Protein 8PXF (pdb70)

Sequence (428 aa):
MDKAELQKTLQANKIQGNIVSSSDLGSGLSMVIVEVNNQQAPFLATDDGKMIFQAEVLIAQDKSTESRVQEFYKNLYEKEKLRISAKLKEVFKAQKANVFTFKAKKPSNKTIYIVSDFNCPYCQREFANLDKRLESANVELLVVGFLGEDSILKAANALKNKSGNQAKDIAMLQKLYTPKSKGQSMDIKAAMALTQAVADTGVRSVPYIIEPHMDKAELQKTLQANKIQGNIVSSSDLGSGLSMVIVEVNNQQAPFLATDDGKMIFQAEVLIAQDKSTESRVQEFYKNLYEKEKLRISAKLKEVFKAQKANVFTFKAKKPSNKTIYIVSDFNCPYCQREFANLDKRLESANVELLVVGFLGEDSILKAANALKNKSGNQAKDIAMLQKLYTPKSKGQSMDIKAAMALTQAVADTGVRSVPYIIEPHHH

Secondary structure (DSSP, 8-state):
--HHHHHHHHHHTT---EEEEEEEEETTEEEEEEEETTEEEEEEEETTSSEEEEEEEEEESSHHHHHHHHHHHHHHHHHHHHHHHHHHHHHHHHTGGG-EEE--SS--S-EEEEEE-TT-HHHHHHHHTHHHHHHHSEEEEEE---SSHHHHHHHHHHHHH--S-HHHHHHHHHHHHSTT--PPP---HHHHHHHHHHHHTT--SSSEEE---/--HHHHHHHHHHS----EEEEEEEEETTEEEEEEEETTEEEEEEEETTSSEEEEEEEEEESSHHHHHHHHHHHHHHHHHHHHHHHHHHHHHHHHTGGG-EEE--SS--S-EEEEEE-TT-HHHHHHHHTHHHHHHHSEEEEEE---SSHHHHHHHHHHHHH--S-HHHHHHHHHHHTSTT--PPP---HHHHHHHHHHHTTT--SSSEEEPPP--

Nearest PDB structures (foldseek):
  8pxf-assembly1_A  TM=1.005E+00  e=2.063E-41  Helicobacter hepaticus ATCC 51449
  8pxd-assembly1_A  TM=1.001E+00  e=1.903E-22  Helicobacter hepaticus ATCC 51449
  3tdg-assembly1_A-2  TM=5.715E-01  e=1.247E-14  Helicobacter pylori
  6eez-assembly1_A  TM=6.945E-01  e=2.201E-04  Wolbachia endosymbiont of Drosophila melanogaster
  4ml1-assembly1_B  TM=5.440E-01  e=5.203E-05  Klebsiella pneumoniae

B-factor: mean 78.05, std 17.82, range [42.15, 153.42]

Radius of gyration: 29.84 Å; Cα contacts (8 Å, |Δi|>4): 751; chains: 2; bounding box: 61×73×68 Å

Structure (mmCIF, N/CA/C/O backbone):
data_8PXF
#
_entry.id   8PXF
#
_cell.length_a   87.260
_cell.length_b   87.260
_cell.length_c   130.520
_cell.angle_alpha   90.00
_cell.angle_beta   90.00
_cell.angle_gamma   90.00
#
_symmetry.space_group_name_H-M   'P 41 21 2'
#
loop_
_entity.id
_entity.type
_entity.pdbx_description
1 polymer 'Disulfide bond oxidoreductase/isomerase'
2 water water
#
loop_
_atom_site.group_PDB
_atom_site.id
_atom_site.type_symbol
_atom_site.label_atom_id
_atom_site.label_alt_id
_atom_site.label_comp_id
_atom_site.label_asym_id
_atom_site.label_entity_id
_atom_site.label_seq_id
_atom_site.pdbx_PDB_ins_code
_atom_site.Cartn_x
_atom_site.Cartn_y
_atom_site.Cartn_z
_atom_site.occupancy
_atom_site.B_iso_or_equiv
_atom_site.auth_seq_id
_atom_site.auth_comp_id
_atom_site.auth_asym_id
_atom_site.auth_atom_id
_atom_site.pdbx_PDB_model_num
ATOM 1 N N . MET A 1 1 ? 36.300 28.362 15.659 1.00 89.14 1 MET A N 1
ATOM 2 C CA . MET A 1 1 ? 35.555 28.209 14.388 1.00 83.57 1 MET A CA 1
ATOM 3 C C . MET A 1 1 ? 35.403 29.565 13.708 1.00 89.45 1 MET A C 1
ATOM 4 O O . MET A 1 1 ? 35.949 30.539 14.208 1.00 82.95 1 MET A O 1
ATOM 9 N N . ASP A 1 2 ? 34.615 29.604 12.641 1.00 87.19 2 ASP A N 1
ATOM 10 C CA . ASP A 1 2 ? 34.440 30.831 11.829 1.00 90.86 2 ASP A CA 1
ATOM 11 C C . ASP A 1 2 ? 33.354 31.717 12.440 1.00 86.96 2 ASP A C 1
ATOM 12 O O . ASP A 1 2 ? 32.233 31.684 11.942 1.00 88.58 2 ASP A O 1
ATOM 17 N N . LYS A 1 3 ? 33.713 32.537 13.423 1.00 80.21 3 LYS A N 1
ATOM 18 C CA . LYS A 1 3 ? 32.729 33.427 14.083 1.00 81.29 3 LYS A CA 1
ATOM 19 C C . LYS A 1 3 ? 32.131 34.407 13.073 1.00 81.17 3 LYS A C 1
ATOM 20 O O . LYS A 1 3 ? 31.018 34.870 13.293 1.00 77.33 3 LYS A O 1
ATOM 26 N N . ALA A 1 4 ? 32.869 34.752 12.027 1.00 84.85 4 ALA A N 1
ATOM 27 C CA . ALA A 1 4 ? 32.304 35.653 11.030 1.00 84.29 4 ALA A CA 1
ATOM 28 C C . ALA A 1 4 ? 31.122 35.009 10.326 1.00 84.20 4 ALA A C 1
ATOM 29 O O . ALA A 1 4 ? 30.095 35.664 10.108 1.00 87.55 4 ALA A O 1
ATOM 31 N N . GLU A 1 5 ? 31.246 33.724 10.020 1.00 83.77 5 GLU A N 1
ATOM 32 C CA . GLU A 1 5 ? 30.133 32.971 9.399 1.00 76.71 5 GLU A CA 1
ATOM 33 C C . GLU A 1 5 ? 28.971 32.887 10.385 1.00 70.67 5 GLU A C 1
ATOM 34 O O . GLU A 1 5 ? 27.854 33.088 9.970 1.00 71.58 5 GLU A O 1
ATOM 40 N N . LEU A 1 6 ? 29.258 32.681 11.658 1.00 63.07 6 LEU A N 1
ATOM 41 C CA . LEU A 1 6 ? 28.168 32.573 12.642 1.00 69.21 6 LEU A CA 1
ATOM 42 C C . LEU A 1 6 ? 27.367 33.865 12.645 1.00 77.70 6 LEU A C 1
ATOM 43 O O . LEU A 1 6 ? 26.162 33.785 12.600 1.00 70.70 6 LEU A O 1
ATOM 48 N N . GLN A 1 7 ? 28.027 35.011 12.653 1.00 71.94 7 GLN A N 1
ATOM 49 C CA . GLN A 1 7 ? 27.237 36.259 12.649 1.00 76.81 7 GLN A CA 1
ATOM 50 C C . GLN A 1 7 ? 26.479 36.307 11.335 1.00 78.83 7 GLN A C 1
ATOM 51 O O . GLN A 1 7 ? 25.298 36.562 11.371 1.00 73.36 7 GLN A O 1
ATOM 57 N N . LYS A 1 8 ? 27.141 35.988 10.233 1.00 78.30 8 LYS A N 1
ATOM 58 C CA . LYS A 1 8 ? 26.433 36.107 8.962 1.00 71.85 8 LYS A CA 1
ATOM 59 C C . LYS A 1 8 ? 25.271 35.122 8.893 1.00 81.30 8 LYS A C 1
ATOM 60 O O . LYS A 1 8 ? 24.270 35.370 8.211 1.00 81.07 8 LYS A O 1
ATOM 66 N N . THR A 1 9 ? 25.400 33.993 9.582 1.00 76.92 9 THR A N 1
ATOM 67 C CA . THR A 1 9 ? 24.310 33.037 9.676 1.00 79.00 9 THR A CA 1
ATOM 68 C C . THR A 1 9 ? 23.187 33.574 10.552 1.00 76.25 9 THR A C 1
ATOM 69 O O . THR A 1 9 ? 22.000 33.337 10.280 1.00 74.73 9 THR A O 1
ATOM 73 N N . LEU A 1 10 ? 23.539 34.314 11.596 1.00 71.10 10 LEU A N 1
ATOM 74 C CA . LEU A 1 10 ? 22.520 34.879 12.468 1.00 75.15 10 LEU A CA 1
ATOM 75 C C . LEU A 1 10 ? 21.683 35.916 11.729 1.00 79.74 10 LEU A C 1
ATOM 76 O O . LEU A 1 10 ? 20.464 35.982 11.910 1.00 75.53 10 LEU A O 1
ATOM 81 N N . GLN A 1 11 ? 22.314 36.687 10.848 1.00 78.66 11 GLN A N 1
ATOM 82 C CA . GLN A 1 11 ? 21.601 37.703 10.086 1.00 80.11 11 GLN A CA 1
ATOM 83 C C . GLN A 1 11 ? 20.581 37.070 9.154 1.00 82.85 11 GLN A C 1
ATOM 84 O O . GLN A 1 11 ? 19.409 37.465 9.131 1.00 83.86 11 GLN A O 1
ATOM 90 N N . ALA A 1 12 ? 21.033 36.014 8.493 1.00 80.70 12 ALA A N 1
ATOM 91 C CA . ALA A 1 12 ? 20.214 35.234 7.551 1.00 76.95 12 ALA A CA 1
ATOM 92 C C . ALA A 1 12 ? 18.903 34.830 8.219 1.00 75.99 12 ALA A C 1
ATOM 93 O O . ALA A 1 12 ? 17.875 34.945 7.576 1.00 73.75 12 ALA A O 1
ATOM 95 N N . ASN A 1 13 ? 18.936 34.404 9.473 1.00 74.82 13 ASN A N 1
ATOM 96 C CA . ASN A 1 13 ? 17.654 33.983 10.085 1.00 76.99 13 ASN A CA 1
ATOM 97 C C . ASN A 1 13 ? 17.124 35.068 11.003 1.00 82.94 13 ASN A C 1
ATOM 98 O O . ASN A 1 13 ? 16.394 34.725 11.932 1.00 78.08 13 ASN A O 1
ATOM 103 N N . LYS A 1 14 ? 17.573 36.296 10.787 1.00 83.07 14 LYS A N 1
ATOM 104 C CA . LYS A 1 14 ? 17.007 37.433 11.551 1.00 77.22 14 LYS A CA 1
ATOM 105 C C . LYS A 1 14 ? 17.123 37.220 13.060 1.00 77.14 14 LYS A C 1
ATOM 106 O O . LYS A 1 14 ? 16.157 37.510 13.759 1.00 76.50 14 LYS A O 1
ATOM 112 N N . ILE A 1 15 ? 18.254 36.709 13.533 1.00 77.16 15 ILE A N 1
ATOM 113 C CA . ILE A 1 15 ? 18.446 36.597 15.003 1.00 75.30 15 ILE A CA 1
ATOM 114 C C . ILE A 1 15 ? 19.339 37.770 15.380 1.00 79.04 15 ILE A C 1
ATOM 115 O O . ILE A 1 15 ? 20.431 37.854 14.837 1.00 77.18 15 ILE A O 1
ATOM 120 N N . GLN A 1 16 ? 18.879 38.626 16.286 1.00 84.20 16 GLN A N 1
ATOM 121 C CA . GLN A 1 16 ? 19.626 39.827 16.648 1.00 89.33 16 GLN A CA 1
ATOM 122 C C . GLN A 1 16 ? 20.390 39.543 17.971 1.00 82.61 16 GLN A C 1
ATOM 123 O O . GLN A 1 16 ? 20.082 40.086 19.020 1.00 84.52 16 GLN A O 1
ATOM 129 N N . GLY A 1 17 ? 21.406 38.706 17.830 1.00 82.91 17 GLY A N 1
ATOM 130 C CA . GLY A 1 17 ? 22.213 38.326 18.960 1.00 81.15 17 GLY A CA 1
ATOM 131 C C . GLY A 1 17 ? 23.743 38.646 18.762 1.00 75.28 17 GLY A C 1
ATOM 132 O O . GLY A 1 17 ? 24.161 38.977 17.671 1.00 69.15 17 GLY A O 1
ATOM 133 N N . ASN A 1 18 ? 24.409 38.541 19.871 1.00 78.14 18 ASN A N 1
ATOM 134 C CA . ASN A 1 18 ? 25.872 38.675 19.871 1.00 71.30 18 ASN A CA 1
ATOM 135 C C . ASN A 1 18 ? 26.499 37.318 20.188 1.00 69.11 18 ASN A C 1
ATOM 136 O O . ASN A 1 18 ? 26.006 36.602 21.076 1.00 62.64 18 ASN A O 1
ATOM 141 N N . ILE A 1 19 ? 27.517 36.979 19.442 1.00 65.53 19 ILE A N 1
ATOM 142 C CA . ILE A 1 19 ? 28.256 35.717 19.591 1.00 65.64 19 ILE A CA 1
ATOM 143 C C . ILE A 1 19 ? 29.231 35.897 20.746 1.00 67.52 19 ILE A C 1
ATOM 144 O O . ILE A 1 19 ? 30.276 36.532 20.605 1.00 65.67 19 ILE A O 1
ATOM 149 N N . VAL A 1 20 ? 28.892 35.324 21.894 1.00 70.44 20 VAL A N 1
ATOM 150 C CA . VAL A 1 20 ? 29.696 35.530 23.086 1.00 67.25 20 VAL A CA 1
ATOM 151 C C . VAL A 1 20 ? 30.978 34.721 23.013 1.00 70.03 20 VAL A C 1
ATOM 152 O O . VAL A 1 20 ? 32.082 35.251 23.178 1.00 74.60 20 VAL A O 1
ATOM 156 N N . SER A 1 21 ? 30.853 33.429 22.733 1.00 68.13 21 SER A N 1
ATOM 157 C CA . SER A 1 21 ? 31.964 32.509 22.898 1.00 69.23 21 SER A CA 1
ATOM 158 C C . SER A 1 21 ? 31.743 31.303 21.998 1.00 73.16 21 SER A C 1
ATOM 159 O O . SER A 1 21 ? 30.635 31.058 21.514 1.00 65.07 21 SER A O 1
ATOM 162 N N . SER A 1 22 ? 32.815 30.543 21.804 1.00 72.22 22 SER A N 1
ATOM 163 C CA . SER A 1 22 ? 32.794 29.340 20.983 1.00 74.96 22 SER A CA 1
ATOM 164 C C . SER A 1 22 ? 33.882 28.419 21.507 1.00 74.50 22 SER A C 1
ATOM 165 O O . SER A 1 22 ? 35.026 28.853 21.650 1.00 71.25 22 SER A O 1
ATOM 168 N N . SER A 1 23 ? 33.531 27.179 21.829 1.00 65.84 23 SER A N 1
ATOM 169 C CA . SER A 1 23 ? 34.522 26.201 22.266 1.00 73.58 23 SER A CA 1
ATOM 170 C C . SER A 1 23 ? 34.331 24.898 21.501 1.00 73.33 23 SER A C 1
ATOM 171 O O . SER A 1 23 ? 33.217 24.367 21.442 1.00 72.85 23 SER A O 1
ATOM 174 N N . ASP A 1 24 ? 35.417 24.376 20.934 1.00 71.26 24 ASP A N 1
ATOM 175 C CA . ASP A 1 24 ? 35.326 23.178 20.107 1.00 77.96 24 ASP A CA 1
ATOM 176 C C . ASP A 1 24 ? 34.875 21.979 20.928 1.00 78.28 24 ASP A C 1
ATOM 177 O O . ASP A 1 24 ? 35.307 21.778 22.066 1.00 78.53 24 ASP A O 1
ATOM 182 N N . LEU A 1 25 ? 33.974 21.196 20.346 1.00 76.12 25 LEU A N 1
ATOM 183 C CA . LEU A 1 25 ? 33.458 19.992 20.976 1.00 75.42 25 LEU A CA 1
ATOM 184 C C . LEU A 1 25 ? 34.055 18.728 20.387 1.00 75.89 25 LEU A C 1
ATOM 185 O O . LEU A 1 25 ? 34.189 17.735 21.097 1.00 78.42 25 LEU A O 1
ATOM 190 N N . GLY A 1 26 ? 34.482 18.783 19.126 1.00 74.05 26 GLY A N 1
ATOM 191 C CA . GLY A 1 26 ? 34.936 17.636 18.375 1.00 69.05 26 GLY A CA 1
ATOM 192 C C . GLY A 1 26 ? 34.058 17.375 17.173 1.00 69.25 26 GLY A C 1
ATOM 193 O O . GLY A 1 26 ? 32.960 17.931 17.073 1.00 63.92 26 GLY A O 1
ATOM 194 N N . SER A 1 27 ? 34.565 16.568 16.230 1.00 65.00 27 SER A N 1
ATOM 195 C CA . SER A 1 27 ? 33.793 16.108 15.069 1.00 64.51 27 SER A CA 1
ATOM 196 C C . SER A 1 27 ? 33.192 17.274 14.277 1.00 66.65 27 SER A C 1
ATOM 197 O O . SER A 1 27 ? 32.109 17.162 13.696 1.00 65.87 27 SER A O 1
ATOM 200 N N . GLY A 1 28 ? 33.891 18.405 14.282 1.00 63.10 28 GLY A N 1
ATOM 201 C CA . GLY A 1 28 ? 33.526 19.588 13.538 1.00 63.29 28 GLY A CA 1
ATOM 202 C C . GLY A 1 28 ? 32.456 20.451 14.167 1.00 71.32 28 GLY A C 1
ATOM 203 O O . GLY A 1 28 ? 31.973 21.377 13.505 1.00 71.66 28 GLY A O 1
ATOM 204 N N . LEU A 1 29 ? 32.121 20.173 15.431 1.00 71.00 29 LEU A N 1
ATOM 205 C CA . LEU A 1 29 ? 31.069 20.931 16.162 1.00 65.78 29 LEU A CA 1
ATOM 206 C C . LEU A 1 29 ? 31.689 21.665 17.354 1.00 70.30 29 LEU A C 1
ATOM 207 O O . LEU A 1 29 ? 32.702 21.180 17.887 1.00 73.00 29 LEU A O 1
ATOM 212 N N . SER A 1 30 ? 31.128 22.823 17.709 1.00 68.88 30 SER A N 1
ATOM 213 C CA . SER A 1 30 ? 31.630 23.617 18.860 1.00 72.46 30 SER A CA 1
ATOM 214 C C . SER A 1 30 ? 30.452 24.085 19.720 1.00 73.76 30 SER A C 1
ATOM 215 O O . SER A 1 30 ? 29.330 24.160 19.191 1.00 64.61 30 SER A O 1
ATOM 218 N N . MET A 1 31 ? 30.702 24.331 21.008 1.00 75.42 31 MET A N 1
ATOM 219 C CA . MET A 1 31 ? 29.655 24.857 21.922 1.00 76.90 31 MET A CA 1
ATOM 220 C C . MET A 1 31 ? 29.654 26.380 21.759 1.00 75.45 31 MET A C 1
ATOM 221 O O . MET A 1 31 ? 30.739 26.979 21.850 1.00 72.33 31 MET A O 1
ATOM 226 N N . VAL A 1 32 ? 28.481 26.979 21.542 1.00 69.57 32 VAL A N 1
ATOM 227 C CA . VAL A 1 32 ? 28.407 28.404 21.262 1.00 67.74 32 VAL A CA 1
ATOM 228 C C . VAL A 1 32 ? 27.433 29.052 22.235 1.00 67.65 32 VAL A C 1
ATOM 229 O O . VAL A 1 32 ? 26.360 28.506 22.507 1.00 65.38 32 VAL A O 1
ATOM 233 N N . ILE A 1 33 ? 27.754 30.274 22.650 1.00 64.99 33 ILE A N 1
ATOM 234 C CA . ILE A 1 33 ? 26.837 31.062 23.512 1.00 62.09 33 ILE A CA 1
ATOM 235 C C . ILE A 1 33 ? 26.373 32.250 22.685 1.00 61.14 33 ILE A C 1
ATOM 236 O O . ILE A 1 33 ? 27.218 32.910 22.117 1.00 66.16 33 ILE A O 1
ATOM 241 N N . VAL A 1 34 ? 25.068 32.479 22.621 1.00 66.66 34 VAL A N 1
ATOM 242 C CA . VAL A 1 34 ? 24.497 33.616 21.849 1.00 64.73 34 VAL A CA 1
ATOM 243 C C . VAL A 1 34 ? 23.764 34.506 22.844 1.00 63.08 34 VAL A C 1
ATOM 244 O O . VAL A 1 34 ? 22.958 33.962 23.576 1.00 67.06 34 VAL A O 1
ATOM 248 N N . GLU A 1 35 ? 24.029 35.812 22.849 1.00 74.63 35 GLU A N 1
ATOM 249 C CA . GLU A 1 35 ? 23.344 36.707 23.817 1.00 69.37 35 GLU A CA 1
ATOM 250 C C . GLU A 1 35 ? 22.355 37.609 23.077 1.00 73.29 35 GLU A C 1
ATOM 251 O O . GLU A 1 35 ? 22.778 38.248 22.134 1.00 78.39 35 GLU A O 1
ATOM 257 N N . VAL A 1 36 ? 21.067 37.559 23.435 1.00 76.14 36 VAL A N 1
ATOM 258 C CA . VAL A 1 36 ? 20.125 38.567 22.945 1.00 69.37 36 VAL A CA 1
ATOM 259 C C . VAL A 1 36 ? 19.667 39.378 24.147 1.00 68.92 36 VAL A C 1
ATOM 260 O O . VAL A 1 36 ? 19.120 38.817 25.104 1.00 64.72 36 VAL A O 1
ATOM 264 N N . ASN A 1 37 ? 19.933 40.684 24.129 1.00 73.01 37 ASN A N 1
ATOM 265 C CA . ASN A 1 37 ? 19.537 41.568 25.231 1.00 74.09 37 ASN A CA 1
ATOM 266 C C . ASN A 1 37 ? 20.079 41.055 26.571 1.00 79.67 37 ASN A C 1
ATOM 267 O O . ASN A 1 37 ? 19.360 40.997 27.578 1.00 78.23 37 ASN A O 1
ATOM 272 N N . ASN A 1 38 ? 21.352 40.659 26.578 1.00 70.71 38 ASN A N 1
ATOM 273 C CA . ASN A 1 38 ? 22.088 40.237 27.766 1.00 73.14 38 ASN A CA 1
ATOM 274 C C . ASN A 1 38 ? 21.648 38.856 28.282 1.00 72.07 38 ASN A C 1
ATOM 275 O O . ASN A 1 38 ? 22.123 38.430 29.348 1.00 66.00 38 ASN A O 1
ATOM 280 N N . GLN A 1 39 ? 20.708 38.179 27.616 1.00 63.55 39 GLN A N 1
ATOM 281 C CA . GLN A 1 39 ? 20.347 36.807 27.959 1.00 64.21 39 GLN A CA 1
ATOM 282 C C . GLN A 1 39 ? 21.168 35.860 27.099 1.00 71.23 39 GLN A C 1
ATOM 283 O O . GLN A 1 39 ? 21.106 35.935 25.867 1.00 66.21 39 GLN A O 1
ATOM 289 N N . GLN A 1 40 ? 21.894 34.946 27.735 1.00 70.77 40 GLN A N 1
ATOM 290 C CA . GLN A 1 40 ? 22.766 34.012 27.038 1.00 65.42 40 GLN A CA 1
ATOM 291 C C . GLN A 1 40 ? 22.129 32.632 26.968 1.00 65.82 40 GLN A C 1
ATOM 292 O O . GLN A 1 40 ? 21.553 32.166 27.951 1.00 73.06 40 GLN A O 1
ATOM 298 N N . ALA A 1 41 ? 22.237 31.974 25.815 1.00 63.11 41 ALA A N 1
ATOM 299 C CA . ALA A 1 41 ? 21.685 30.636 25.649 1.00 61.28 41 ALA A CA 1
ATOM 300 C C . ALA A 1 41 ? 22.704 29.695 25.012 1.00 63.72 41 ALA A C 1
ATOM 301 O O . ALA A 1 41 ? 23.516 30.127 24.198 1.00 63.82 41 ALA A O 1
ATOM 303 N N . PRO A 1 42 ? 22.650 28.404 25.345 1.00 65.86 42 PRO A N 1
ATOM 304 C CA . PRO A 1 42 ? 23.621 27.455 24.786 1.00 60.83 42 PRO A CA 1
ATOM 305 C C . PRO A 1 42 ? 23.122 26.773 23.519 1.00 69.57 42 PRO A C 1
ATOM 306 O O . PRO A 1 42 ? 21.982 26.297 23.434 1.00 71.16 42 PRO A O 1
ATOM 310 N N . PHE A 1 43 ? 24.025 26.688 22.537 1.00 66.10 43 PHE A N 1
ATOM 311 C CA . PHE A 1 43 ? 23.735 26.144 21.218 1.00 64.03 43 PHE A CA 1
ATOM 312 C C . PHE A 1 43 ? 24.902 25.294 20.758 1.00 72.98 43 PHE A C 1
ATOM 313 O O . PHE A 1 43 ? 26.001 25.349 21.319 1.00 69.30 43 PHE A O 1
ATOM 321 N N . LEU A 1 44 ? 24.657 24.525 19.702 1.00 69.28 44 LEU A N 1
ATOM 322 C CA . LEU A 1 44 ? 25.697 23.771 19.014 1.00 63.99 44 LEU A CA 1
ATOM 323 C C . LEU A 1 44 ? 25.846 24.330 17.602 1.00 61.99 44 LEU A C 1
ATOM 324 O O . LEU A 1 44 ? 24.874 24.796 17.002 1.00 64.04 44 LEU A O 1
ATOM 329 N N . ALA A 1 45 ? 27.063 24.289 17.063 1.00 61.64 45 ALA A N 1
ATOM 330 C CA . ALA A 1 45 ? 27.279 24.870 15.745 1.00 62.87 45 ALA A CA 1
ATOM 331 C C . ALA A 1 45 ? 28.389 24.134 15.015 1.00 61.97 45 ALA A C 1
ATOM 332 O O . ALA A 1 45 ? 29.330 23.621 15.631 1.00 61.00 45 ALA A O 1
ATOM 334 N N . THR A 1 46 ? 28.292 24.140 13.690 1.00 58.62 46 THR A N 1
ATOM 335 C CA . THR A 1 46 ? 29.349 23.608 12.842 1.00 61.83 46 THR A CA 1
ATOM 336 C C . THR A 1 46 ? 30.508 24.598 12.786 1.00 70.62 46 THR A C 1
ATOM 337 O O . THR A 1 46 ? 30.306 25.813 12.864 1.00 72.76 46 THR A O 1
ATOM 341 N N . ASP A 1 47 ? 31.735 24.069 12.649 1.00 66.62 47 ASP A N 1
ATOM 342 C CA . ASP A 1 47 ? 32.911 24.931 12.688 1.00 77.57 47 ASP A CA 1
ATOM 343 C C . ASP A 1 47 ? 32.927 25.966 11.568 1.00 76.59 47 ASP A C 1
ATOM 344 O O . ASP A 1 47 ? 33.544 27.022 11.721 1.00 79.58 47 ASP A O 1
ATOM 349 N N . ASP A 1 48 ? 32.310 25.673 10.426 1.00 71.20 48 ASP A N 1
ATOM 350 C CA . ASP A 1 48 ? 32.234 26.688 9.382 1.00 73.15 48 ASP A CA 1
ATOM 351 C C . ASP A 1 48 ? 31.226 27.792 9.705 1.00 73.76 48 ASP A C 1
ATOM 352 O O . ASP A 1 48 ? 31.125 28.747 8.932 1.00 71.80 48 ASP A O 1
ATOM 357 N N . GLY A 1 49 ? 30.487 27.677 10.814 1.00 70.92 49 GLY A N 1
ATOM 358 C CA . GLY A 1 49 ? 29.522 28.667 11.241 1.00 74.92 49 GLY A CA 1
ATOM 359 C C . GLY A 1 49 ? 28.228 28.704 10.457 1.00 73.71 49 GLY A C 1
ATOM 360 O O . GLY A 1 49 ? 27.378 29.564 10.734 1.00 72.42 49 GLY A O 1
ATOM 361 N N . LYS A 1 50 ? 28.035 27.792 9.508 1.00 70.06 50 LYS A N 1
ATOM 362 C CA . LYS A 1 50 ? 26.889 27.836 8.608 1.00 69.33 50 LYS A CA 1
ATOM 363 C C . LYS A 1 50 ? 25.635 27.169 9.170 1.00 72.68 50 LYS A C 1
ATOM 364 O O . LYS A 1 50 ? 24.567 27.285 8.554 1.00 78.32 50 LYS A O 1
ATOM 370 N N . MET A 1 51 ? 25.724 26.480 10.308 1.00 64.33 51 MET A N 1
ATOM 371 C CA . MET A 1 51 ? 24.580 25.805 10.901 1.00 66.10 51 MET A CA 1
ATOM 372 C C . MET A 1 51 ? 24.653 25.871 12.420 1.00 61.29 51 MET A C 1
ATOM 373 O O . MET A 1 51 ? 25.697 25.614 13.019 1.00 63.29 51 MET A O 1
ATOM 378 N N . ILE A 1 52 ? 23.533 26.167 13.052 1.00 65.97 52 ILE A N 1
ATOM 379 C CA . ILE A 1 52 ? 23.489 26.245 14.506 1.00 68.24 52 ILE A CA 1
ATOM 380 C C . ILE A 1 52 ? 22.190 25.602 14.972 1.00 67.20 52 ILE A C 1
ATOM 381 O O . ILE A 1 52 ? 21.167 25.688 14.289 1.00 71.32 52 ILE A O 1
ATOM 386 N N . PHE A 1 53 ? 22.233 24.916 16.106 1.00 62.33 53 PHE A N 1
ATOM 387 C CA . PHE A 1 53 ? 21.070 24.139 16.497 1.00 64.53 53 PHE A CA 1
ATOM 388 C C . PHE A 1 53 ? 21.119 23.841 17.985 1.00 67.04 53 PHE A C 1
ATOM 389 O O . PHE A 1 53 ? 22.160 23.960 18.636 1.00 67.21 53 PHE A O 1
ATOM 397 N N . GLN A 1 54 ? 19.993 23.346 18.469 1.00 70.13 54 GLN A N 1
ATOM 398 C CA . GLN A 1 54 ? 19.860 22.874 19.859 1.00 66.92 54 GLN A CA 1
ATOM 399 C C . GLN A 1 54 ? 19.430 21.413 19.782 1.00 76.94 54 GLN A C 1
ATOM 400 O O . GLN A 1 54 ? 18.483 21.126 19.067 1.00 80.54 54 GLN A O 1
ATOM 406 N N . ALA A 1 55 ? 20.126 20.534 20.491 1.00 78.64 55 ALA A N 1
ATOM 407 C CA . ALA A 1 55 ? 19.859 19.099 20.433 1.00 83.17 55 ALA A CA 1
ATOM 408 C C . ALA A 1 55 ? 19.223 18.647 21.743 1.00 88.67 55 ALA A C 1
ATOM 409 O O . ALA A 1 55 ? 19.856 18.694 22.804 1.00 84.90 55 ALA A O 1
ATOM 411 N N . GLU A 1 56 ? 17.990 18.161 21.667 1.00 107.61 56 GLU A N 1
ATOM 412 C CA . GLU A 1 56 ? 17.391 17.607 22.900 1.00 117.22 56 GLU A CA 1
ATOM 413 C C . GLU A 1 56 ? 17.982 16.214 23.067 1.00 114.41 56 GLU A C 1
ATOM 414 O O . GLU A 1 56 ? 18.443 15.905 24.158 1.00 125.81 56 GLU A O 1
ATOM 420 N N . VAL A 1 57 ? 17.986 15.420 21.994 1.00 95.57 57 VAL A N 1
ATOM 421 C CA . VAL A 1 57 ? 18.551 14.041 22.071 1.00 97.51 57 VAL A CA 1
ATOM 422 C C . VAL A 1 57 ? 19.964 14.069 21.481 1.00 90.53 57 VAL A C 1
ATOM 423 O O . VAL A 1 57 ? 20.098 14.359 20.278 1.00 81.02 57 VAL A O 1
ATOM 427 N N . LEU A 1 58 ? 20.982 13.816 22.3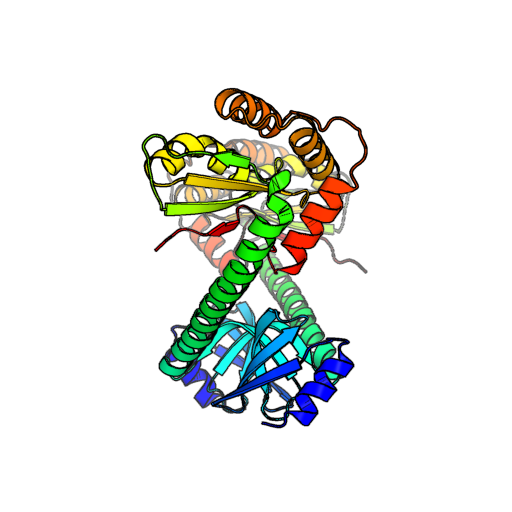09 1.00 89.06 58 LEU A N 1
ATOM 428 C CA . LEU A 1 58 ? 22.387 13.798 21.819 1.00 87.49 58 LEU A CA 1
ATOM 429 C C . LEU A 1 58 ? 23.053 12.471 22.196 1.00 88.27 58 LEU A C 1
ATOM 430 O O . LEU A 1 58 ? 23.051 12.130 23.392 1.00 100.03 58 LEU A O 1
ATOM 435 N N . ILE A 1 59 ? 23.624 11.773 21.211 1.00 90.05 59 ILE A N 1
ATOM 436 C CA . ILE A 1 59 ? 24.337 10.485 21.460 1.00 87.76 59 ILE A CA 1
ATOM 437 C C . ILE A 1 59 ? 25.768 10.638 20.933 1.00 88.01 59 ILE A C 1
ATOM 438 O O . ILE A 1 59 ? 25.919 10.994 19.751 1.00 90.22 59 ILE A O 1
ATOM 443 N N . ALA A 1 60 ? 26.770 10.361 21.771 1.00 83.47 60 ALA A N 1
ATOM 444 C CA . ALA A 1 60 ? 28.186 10.524 21.364 1.00 80.76 60 ALA A CA 1
ATOM 445 C C . ALA A 1 60 ? 28.974 9.231 21.594 1.00 89.53 60 ALA A C 1
ATOM 446 O O . ALA A 1 60 ? 28.851 8.646 22.685 1.00 82.17 60 ALA A O 1
ATOM 448 N N . GLN A 1 61 ? 29.778 8.831 20.604 1.00 80.59 61 GLN A N 1
ATOM 449 C CA . GLN A 1 61 ? 30.607 7.633 20.712 1.00 82.22 61 GLN A CA 1
ATOM 450 C C . GLN A 1 61 ? 31.368 7.614 22.028 1.00 84.66 61 GLN A C 1
ATOM 451 O O . GLN A 1 61 ? 31.331 6.630 22.771 1.00 85.31 61 GLN A O 1
ATOM 457 N N . ASP A 1 62 ? 32.038 8.718 22.340 1.00 102.83 62 ASP A N 1
ATOM 458 C CA . ASP A 1 62 ? 32.738 8.902 23.603 1.00 99.70 62 ASP A CA 1
ATOM 459 C C . ASP A 1 62 ? 31.770 9.586 24.561 1.00 100.95 62 ASP A C 1
ATOM 460 O O . ASP A 1 62 ? 31.369 10.733 24.330 1.00 92.84 62 ASP A O 1
ATOM 465 N N . LYS A 1 63 ? 31.401 8.885 25.639 1.00 103.25 63 LYS A N 1
ATOM 466 C CA . LYS A 1 63 ? 30.365 9.400 26.530 1.00 95.24 63 LYS A CA 1
ATOM 467 C C . LYS A 1 63 ? 30.824 10.653 27.262 1.00 93.03 63 LYS A C 1
ATOM 468 O O . LYS A 1 63 ? 29.992 11.498 27.608 1.00 98.79 63 LYS A O 1
ATOM 474 N N . SER A 1 64 ? 32.131 10.794 27.502 1.00 86.43 64 SER A N 1
ATOM 475 C CA . SER A 1 64 ? 32.644 11.996 28.149 1.00 88.30 64 SER A CA 1
ATOM 476 C C . SER A 1 64 ? 32.198 13.244 27.396 1.00 91.37 64 SER A C 1
ATOM 477 O O . SER A 1 64 ? 31.805 14.246 28.008 1.00 92.29 64 SER A O 1
ATOM 480 N N . THR A 1 65 ? 32.216 13.164 26.063 1.00 91.14 65 THR A N 1
ATOM 481 C CA . THR A 1 65 ? 31.806 14.315 25.217 1.00 85.67 65 THR A CA 1
ATOM 482 C C . THR A 1 65 ? 30.341 14.650 25.511 1.00 88.02 65 THR A C 1
ATOM 483 O O . THR A 1 65 ? 30.029 15.844 25.656 1.00 86.69 65 THR A O 1
ATOM 487 N N . GLU A 1 66 ? 29.495 13.625 25.639 1.00 89.19 66 GLU A N 1
ATOM 488 C CA . GLU A 1 66 ? 28.054 13.836 25.932 1.00 90.04 66 GLU A CA 1
ATOM 489 C C . GLU A 1 66 ? 27.920 14.520 27.295 1.00 90.80 66 GLU A C 1
ATOM 490 O O . GLU A 1 66 ? 27.133 15.476 27.402 1.00 89.72 66 GLU A O 1
ATOM 496 N N . SER A 1 67 ? 28.697 14.066 28.281 1.00 91.62 67 SER A N 1
ATOM 497 C CA . SER A 1 67 ? 28.656 14.660 29.642 1.00 89.31 67 SER A CA 1
ATOM 498 C C . SER A 1 67 ? 29.110 16.118 29.561 1.00 85.20 67 SER A C 1
ATOM 499 O O . SER A 1 67 ? 28.485 16.973 30.213 1.00 86.32 67 SER A O 1
ATOM 502 N N . ARG A 1 68 ? 30.140 16.381 28.753 1.00 85.72 68 ARG A N 1
ATOM 503 C CA . ARG A 1 68 ? 30.685 17.751 28.605 1.00 89.26 68 ARG A CA 1
ATOM 504 C C . ARG A 1 68 ? 29.583 18.696 28.110 1.00 83.33 68 ARG A C 1
ATOM 505 O O . ARG A 1 68 ? 29.532 19.827 28.586 1.00 72.61 68 ARG A O 1
ATOM 513 N N . VAL A 1 69 ? 28.741 18.248 27.181 1.00 76.66 69 VAL A N 1
ATOM 514 C CA . VAL A 1 69 ? 27.633 19.116 26.694 1.00 78.63 69 VAL A CA 1
ATOM 515 C C . VAL A 1 69 ? 26.687 19.406 27.860 1.00 77.33 69 VAL A C 1
ATOM 516 O O . VAL A 1 69 ? 26.318 20.558 28.028 1.00 79.11 69 VAL A O 1
ATOM 520 N N . GLN A 1 70 ? 26.347 18.395 28.656 1.00 81.18 70 GLN A N 1
ATOM 521 C CA . GLN A 1 70 ? 25.492 18.610 29.820 1.00 80.18 70 GLN A CA 1
ATOM 522 C C . GLN A 1 70 ? 26.131 19.585 30.805 1.00 79.25 70 GLN A C 1
ATOM 523 O O . GLN A 1 70 ? 25.441 20.427 31.391 1.00 76.05 70 GLN A O 1
ATOM 529 N N . GLU A 1 71 ? 27.447 19.462 31.019 1.00 85.20 71 GLU A N 1
ATOM 530 C CA . GLU A 1 71 ? 28.177 20.425 31.840 1.00 83.70 71 GLU A CA 1
ATOM 531 C C . GLU A 1 71 ? 28.039 21.832 31.275 1.00 76.74 71 GLU A C 1
ATOM 532 O O . GLU A 1 71 ? 27.865 22.803 32.022 1.00 77.48 71 GLU A O 1
ATOM 538 N N . PHE A 1 72 ? 28.161 21.963 29.956 1.00 71.75 72 PHE A N 1
ATOM 539 C CA . PHE A 1 72 ? 28.025 23.260 29.304 1.00 74.69 72 PHE A CA 1
ATOM 540 C C . PHE A 1 72 ? 26.633 23.855 29.540 1.00 71.89 72 PHE A C 1
ATOM 541 O O . PHE A 1 72 ? 26.504 25.029 29.903 1.00 67.20 72 PHE A O 1
ATOM 549 N N . TYR A 1 73 ? 25.579 23.047 29.357 1.00 74.09 73 TYR A N 1
ATOM 550 C CA . TYR A 1 73 ? 24.215 23.525 29.578 1.00 68.24 73 TYR A CA 1
ATOM 551 C C . TYR A 1 73 ? 24.002 23.921 31.033 1.00 70.59 73 TYR A C 1
ATOM 552 O O . TYR A 1 73 ? 23.396 24.959 31.329 1.00 65.51 73 TYR A O 1
ATOM 561 N N . LYS A 1 74 ? 24.458 23.080 31.961 1.00 70.41 74 LYS A N 1
ATOM 562 C CA . LYS A 1 74 ? 24.177 23.335 33.368 1.00 73.98 74 LYS A CA 1
ATOM 563 C C . LYS A 1 74 ? 24.890 24.588 33.854 1.00 72.87 74 LYS A C 1
ATOM 564 O O . LYS A 1 74 ? 24.294 25.418 34.550 1.00 69.84 74 LYS A O 1
ATOM 570 N N . ASN A 1 75 ? 26.153 24.765 33.457 1.00 73.85 75 ASN A N 1
ATOM 571 C CA . ASN A 1 75 ? 26.920 25.910 33.933 1.00 70.27 75 ASN A CA 1
ATOM 572 C C . ASN A 1 75 ? 26.362 27.218 33.385 1.00 70.60 75 ASN A C 1
ATOM 573 O O . ASN A 1 75 ? 26.302 28.222 34.100 1.00 74.64 75 ASN A O 1
ATOM 578 N N . LEU A 1 76 ? 25.929 27.229 32.129 1.00 67.76 76 LEU A N 1
ATOM 579 C CA . LEU A 1 76 ? 25.311 28.439 31.598 1.00 68.19 76 LEU A CA 1
ATOM 580 C C . LEU A 1 76 ? 23.983 28.728 32.292 1.00 66.93 76 LEU A C 1
ATOM 581 O O . LEU A 1 76 ? 23.684 29.881 32.615 1.00 68.76 76 LEU A O 1
ATOM 586 N N . TYR A 1 77 ? 23.172 27.699 32.542 1.00 66.80 77 TYR A N 1
ATOM 587 C CA . TYR A 1 77 ? 21.907 27.918 33.235 1.00 66.02 77 TYR A CA 1
ATOM 588 C C . TYR A 1 77 ? 22.132 28.521 34.627 1.00 69.39 77 TYR A C 1
ATOM 589 O O . TYR A 1 77 ? 21.390 29.410 35.054 1.00 66.02 77 TYR A O 1
ATOM 598 N N . GLU A 1 78 ? 23.169 28.078 35.337 1.00 72.47 78 GLU A N 1
ATOM 599 C CA . GLU A 1 78 ? 23.441 28.633 36.661 1.00 70.57 78 GLU A CA 1
ATOM 600 C C . GLU A 1 78 ? 23.917 30.084 36.569 1.00 73.19 78 GLU A C 1
ATOM 601 O O . GLU A 1 78 ? 23.493 30.937 37.361 1.00 71.32 78 GLU A O 1
ATOM 607 N N . LYS A 1 79 ? 24.812 30.383 35.622 1.00 73.50 79 LYS A N 1
ATOM 608 C CA . LYS A 1 79 ? 25.273 31.765 35.471 1.00 73.77 79 LYS A CA 1
ATOM 609 C C . LYS A 1 79 ? 24.125 32.687 35.088 1.00 70.54 79 LYS A C 1
ATOM 610 O O . LYS A 1 79 ? 24.048 33.816 35.583 1.00 71.97 79 LYS A O 1
ATOM 616 N N . GLU A 1 80 ? 23.219 32.239 34.215 1.00 70.54 80 GLU A N 1
ATOM 617 C CA . GLU A 1 80 ? 22.063 33.064 33.884 1.00 69.44 80 GLU A CA 1
ATOM 618 C C . GLU A 1 80 ? 21.161 33.284 35.101 1.00 69.77 80 GLU A C 1
ATOM 619 O O . GLU A 1 80 ? 20.745 34.413 35.375 1.00 67.18 80 GLU A O 1
ATOM 625 N N . LYS A 1 81 ? 20.874 32.219 35.863 1.00 70.77 81 LYS A N 1
ATOM 626 C CA . LYS A 1 81 ? 20.043 32.388 37.057 1.00 72.84 81 LYS A CA 1
ATOM 627 C C . LYS A 1 81 ? 20.640 33.418 38.000 1.00 66.92 81 LYS A C 1
ATOM 628 O O . LYS A 1 81 ? 19.931 34.310 38.475 1.00 61.66 81 LYS A O 1
ATOM 634 N N . LEU A 1 82 ? 21.944 33.334 38.201 1.00 63.27 82 LEU A N 1
ATOM 635 C CA . LEU A 1 82 ? 22.620 34.319 39.067 1.00 70.09 82 LEU A CA 1
ATOM 636 C C . LEU A 1 82 ? 22.478 35.703 38.448 1.00 67.49 82 LEU A C 1
ATOM 637 O O . LEU A 1 82 ? 22.190 36.620 39.176 1.00 69.62 82 LEU A O 1
ATOM 642 N N . ARG A 1 83 ? 22.674 35.819 37.141 1.00 66.48 83 ARG A N 1
ATOM 643 C CA . ARG A 1 83 ? 22.567 37.142 36.501 1.00 60.21 83 ARG A CA 1
ATOM 644 C C . ARG A 1 83 ? 21.129 37.641 36.637 1.00 62.43 83 ARG A C 1
ATOM 645 O O . ARG A 1 83 ? 20.940 38.716 37.145 1.00 63.23 83 ARG A O 1
ATOM 653 N N . ILE A 1 84 ? 20.155 36.800 36.360 1.00 59.39 84 ILE A N 1
ATOM 654 C CA . ILE A 1 84 ? 18.739 37.243 36.413 1.00 60.25 84 ILE A CA 1
ATOM 655 C C . ILE A 1 84 ? 18.361 37.660 37.827 1.00 59.50 84 ILE A C 1
ATOM 656 O O . ILE A 1 84 ? 17.726 38.668 37.980 1.00 59.41 84 ILE A O 1
ATOM 661 N N . SER A 1 85 ? 18.788 36.904 38.816 1.00 59.27 85 SER A N 1
ATOM 662 C CA . SER A 1 85 ? 18.477 37.193 40.211 1.00 65.74 85 SER A CA 1
ATOM 663 C C . SER A 1 85 ? 19.063 38.531 40.644 1.00 62.02 85 SER A C 1
ATOM 664 O O . SER A 1 85 ? 18.406 39.297 41.354 1.00 60.37 85 SER A O 1
ATOM 667 N N . ALA A 1 86 ? 20.291 38.852 40.210 1.00 66.06 86 ALA A N 1
ATOM 668 C CA . ALA A 1 86 ? 20.878 40.148 40.568 1.00 63.52 86 ALA A CA 1
ATOM 669 C C . ALA A 1 86 ? 20.114 41.321 39.937 1.00 64.06 86 ALA A C 1
ATOM 670 O O . ALA A 1 86 ? 19.907 42.361 40.583 1.00 65.46 86 ALA A O 1
ATOM 672 N N . LYS A 1 87 ? 19.713 41.193 38.670 1.00 62.25 87 LYS A N 1
ATOM 673 C CA . LYS A 1 87 ? 18.894 42.248 38.063 1.00 62.54 87 LYS A CA 1
ATOM 674 C C . LYS A 1 87 ? 17.536 42.332 38.757 1.00 57.54 87 LYS A C 1
ATOM 675 O O . LYS A 1 87 ? 17.037 43.423 39.050 1.00 62.49 87 LYS A O 1
ATOM 681 N N . LEU A 1 88 ? 16.924 41.181 39.029 1.00 59.13 88 LEU A N 1
ATOM 682 C CA . LEU A 1 88 ? 15.614 41.158 39.678 1.00 58.45 88 LEU A CA 1
ATOM 683 C C . LEU A 1 88 ? 15.673 41.811 41.051 1.00 56.59 88 LEU A C 1
ATOM 684 O O . LEU A 1 88 ? 14.774 42.579 41.426 1.00 53.83 88 LEU A O 1
ATOM 689 N N . LYS A 1 89 ? 16.748 41.563 41.807 1.00 57.76 89 LYS A N 1
ATOM 690 C CA . LYS A 1 89 ? 16.847 42.218 43.121 1.00 65.48 89 LYS A CA 1
ATOM 691 C C . LYS A 1 89 ? 16.937 43.723 42.974 1.00 63.79 89 LYS A C 1
ATOM 692 O O . LYS A 1 89 ? 16.468 44.462 43.843 1.00 65.74 89 LYS A O 1
ATOM 698 N N . GLU A 1 90 ? 17.542 44.207 41.886 1.00 62.86 90 GLU A N 1
ATOM 699 C CA . GLU A 1 90 ? 17.536 45.653 41.642 1.00 72.24 90 GLU A CA 1
ATOM 700 C C . GLU A 1 90 ? 16.137 46.149 41.304 1.00 63.56 90 GLU A C 1
ATOM 701 O O . GLU A 1 90 ? 15.762 47.245 41.693 1.00 59.24 90 GLU A O 1
ATOM 707 N N . VAL A 1 91 ? 15.359 45.364 40.554 1.00 62.01 91 VAL A N 1
ATOM 708 C CA . VAL A 1 91 ? 13.984 45.756 40.253 1.00 55.76 91 VAL A CA 1
ATOM 709 C C . VAL A 1 91 ? 13.168 45.831 41.525 1.00 61.46 91 VAL A C 1
ATOM 710 O O . VAL A 1 91 ? 12.367 46.748 41.718 1.00 63.56 91 VAL A O 1
ATOM 714 N N . PHE A 1 92 ? 13.321 44.837 42.386 1.00 62.84 92 PHE A N 1
ATOM 715 C CA . PHE A 1 92 ? 12.578 44.866 43.627 1.00 60.82 92 PHE A CA 1
ATOM 716 C C . PHE A 1 92 ? 12.908 46.131 44.374 1.00 66.15 92 PHE A C 1
ATOM 717 O O . PHE A 1 92 ? 12.014 46.738 44.991 1.00 64.98 92 PHE A O 1
ATOM 725 N N . LYS A 1 93 ? 14.179 46.576 44.328 1.00 70.22 93 LYS A N 1
ATOM 726 C CA . LYS A 1 93 ? 14.359 47.684 45.240 1.00 78.38 93 LYS A CA 1
ATOM 727 C C . LYS A 1 93 ? 13.816 48.971 44.601 1.00 70.50 93 LYS A C 1
ATOM 728 O O . LYS A 1 93 ? 13.276 49.843 45.286 1.00 71.87 93 LYS A O 1
ATOM 734 N N . ALA A 1 94 ? 13.924 49.070 43.278 1.00 60.80 94 ALA A N 1
ATOM 735 C CA . ALA A 1 94 ? 13.387 50.229 42.587 1.00 65.10 94 ALA A CA 1
ATOM 736 C C . ALA A 1 94 ? 11.877 50.266 42.662 1.00 73.21 94 ALA A C 1
ATOM 737 O O . ALA A 1 94 ? 11.294 51.349 42.723 1.00 70.82 94 ALA A O 1
ATOM 739 N N . GLN A 1 95 ? 11.231 49.108 42.668 1.00 69.90 95 GLN A N 1
ATOM 740 C CA . GLN A 1 95 ? 9.752 49.071 42.616 1.00 65.73 95 GLN A CA 1
ATOM 741 C C . GLN A 1 95 ? 9.198 48.821 44.008 1.00 75.36 95 GLN A C 1
ATOM 742 O O . GLN A 1 95 ? 8.082 48.333 44.092 1.00 77.01 95 GLN A O 1
ATOM 748 N N . LYS A 1 96 ? 9.865 49.326 45.038 1.00 68.47 96 LYS A N 1
ATOM 749 C CA . LYS A 1 96 ? 9.486 49.019 46.442 1.00 79.51 96 LYS A CA 1
ATOM 750 C C . LYS A 1 96 ? 8.022 49.346 46.743 1.00 74.72 96 LYS A C 1
ATOM 751 O O . LYS A 1 96 ? 7.398 48.543 47.414 1.00 72.77 96 LYS A O 1
ATOM 757 N N . ALA A 1 97 ? 7.479 50.436 46.218 1.00 70.44 97 ALA A N 1
ATOM 758 C CA . ALA A 1 97 ? 6.069 50.777 46.491 1.00 70.37 97 ALA A CA 1
ATOM 759 C C . ALA A 1 97 ? 5.136 49.669 45.991 1.00 71.79 97 ALA A C 1
ATOM 760 O O . ALA A 1 97 ? 4.038 49.558 46.516 1.00 73.87 97 ALA A O 1
ATOM 762 N N . ASN A 1 98 ? 5.540 48.947 44.950 1.00 65.44 98 ASN A N 1
ATOM 763 C CA . ASN A 1 98 ? 4.731 47.913 44.350 1.00 67.25 98 ASN A CA 1
ATOM 764 C C . ASN A 1 98 ? 5.018 46.543 44.936 1.00 61.19 98 ASN A C 1
ATOM 765 O O . ASN A 1 98 ? 4.333 45.592 44.572 1.00 60.66 98 ASN A O 1
ATOM 770 N N . VAL A 1 99 ? 5.959 46.447 45.870 1.00 56.48 99 VAL A N 1
ATOM 771 C CA . VAL A 1 99 ? 6.374 45.181 46.463 1.00 63.65 99 VAL A CA 1
ATOM 772 C C . VAL A 1 99 ? 5.549 44.927 47.719 1.00 62.13 99 VAL A C 1
ATOM 773 O O . VAL A 1 99 ? 5.470 45.790 48.603 1.00 59.16 99 VAL A O 1
ATOM 777 N N . PHE A 1 100 ? 4.992 43.728 47.843 1.00 54.31 100 PHE A N 1
ATOM 778 C CA . PHE A 1 100 ? 4.462 43.309 49.141 1.00 54.64 100 PHE A CA 1
ATOM 779 C C . PHE A 1 100 ? 5.644 42.807 49.956 1.00 57.24 100 PHE A C 1
ATOM 780 O O . PHE A 1 100 ? 6.253 41.803 49.602 1.00 54.68 100 PHE A O 1
ATOM 788 N N . THR A 1 101 ? 6.000 43.501 51.027 1.00 57.57 101 THR A N 1
ATOM 789 C CA . THR A 1 101 ? 7.049 43.019 51.912 1.00 60.80 101 THR A CA 1
ATOM 790 C C . THR A 1 101 ? 6.379 42.384 53.121 1.00 60.87 101 THR A C 1
ATOM 791 O O . THR A 1 101 ? 5.651 43.056 53.859 1.00 57.90 101 THR A O 1
ATOM 795 N N . PHE A 1 102 ? 6.636 41.097 53.323 1.00 52.48 102 PHE A N 1
ATOM 796 C CA . PHE A 1 102 ? 6.027 40.327 54.387 1.00 48.98 102 PHE A CA 1
ATOM 797 C C . PHE A 1 102 ? 7.112 39.981 55.392 1.00 56.29 102 PHE A C 1
ATOM 798 O O . PHE A 1 102 ? 8.165 39.445 55.015 1.00 54.56 102 PHE A O 1
ATOM 806 N N . LYS A 1 103 ? 6.892 40.353 56.647 1.00 53.32 103 LYS A N 1
ATOM 807 C CA . LYS A 1 103 ? 7.871 40.042 57.679 1.00 60.18 103 LYS A CA 1
ATOM 808 C C . LYS A 1 103 ? 7.809 38.572 58.073 1.00 53.22 103 LYS A C 1
ATOM 809 O O . LYS A 1 103 ? 6.736 37.976 58.160 1.00 58.41 103 LYS A O 1
ATOM 815 N N . ALA A 1 104 ? 8.966 37.985 58.341 1.00 57.13 104 ALA A N 1
ATOM 816 C CA . ALA A 1 104 ? 8.950 36.620 58.809 1.00 61.97 104 ALA A CA 1
ATOM 817 C C . ALA A 1 104 ? 8.213 36.542 60.161 1.00 63.35 104 ALA A C 1
ATOM 818 O O . ALA A 1 104 ? 8.091 37.529 60.901 1.00 68.81 104 ALA A O 1
ATOM 820 N N . LYS A 1 105 ? 7.731 35.340 60.479 1.00 59.54 105 LYS A N 1
ATOM 821 C CA . LYS A 1 105 ? 6.939 35.126 61.686 1.00 64.03 105 LYS A CA 1
ATOM 822 C C . LYS A 1 105 ? 7.677 35.618 62.932 1.00 64.98 105 LYS A C 1
ATOM 823 O O . LYS A 1 105 ? 7.087 36.253 63.815 1.00 63.39 105 LYS A O 1
ATOM 829 N N . LYS A 1 106 ? 8.965 35.326 63.013 1.00 60.65 106 LYS A N 1
ATOM 830 C CA . LYS A 1 106 ? 9.929 35.826 63.961 1.00 62.90 106 LYS A CA 1
ATOM 831 C C . LYS A 1 106 ? 11.057 36.541 63.235 1.00 60.90 106 LYS A C 1
ATOM 832 O O . LYS A 1 106 ? 11.316 36.266 62.059 1.00 67.76 106 LYS A O 1
ATOM 838 N N . PRO A 1 107 ? 11.726 37.481 63.889 1.00 62.73 107 PRO A N 1
ATOM 839 C CA . PRO A 1 107 ? 12.694 38.339 63.194 1.00 62.33 107 PRO A CA 1
ATOM 840 C C . PRO A 1 107 ? 13.779 37.555 62.460 1.00 67.81 107 PRO A C 1
ATOM 841 O O . PRO A 1 107 ? 14.373 36.610 62.992 1.00 69.05 107 PRO A O 1
ATOM 845 N N . SER A 1 108 ? 14.046 37.980 61.233 1.00 65.38 108 SER A N 1
ATOM 846 C CA . SER A 1 108 ? 15.002 37.299 60.376 1.00 68.81 108 SER A CA 1
ATOM 847 C C . SER A 1 108 ? 15.674 38.356 59.521 1.00 63.40 108 SER A C 1
ATOM 848 O O . SER A 1 108 ? 15.052 39.357 59.159 1.00 61.62 108 SER A O 1
ATOM 851 N N . ASN A 1 109 ? 16.939 38.142 59.185 1.00 67.63 109 ASN A N 1
ATOM 852 C CA . ASN A 1 109 ? 17.556 39.030 58.212 1.00 73.65 109 ASN A CA 1
ATOM 853 C C . ASN A 1 109 ? 17.735 38.375 56.850 1.00 66.99 109 ASN A C 1
ATOM 854 O O . ASN A 1 109 ? 18.370 38.972 55.980 1.00 71.61 109 ASN A O 1
ATOM 859 N N . LYS A 1 110 ? 17.149 37.190 56.635 1.00 68.95 110 LYS A N 1
ATOM 860 C CA . LYS A 1 110 ? 17.090 36.527 55.331 1.00 65.88 110 LYS A CA 1
ATOM 861 C C . LYS A 1 110 ? 15.840 36.965 54.565 1.00 64.18 110 LYS A C 1
ATOM 862 O O . LYS A 1 110 ? 14.782 37.203 55.159 1.00 59.46 110 LYS A O 1
ATOM 868 N N . THR A 1 111 ? 15.960 37.048 53.230 1.00 59.07 111 THR A N 1
ATOM 869 C CA . THR A 1 111 ? 14.831 37.402 52.380 1.00 56.27 111 THR A CA 1
ATOM 870 C C . THR A 1 111 ? 14.701 36.449 51.191 1.00 58.33 111 THR A C 1
ATOM 871 O O . THR A 1 111 ? 15.702 36.011 50.610 1.00 55.61 111 THR A O 1
ATOM 875 N N . ILE A 1 112 ? 13.452 36.085 50.899 1.00 51.32 112 ILE A N 1
ATOM 876 C CA . ILE A 1 112 ? 13.043 35.302 49.729 1.00 51.27 112 ILE A CA 1
ATOM 877 C C . ILE A 1 112 ? 12.259 36.239 48.819 1.00 52.93 112 ILE A C 1
ATOM 878 O O . ILE A 1 112 ? 11.385 36.981 49.295 1.00 54.64 112 ILE A O 1
ATOM 883 N N . TYR A 1 113 ? 12.634 36.290 47.542 1.00 51.69 113 TYR A N 1
ATOM 884 C CA . TYR A 1 113 ? 11.969 37.140 46.549 1.00 46.43 113 TYR A CA 1
ATOM 885 C C . TYR A 1 113 ? 11.087 36.282 45.658 1.00 47.95 113 TYR A C 1
ATOM 886 O O . TYR A 1 113 ? 11.521 35.224 45.193 1.00 50.55 113 TYR A O 1
ATOM 895 N N . ILE A 1 114 ? 9.845 36.710 45.436 1.00 48.14 114 ILE A N 1
ATOM 896 C CA . ILE A 1 114 ? 8.904 35.899 44.662 1.00 48.01 114 ILE A CA 1
ATOM 897 C C . ILE A 1 114 ? 8.244 36.763 43.603 1.00 48.16 114 ILE A C 1
ATOM 898 O O . ILE A 1 114 ? 7.692 37.830 43.911 1.00 50.01 114 ILE A O 1
ATOM 903 N N . VAL A 1 115 ? 8.300 36.310 42.358 1.00 45.20 115 VAL A N 1
ATOM 904 C CA . VAL A 1 115 ? 7.543 36.910 41.268 1.00 47.85 115 VAL A CA 1
ATOM 905 C C . VAL A 1 115 ? 6.410 35.952 40.953 1.00 49.12 115 VAL A C 1
ATOM 906 O O . VAL A 1 115 ? 6.649 34.755 40.781 1.00 48.63 115 VAL A O 1
ATOM 910 N N . SER A 1 116 ? 5.181 36.473 40.876 1.00 47.01 116 SER A N 1
ATOM 911 C CA . SER A 1 116 ? 4.008 35.621 40.829 1.00 48.19 116 SER A CA 1
ATOM 912 C C . SER A 1 116 ? 2.991 36.186 39.855 1.00 52.72 116 SER A C 1
ATOM 913 O O . SER A 1 116 ? 2.953 37.387 39.585 1.00 54.44 116 SER A O 1
ATOM 916 N N . ASP A 1 117 ? 2.116 35.308 39.377 1.00 47.59 117 ASP A N 1
ATOM 917 C CA . ASP A 1 117 ? 0.977 35.716 38.569 1.00 60.00 117 ASP A CA 1
ATOM 918 C C . ASP A 1 117 ? -0.259 35.070 39.173 1.00 55.37 117 ASP A C 1
ATOM 919 O O . ASP A 1 117 ? -0.252 33.871 39.452 1.00 55.05 117 ASP A O 1
ATOM 924 N N . PHE A 1 118 ? -1.323 35.853 39.360 1.00 52.57 118 PHE A N 1
ATOM 925 C CA . PHE A 1 118 ? -2.497 35.340 40.080 1.00 58.83 118 PHE A CA 1
ATOM 926 C C . PHE A 1 118 ? -3.166 34.152 39.388 1.00 55.32 118 PHE A C 1
ATOM 927 O O . PHE A 1 118 ? -3.851 33.374 40.049 1.00 57.72 118 PHE A O 1
ATOM 935 N N . ASN A 1 119 ? -3.030 34.070 38.061 1.00 63.17 119 ASN A N 1
ATOM 936 C CA . ASN A 1 119 ? -3.714 33.013 37.266 1.00 63.75 119 ASN A CA 1
ATOM 937 C C . ASN A 1 119 ? -2.829 31.782 37.031 1.00 65.32 119 ASN A C 1
ATOM 938 O O . ASN A 1 119 ? -3.319 30.834 36.398 1.00 64.21 119 ASN A O 1
ATOM 943 N N . CYS A 1 120 ? -1.582 31.796 37.501 1.00 62.58 120 CYS A N 1
ATOM 944 C CA . CYS A 1 120 ? -0.700 30.611 37.336 1.00 61.96 120 CYS A CA 1
ATOM 945 C C . CYS A 1 120 ? -1.134 29.547 38.351 1.00 68.90 120 CYS A C 1
ATOM 946 O O . CYS A 1 120 ? -1.273 29.897 39.533 1.00 73.96 120 CYS A O 1
ATOM 949 N N . PRO A 1 121 ? -1.335 28.268 37.960 1.00 77.03 121 PRO A N 1
ATOM 950 C CA . PRO A 1 121 ? -1.779 27.231 38.900 1.00 80.23 121 PRO A CA 1
ATOM 951 C C . PRO A 1 121 ? -0.758 26.977 40.018 1.00 75.08 121 PRO A C 1
ATOM 952 O O . PRO A 1 121 ? -1.156 26.868 41.158 1.00 75.34 121 PRO A O 1
ATOM 956 N N . TYR A 1 122 ? 0.525 26.899 39.658 1.00 71.76 122 TYR A N 1
ATOM 957 C CA . TYR A 1 122 ? 1.593 26.711 40.638 1.00 72.89 122 TYR A CA 1
ATOM 958 C C . TYR A 1 122 ? 1.790 27.938 41.529 1.00 63.73 122 TYR A C 1
ATOM 959 O O . TYR A 1 122 ? 2.331 27.812 42.635 1.00 67.35 122 TYR A O 1
ATOM 968 N N . CYS A 1 123 ? 1.432 29.131 41.054 1.00 62.69 123 CYS A N 1
ATOM 969 C CA . CYS A 1 123 ? 1.550 30.322 41.906 1.00 61.78 123 CYS A CA 1
ATOM 970 C C . CYS A 1 123 ? 0.540 30.314 43.049 1.00 60.41 123 CYS A C 1
ATOM 971 O O . CYS A 1 123 ? 0.852 30.745 44.163 1.00 56.92 123 CYS A O 1
ATOM 974 N N . GLN A 1 124 ? -0.696 29.888 42.785 1.00 60.86 124 GLN A N 1
ATOM 975 C CA . GLN A 1 124 ? -1.667 29.776 43.868 1.00 63.29 124 GLN A CA 1
ATOM 976 C C . GLN A 1 124 ? -1.175 28.798 44.928 1.00 63.32 124 GLN A C 1
ATOM 977 O O . GLN A 1 124 ? -1.253 29.076 46.131 1.00 60.93 124 GLN A O 1
ATOM 983 N N . ARG A 1 125 ? -0.571 27.689 44.505 1.00 64.18 125 ARG A N 1
ATOM 984 C CA . ARG A 1 125 ? -0.069 26.752 45.491 1.00 60.81 125 ARG A CA 1
ATOM 985 C C . ARG A 1 125 ? 1.132 27.338 46.211 1.00 60.10 125 ARG A C 1
ATOM 986 O O . ARG A 1 125 ? 1.302 27.113 47.409 1.00 61.02 125 ARG A O 1
ATOM 994 N N . GLU A 1 126 ? 1.989 28.081 45.504 1.00 56.69 126 GLU A N 1
ATOM 995 C CA . GLU A 1 126 ? 3.107 28.719 46.195 1.00 62.14 126 GLU A CA 1
ATOM 996 C C . GLU A 1 126 ? 2.602 29.709 47.253 1.00 59.47 126 GLU A C 1
ATOM 997 O O . GLU A 1 126 ? 3.104 29.729 48.388 1.00 55.02 126 GLU A O 1
ATOM 1003 N N . PHE A 1 127 ? 1.587 30.515 46.916 1.00 54.97 127 PHE A N 1
ATOM 1004 C CA . PHE A 1 127 ? 1.056 31.481 47.885 1.00 54.39 127 PHE A CA 1
ATOM 1005 C C . PHE A 1 127 ? 0.455 30.782 49.112 1.00 56.27 127 PHE A C 1
ATOM 1006 O O . PHE A 1 127 ? 0.570 31.282 50.235 1.00 56.37 127 PHE A O 1
ATOM 1014 N N . ALA A 1 128 ? -0.187 29.627 48.919 1.00 58.04 128 ALA A N 1
ATOM 1015 C CA . ALA A 1 128 ? -0.713 28.867 50.049 1.00 63.19 128 ALA A CA 1
ATOM 1016 C C . ALA A 1 128 ? 0.391 28.364 50.993 1.00 66.19 128 ALA A C 1
ATOM 1017 O O . ALA A 1 128 ? 0.091 27.928 52.113 1.00 62.07 128 ALA A O 1
ATOM 1019 N N . ASN A 1 129 ? 1.645 28.348 50.551 1.00 56.96 129 ASN A N 1
ATOM 1020 C CA . ASN A 1 129 ? 2.750 27.976 51.425 1.00 64.47 129 ASN A CA 1
ATOM 1021 C C . ASN A 1 129 ? 3.474 29.178 51.995 1.00 61.20 129 ASN A C 1
ATOM 1022 O O . ASN A 1 129 ? 4.554 29.020 52.574 1.00 57.66 129 ASN A O 1
ATOM 1027 N N . LEU A 1 130 ? 2.894 30.364 51.858 1.00 55.22 130 LEU A N 1
ATOM 1028 C CA . LEU A 1 130 ? 3.557 31.570 52.331 1.00 53.85 130 LEU A C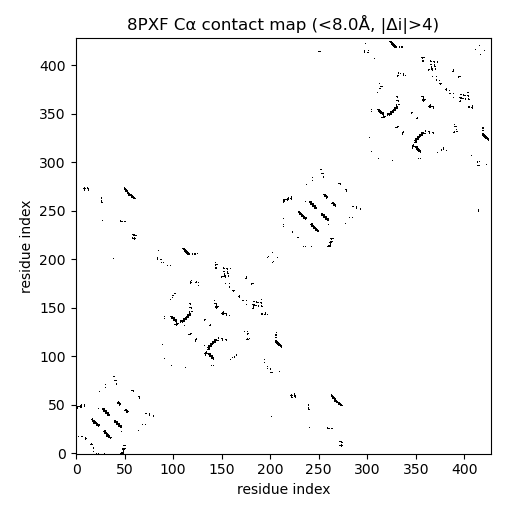A 1
ATOM 1029 C C . LEU A 1 130 ? 3.828 31.482 53.832 1.00 55.89 130 LEU A C 1
ATOM 1030 O O . LEU A 1 130 ? 4.906 31.885 54.295 1.00 56.14 130 LEU A O 1
ATOM 1035 N N . ASP A 1 131 ? 2.854 30.977 54.613 1.00 55.87 131 ASP A N 1
ATOM 1036 C CA . ASP A 1 131 ? 3.078 30.860 56.058 1.00 62.41 131 ASP A CA 1
ATOM 1037 C C . ASP A 1 131 ? 4.322 30.043 56.348 1.00 63.51 131 ASP A C 1
ATOM 1038 O O . ASP A 1 131 ? 5.089 30.379 57.252 1.00 61.15 131 ASP A O 1
ATOM 1043 N N . LYS A 1 132 ? 4.593 29.035 55.527 1.00 66.50 132 LYS A N 1
ATOM 1044 C CA . LYS A 1 132 ? 5.786 28.247 55.744 1.00 62.92 132 LYS A CA 1
ATOM 1045 C C . LYS A 1 132 ? 7.029 28.934 55.192 1.00 61.68 132 LYS A C 1
ATOM 1046 O O . LYS A 1 132 ? 8.090 28.846 55.824 1.00 56.59 132 LYS A O 1
ATOM 1052 N N . ARG A 1 133 ? 6.908 29.725 54.104 1.00 55.78 133 ARG A N 1
ATOM 1053 C CA . ARG A 1 133 ? 8.044 30.561 53.710 1.00 58.38 133 ARG A CA 1
ATOM 1054 C C . ARG A 1 133 ? 8.410 31.507 54.846 1.00 57.04 133 ARG A C 1
ATOM 1055 O O . ARG A 1 133 ? 9.587 31.661 55.182 1.00 59.58 133 ARG A O 1
ATOM 1063 N N . LEU A 1 134 ? 7.405 32.120 55.474 1.00 60.34 134 LEU A N 1
ATOM 1064 C CA . LEU A 1 134 ? 7.637 33.150 56.479 1.00 60.15 134 LEU A CA 1
ATOM 1065 C C . LEU A 1 134 ? 8.240 32.569 57.749 1.00 67.05 134 LEU A C 1
ATOM 1066 O O . LEU A 1 134 ? 8.756 33.313 58.587 1.00 67.90 134 LEU A O 1
ATOM 1071 N N . GLU A 1 135 ? 8.170 31.258 57.932 1.00 66.94 135 GLU A N 1
ATOM 1072 C CA . GLU A 1 135 ? 8.918 30.668 59.030 1.00 75.23 135 GLU A CA 1
ATOM 1073 C C . GLU A 1 135 ? 10.420 30.670 58.783 1.00 71.90 135 GLU A C 1
ATOM 1074 O O . GLU A 1 135 ? 11.187 30.678 59.746 1.00 71.12 135 GLU A O 1
ATOM 1080 N N . SER A 1 136 ? 10.868 30.760 57.531 1.00 66.38 136 SER A N 1
ATOM 1081 C CA . SER A 1 136 ? 12.313 30.691 57.297 1.00 73.29 136 SER A CA 1
ATOM 1082 C C . SER A 1 136 ? 12.942 32.048 57.016 1.00 66.79 136 SER A C 1
ATOM 1083 O O . SER A 1 136 ? 14.156 32.214 57.231 1.00 65.35 136 SER A O 1
ATOM 1086 N N . ALA A 1 137 ? 12.173 32.988 56.461 1.00 63.09 137 ALA A N 1
ATOM 1087 C CA . ALA A 1 137 ? 12.739 34.251 56.023 1.00 54.58 137 ALA A CA 1
ATOM 1088 C C . ALA A 1 137 ? 11.622 35.265 55.856 1.00 52.26 137 ALA A C 1
ATOM 1089 O O . ALA A 1 137 ? 10.446 34.915 55.824 1.00 51.72 137 ALA A O 1
ATOM 1091 N N . ASN A 1 138 ? 12.015 36.524 55.702 1.00 52.88 138 ASN A N 1
ATOM 1092 C CA . ASN A 1 138 ? 11.118 37.539 55.157 1.00 57.58 138 ASN A CA 1
ATOM 1093 C C . ASN A 1 138 ? 10.828 37.191 53.690 1.00 53.30 138 ASN A C 1
ATOM 1094 O O . ASN A 1 138 ? 11.581 36.445 53.062 1.00 52.39 138 ASN A O 1
ATOM 1099 N N . VAL A 1 139 ? 9.704 37.689 53.166 1.00 43.79 139 VAL A N 1
ATOM 1100 C CA . VAL A 1 139 ? 9.299 37.458 51.777 1.00 45.66 139 VAL A CA 1
ATOM 1101 C C . VAL A 1 139 ? 8.981 38.789 51.112 1.00 51.88 139 VAL A C 1
ATOM 1102 O O . VAL A 1 139 ? 8.266 39.616 51.685 1.00 52.26 139 VAL A O 1
ATOM 1106 N N . GLU A 1 140 ? 9.531 39.004 49.921 1.00 51.20 140 GLU A N 1
ATOM 1107 C CA . GLU A 1 140 ? 9.159 40.124 49.061 1.00 52.14 140 GLU A CA 1
ATOM 1108 C C . GLU A 1 140 ? 8.488 39.551 47.822 1.00 52.59 140 GLU A C 1
ATOM 1109 O O . GLU A 1 140 ? 9.025 38.639 47.183 1.00 45.75 140 GLU A O 1
ATOM 1115 N N . LEU A 1 141 ? 7.285 40.036 47.539 1.00 45.99 141 LEU A N 1
ATOM 1116 C CA . LEU A 1 141 ? 6.418 39.472 46.525 1.00 44.47 141 LEU A CA 1
ATOM 1117 C C . LEU A 1 141 ? 6.033 40.567 45.532 1.00 56.87 141 LEU A C 1
ATOM 1118 O O . LEU A 1 141 ? 5.493 41.605 45.924 1.00 54.12 141 LEU A O 1
ATOM 1123 N N . LEU A 1 142 ? 6.300 40.319 44.257 1.00 51.44 142 LEU A N 1
ATOM 1124 C CA . LEU A 1 142 ? 5.840 41.149 43.151 1.00 58.35 142 LEU A CA 1
ATOM 1125 C C . LEU A 1 142 ? 4.862 40.311 42.346 1.00 56.60 142 LEU A C 1
ATOM 1126 O O . LEU A 1 142 ? 5.175 39.169 41.976 1.00 55.11 142 LEU A O 1
ATOM 1131 N N . VAL A 1 143 ? 3.670 40.829 42.110 1.00 54.74 143 VAL A N 1
ATOM 1132 C CA . VAL A 1 143 ? 2.698 40.069 41.340 1.00 54.48 143 VAL A CA 1
ATOM 1133 C C . VAL A 1 143 ? 2.544 40.752 39.997 1.00 57.28 143 VAL A C 1
ATOM 1134 O O . VAL A 1 143 ? 2.090 41.894 39.934 1.00 56.96 143 VAL A O 1
ATOM 1138 N N . VAL A 1 144 ? 2.883 40.050 38.927 1.00 51.95 144 VAL A N 1
ATOM 1139 C CA . VAL A 1 144 ? 2.874 40.632 37.556 1.00 52.31 144 VAL A CA 1
ATOM 1140 C C . VAL A 1 144 ? 1.792 39.993 36.699 1.00 53.66 144 VAL A C 1
ATOM 1141 O O . VAL A 1 144 ? 1.271 38.976 37.083 1.00 56.28 144 VAL A O 1
ATOM 1145 N N . GLY A 1 145 ? 1.399 40.692 35.646 1.00 54.77 145 GLY A N 1
ATOM 1146 C CA . GLY A 1 145 ? 0.411 40.205 34.676 1.00 48.16 145 GLY A CA 1
ATOM 1147 C C . GLY A 1 145 ? 1.075 39.534 33.490 1.00 65.60 145 GLY A C 1
ATOM 1148 O O . GLY A 1 145 ? 1.156 40.141 32.449 1.00 52.36 145 GLY A O 1
ATOM 1149 N N . PHE A 1 146 ? 1.514 38.300 33.646 1.00 58.47 146 PHE A N 1
ATOM 1150 C CA . PHE A 1 146 ? 2.169 37.587 32.533 1.00 62.10 146 PHE A CA 1
ATOM 1151 C C . PHE A 1 146 ? 1.189 36.699 31.776 1.00 65.49 146 PHE A C 1
ATOM 1152 O O . PHE A 1 146 ? 1.523 36.282 30.702 1.00 65.88 146 PHE A O 1
ATOM 1160 N N . LEU A 1 147 ? 0.005 36.457 32.305 1.00 61.15 147 LEU A N 1
ATOM 1161 C CA . LEU A 1 147 ? -0.839 35.469 31.651 1.00 67.68 147 LEU A CA 1
ATOM 1162 C C . LEU A 1 147 ? -2.182 36.024 31.175 1.00 72.51 147 LEU A C 1
ATOM 1163 O O . LEU A 1 147 ? -3.210 35.345 31.291 1.00 73.66 147 LEU A O 1
ATOM 1168 N N . GLY A 1 148 ? -2.180 37.187 30.523 1.00 64.44 148 GLY A N 1
ATOM 1169 C CA . GLY A 1 148 ? -3.378 37.692 29.864 1.00 62.91 148 GLY A CA 1
ATOM 1170 C C . GLY A 1 148 ? -4.061 38.789 30.655 1.00 64.90 148 GLY A C 1
ATOM 1171 O O . GLY A 1 148 ? -3.641 39.170 31.752 1.00 59.57 148 GLY A O 1
ATOM 1172 N N . GLU A 1 149 ? -5.173 39.285 30.096 1.00 61.18 149 GLU A N 1
ATOM 1173 C CA . GLU A 1 149 ? -5.797 40.479 30.671 1.00 61.37 149 GLU A CA 1
ATOM 1174 C C . GLU A 1 149 ? -6.250 40.294 32.127 1.00 63.58 149 GLU A C 1
ATOM 1175 O O . GLU A 1 149 ? -6.108 41.213 32.944 1.00 61.26 149 GLU A O 1
ATOM 1181 N N . ASP A 1 150 ? -6.846 39.148 32.471 1.00 64.02 150 ASP A N 1
ATOM 1182 C CA . ASP A 1 150 ? -7.325 38.998 33.849 1.00 64.31 150 ASP A CA 1
ATOM 1183 C C . ASP A 1 150 ? -6.163 39.038 34.839 1.00 62.97 150 ASP A C 1
ATOM 1184 O O . ASP A 1 150 ? -6.310 39.528 35.967 1.00 67.33 150 ASP A O 1
ATOM 1189 N N . SER A 1 151 ? -5.010 38.499 34.437 1.00 66.19 151 SER A N 1
ATOM 1190 C CA . SER A 1 151 ? -3.811 38.560 35.263 1.00 56.22 151 SER A CA 1
ATOM 1191 C C . SER A 1 151 ? -3.359 39.995 35.464 1.00 59.52 151 SER A C 1
ATOM 1192 O O . SER A 1 151 ? -2.975 40.387 36.572 1.00 54.99 151 SER A O 1
ATOM 1195 N N . ILE A 1 152 ? -3.365 40.789 34.394 1.00 52.77 152 ILE A N 1
ATOM 1196 C CA . ILE A 1 152 ? -2.942 42.173 34.524 1.00 61.86 152 ILE A CA 1
ATOM 1197 C C . ILE A 1 152 ? -3.922 42.950 35.394 1.00 57.04 152 ILE A C 1
ATOM 1198 O O . ILE A 1 152 ? -3.509 43.752 36.239 1.00 56.85 152 ILE A O 1
ATOM 1203 N N . LEU A 1 153 ? -5.228 42.711 35.212 1.00 55.19 153 LEU A N 1
ATOM 1204 C CA . LEU A 1 153 ? -6.243 43.353 36.049 1.00 59.78 153 LEU A CA 1
ATOM 1205 C C . LEU A 1 153 ? -6.061 42.990 37.518 1.00 63.94 153 LEU A C 1
ATOM 1206 O O . LEU A 1 153 ? -6.176 43.853 38.395 1.00 59.79 153 LEU A O 1
ATOM 1211 N N . LYS A 1 154 ? -5.852 41.702 37.815 1.00 52.62 154 LYS A N 1
ATOM 1212 C CA . LYS A 1 154 ? -5.653 41.328 39.209 1.00 60.00 154 LYS A CA 1
ATOM 1213 C C . LYS A 1 154 ? -4.398 41.996 39.758 1.00 63.00 154 LYS A C 1
ATOM 1214 O O . LYS A 1 154 ? -4.420 42.546 40.865 1.00 56.49 154 LYS A O 1
ATOM 1220 N N . ALA A 1 155 ? -3.329 42.059 38.949 1.00 61.64 155 ALA A N 1
ATOM 1221 C CA . ALA A 1 155 ? -2.120 42.765 39.381 1.00 60.05 155 ALA A CA 1
ATOM 1222 C C . ALA A 1 155 ? -2.415 44.222 39.684 1.00 61.98 155 ALA A C 1
ATOM 1223 O O . ALA A 1 155 ? -1.907 44.774 40.669 1.00 66.46 155 ALA A O 1
ATOM 1225 N N . ALA A 1 156 ? -3.236 44.866 38.854 1.00 62.96 156 ALA A N 1
ATOM 1226 C CA . ALA A 1 156 ? -3.593 46.257 39.109 1.00 62.40 156 ALA A CA 1
ATOM 1227 C C . ALA A 1 156 ? -4.422 46.391 40.374 1.00 62.37 156 ALA A C 1
ATOM 1228 O O . ALA A 1 156 ? -4.190 47.300 41.180 1.00 63.50 156 ALA A O 1
ATOM 1230 N N . ASN A 1 157 ? -5.397 45.498 40.564 1.00 64.17 157 ASN A N 1
ATOM 1231 C CA . ASN A 1 157 ? -6.201 45.538 41.779 1.00 66.41 157 ASN A CA 1
ATOM 1232 C C . ASN A 1 157 ? -5.301 45.418 43.006 1.00 64.53 157 ASN A C 1
ATOM 1233 O O . ASN A 1 157 ? -5.450 46.161 43.974 1.00 69.20 157 ASN A O 1
ATOM 1238 N N . ALA A 1 158 ? -4.375 44.459 42.985 1.00 62.58 158 ALA A N 1
ATOM 1239 C CA . ALA A 1 158 ? -3.526 44.232 44.151 1.00 66.39 158 ALA A CA 1
ATOM 1240 C C . ALA A 1 158 ? -2.718 45.474 44.515 1.00 65.24 158 ALA A C 1
ATOM 1241 O O . ALA A 1 158 ? -2.659 45.852 45.690 1.00 62.67 158 ALA A O 1
ATOM 1243 N N . LEU A 1 159 ? -2.139 46.151 43.516 1.00 60.66 159 LEU A N 1
ATOM 1244 C CA . LEU A 1 159 ? -1.319 47.344 43.754 1.00 64.71 159 LEU A CA 1
ATOM 1245 C C . LEU A 1 159 ? -2.159 48.480 44.318 1.00 77.76 159 LEU A C 1
ATOM 1246 O O . LEU A 1 159 ? -1.715 49.225 45.204 1.00 78.11 159 LEU A O 1
ATOM 1251 N N . LYS A 1 160 ? -3.371 48.643 43.790 1.00 71.97 160 LYS A N 1
ATOM 1252 C CA . LYS A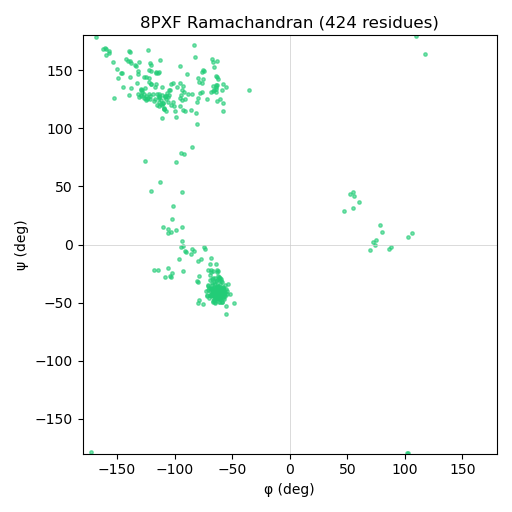 1 160 ? -4.260 49.671 44.294 1.00 71.79 160 LYS A CA 1
ATOM 1253 C C . LYS A 1 160 ? -4.733 49.368 45.710 1.00 74.93 160 LYS A C 1
ATOM 1254 O O . LYS A 1 160 ? -4.882 50.286 46.527 1.00 74.67 160 LYS A O 1
ATOM 1260 N N . ASN A 1 161 ? -5.010 48.101 46.014 1.00 70.15 161 ASN A N 1
ATOM 1261 C CA . ASN A 1 161 ? -5.572 47.770 47.317 1.00 69.46 161 ASN A CA 1
ATOM 1262 C C . ASN A 1 161 ? -4.528 47.455 48.385 1.00 72.17 161 ASN A C 1
ATOM 1263 O O . ASN A 1 161 ? -4.896 47.315 49.558 1.00 64.51 161 ASN A O 1
ATOM 1268 N N . LYS A 1 162 ? -3.246 47.391 48.013 1.00 67.54 162 LYS A N 1
ATOM 1269 C CA . LYS A 1 162 ? -2.174 47.158 48.968 1.00 66.81 162 LYS A CA 1
ATOM 1270 C C . LYS A 1 162 ? -2.173 48.231 50.052 1.00 68.93 162 LYS A C 1
ATOM 1271 O O . LYS A 1 162 ? -2.056 49.428 49.765 1.00 73.05 162 LYS A O 1
ATOM 1277 N N . SER A 1 163 ? -2.295 47.788 51.305 1.00 68.98 163 SER A N 1
ATOM 1278 C CA . SER A 1 163 ? -2.341 48.675 52.460 1.00 75.23 163 SER A CA 1
ATOM 1279 C C . SER A 1 163 ? -1.030 48.732 53.227 1.00 72.49 163 SER A C 1
ATOM 1280 O O . SER A 1 163 ? -0.779 49.711 53.932 1.00 76.88 163 SER A O 1
ATOM 1283 N N . GLY A 1 164 ? -0.203 47.697 53.130 1.00 72.15 164 GLY A N 1
ATOM 1284 C CA . 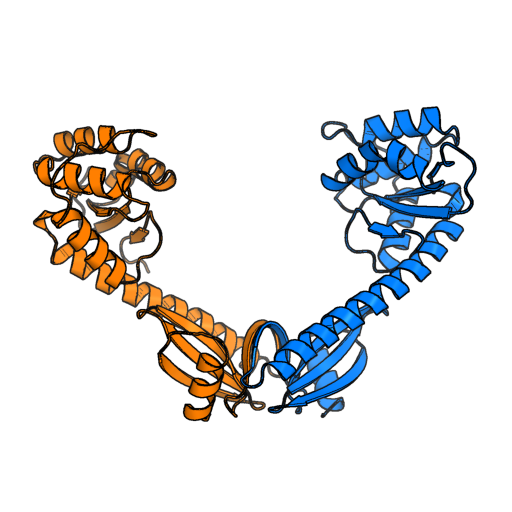GLY A 1 164 ? 0.962 47.586 53.964 1.00 73.11 164 GLY A CA 1
ATOM 1285 C C . GLY A 1 164 ? 0.682 46.906 55.278 1.00 81.49 164 GLY A C 1
ATOM 1286 O O . GLY A 1 164 ? 1.619 46.691 56.060 1.00 88.86 164 GLY A O 1
ATOM 1287 N N . ASN A 1 165 ? -0.574 46.536 55.530 1.00 79.29 165 ASN A N 1
ATOM 1288 C CA . ASN A 1 165 ? -0.948 45.775 56.712 1.00 67.86 165 ASN A CA 1
ATOM 1289 C C . ASN A 1 165 ? -0.857 44.315 56.281 1.00 75.19 165 ASN A C 1
ATOM 1290 O O . ASN A 1 165 ? -1.565 43.890 55.363 1.00 76.51 165 ASN A O 1
ATOM 1295 N N . GLN A 1 166 ? 0.080 43.580 56.892 1.00 71.45 166 GLN A N 1
ATOM 1296 C CA . GLN A 1 166 ? 0.407 42.219 56.466 1.00 63.40 166 GLN A CA 1
ATOM 1297 C C . GLN A 1 166 ? -0.830 41.331 56.442 1.00 66.55 166 GLN A C 1
ATOM 1298 O O . GLN A 1 166 ? -1.115 40.647 55.445 1.00 63.07 166 GLN A O 1
ATOM 1304 N N . ALA A 1 167 ? -1.551 41.293 57.555 1.00 57.68 167 ALA A N 1
ATOM 1305 C CA . ALA A 1 167 ? -2.685 40.385 57.670 1.00 70.22 167 ALA A CA 1
ATOM 1306 C C . ALA A 1 167 ? -3.765 40.691 56.630 1.00 70.08 167 ALA A C 1
ATOM 1307 O O . ALA A 1 167 ? -4.295 39.776 55.980 1.00 66.50 167 ALA A O 1
ATOM 1309 N N . LYS A 1 168 ? -4.119 41.970 56.461 1.00 71.41 168 LYS A N 1
ATOM 1310 C CA . LYS A 1 168 ? -5.157 42.277 55.478 1.00 70.27 168 LYS A CA 1
ATOM 1311 C C . LYS A 1 168 ? -4.648 42.086 54.049 1.00 67.70 168 LYS A C 1
ATOM 1312 O O . LYS A 1 168 ? -5.381 41.581 53.192 1.00 67.61 168 LYS A O 1
ATOM 1318 N N . ASP A 1 169 ? -3.393 42.459 53.766 1.00 66.45 169 ASP A N 1
ATOM 1319 C CA . ASP A 1 169 ? -2.877 42.252 52.412 1.00 72.06 169 ASP A CA 1
ATOM 1320 C C . ASP A 1 169 ? -2.862 40.767 52.051 1.00 64.08 169 ASP A C 1
ATOM 1321 O O . ASP A 1 169 ? -3.170 40.395 50.916 1.00 63.85 169 ASP A O 1
ATOM 1326 N N . ILE A 1 170 ? -2.536 39.900 53.005 1.00 65.07 170 ILE A N 1
ATOM 1327 C CA . ILE A 1 170 ? -2.571 38.479 52.703 1.00 64.74 170 ILE A CA 1
ATOM 1328 C C . ILE A 1 170 ? -4.007 38.020 52.436 1.00 65.16 170 ILE A C 1
ATOM 1329 O O . ILE A 1 170 ? -4.260 37.299 51.462 1.00 61.28 170 ILE A O 1
ATOM 1334 N N . ALA A 1 171 ? -4.976 38.468 53.253 1.00 60.70 171 ALA A N 1
ATOM 1335 C CA . ALA A 1 171 ? -6.379 38.144 52.984 1.00 63.40 171 ALA A CA 1
ATOM 1336 C C . ALA A 1 171 ? -6.816 38.666 51.614 1.00 65.72 171 ALA A C 1
ATOM 1337 O O . ALA A 1 171 ? -7.527 37.977 50.873 1.00 65.49 171 ALA A O 1
ATOM 1339 N N . MET A 1 172 ? -6.373 39.865 51.244 1.00 62.95 172 MET A N 1
ATOM 1340 C CA . MET A 1 172 ? -6.726 40.400 49.935 1.00 65.34 172 MET A CA 1
ATOM 1341 C C . MET A 1 172 ? -6.135 39.545 48.821 1.00 63.96 172 MET A C 1
ATOM 1342 O O . MET A 1 172 ? -6.829 39.203 47.862 1.00 62.62 172 MET A O 1
ATOM 1347 N N . LEU A 1 173 ? -4.839 39.210 48.920 1.00 63.25 173 LEU A N 1
ATOM 1348 C CA . LEU A 1 173 ? -4.200 38.407 47.881 1.00 58.74 173 LEU A CA 1
ATOM 1349 C C . LEU A 1 173 ? -4.838 37.031 47.776 1.00 62.19 173 LEU A C 1
ATOM 1350 O O . LEU A 1 173 ? -4.942 36.461 46.676 1.00 57.61 173 LEU A O 1
ATOM 1355 N N . GLN A 1 174 ? -5.239 36.465 48.917 1.00 59.94 174 GLN A N 1
ATOM 1356 C CA . GLN A 1 174 ? -5.872 35.154 48.899 1.00 68.20 174 GLN A CA 1
ATOM 1357 C C . GLN A 1 174 ? -7.097 35.171 48.014 1.00 67.56 174 GLN A C 1
ATOM 1358 O O . GLN A 1 174 ? -7.393 34.185 47.329 1.00 69.26 174 GLN A O 1
ATOM 1364 N N . LYS A 1 175 ? -7.849 36.270 48.047 1.00 68.29 175 LYS A N 1
ATOM 1365 C CA . LYS A 1 175 ? -9.013 36.369 47.176 1.00 70.91 175 LYS A CA 1
ATOM 1366 C C . LYS A 1 175 ? -8.583 36.353 45.712 1.00 71.24 175 LYS A C 1
ATOM 1367 O O . LYS A 1 175 ? -9.142 35.609 44.895 1.00 70.27 175 LYS A O 1
ATOM 1373 N N . LEU A 1 176 ? -7.561 37.143 45.371 1.00 65.49 176 LEU A N 1
ATOM 1374 C CA . LEU A 1 176 ? -7.129 37.229 43.977 1.00 59.13 176 LEU A CA 1
ATOM 1375 C C . LEU A 1 176 ? -6.512 35.927 43.468 1.00 62.85 176 LEU A C 1
ATOM 1376 O O . LEU A 1 176 ? -6.597 35.638 42.268 1.00 56.47 176 LEU A O 1
ATOM 1381 N N . TYR A 1 177 ? -5.883 35.128 44.337 1.00 64.82 177 TYR A N 1
ATOM 1382 C CA . TYR A 1 177 ? -5.332 33.857 43.859 1.00 65.40 177 TYR A CA 1
ATOM 1383 C C . TYR A 1 177 ? -6.381 32.772 43.649 1.00 71.03 177 TYR A C 1
ATOM 1384 O O . TYR A 1 177 ? -6.064 31.730 43.054 1.00 72.27 177 TYR A O 1
ATOM 1393 N N . THR A 1 178 ? -7.593 32.957 44.131 1.00 68.66 178 THR A N 1
ATOM 1394 C CA . THR A 1 178 ? -8.606 31.940 43.906 1.00 78.86 178 THR A CA 1
ATOM 1395 C C . THR A 1 178 ? -8.961 31.896 42.426 1.00 85.25 178 THR A C 1
ATOM 1396 O O . THR A 1 178 ? -9.297 32.937 41.845 1.00 81.13 178 THR A O 1
ATOM 1400 N N . PRO A 1 179 ? -8.977 30.699 41.813 1.00 89.41 179 PRO A N 1
ATOM 1401 C CA . PRO A 1 179 ? -9.122 30.548 40.368 1.00 89.36 179 PRO A CA 1
ATOM 1402 C C . PRO A 1 179 ? -10.378 31.127 39.708 1.00 91.86 179 PRO A C 1
ATOM 1403 O O . PRO A 1 179 ? -10.238 31.647 38.647 1.00 99.94 179 PRO A O 1
ATOM 1407 N N . LYS A 1 180 ? -11.546 31.060 40.338 1.00 90.77 180 LYS A N 1
ATOM 1408 C CA . LYS A 1 180 ? -12.753 31.618 39.671 1.00 91.25 180 LYS A CA 1
ATOM 1409 C C . LYS A 1 180 ? -12.893 33.125 39.912 1.00 87.98 180 LYS A C 1
ATOM 1410 O O . LYS A 1 180 ? -13.805 33.720 39.346 1.00 89.20 180 LYS A O 1
ATOM 1416 N N . SER A 1 181 ? -12.020 33.722 40.714 1.00 86.45 181 SER A N 1
ATOM 1417 C CA . SER A 1 181 ? -12.068 35.181 40.973 1.00 83.78 181 SER A CA 1
ATOM 1418 C C . SER A 1 181 ? -11.799 35.932 39.668 1.00 82.69 181 SER A C 1
ATOM 1419 O O . SER A 1 181 ? -10.954 35.477 38.903 1.00 80.35 181 SER A O 1
ATOM 1422 N N . LYS A 1 182 ? -12.450 37.077 39.465 1.00 81.06 182 LYS A N 1
ATOM 1423 C CA . LYS A 1 182 ? -12.284 37.830 38.199 1.00 79.01 182 LYS A CA 1
ATOM 1424 C C . LYS A 1 182 ? -11.643 39.188 38.445 1.00 75.98 182 LYS A C 1
ATOM 1425 O O . LYS A 1 182 ? -12.006 39.846 39.410 1.00 73.76 182 LYS A O 1
ATOM 1431 N N . GLY A 1 183 ? -10.708 39.593 37.585 1.00 70.57 183 GLY A N 1
ATOM 1432 C CA . GLY A 1 183 ? -10.031 40.891 37.767 1.00 68.36 183 GLY A CA 1
ATOM 1433 C C . GLY A 1 183 ? -11.000 42.055 37.654 1.00 78.52 183 GLY A C 1
ATOM 1434 O O . GLY A 1 183 ? -11.830 42.040 36.729 1.00 76.79 183 GLY A O 1
ATOM 1435 N N . GLN A 1 184 ? -10.868 43.045 38.544 1.00 84.62 184 GLN A N 1
ATOM 1436 C CA . GLN A 1 184 ? -11.740 44.251 38.525 1.00 81.15 184 GLN A CA 1
ATOM 1437 C C . GLN A 1 184 ? -11.097 45.293 37.605 1.00 83.59 184 GLN A C 1
ATOM 1438 O O . GLN A 1 184 ? -9.909 45.603 37.801 1.00 88.14 184 GLN A O 1
ATOM 1444 N N . SER A 1 185 ? -11.878 45.828 36.664 1.00 88.38 185 SER A N 1
ATOM 1445 C CA . SER A 1 185 ? -11.384 46.799 35.653 1.00 82.38 185 SER A CA 1
ATOM 1446 C C . SER A 1 185 ? -10.909 48.113 36.285 1.00 87.87 185 SER A C 1
ATOM 1447 O O . SER A 1 185 ? -11.623 48.659 37.143 1.00 86.10 185 SER A O 1
ATOM 1450 N N . MET A 1 186 ? -9.754 48.600 35.818 1.00 91.01 186 MET A N 1
ATOM 1451 C CA . MET A 1 186 ? -9.165 49.882 36.193 1.00 90.47 186 MET A CA 1
ATOM 1452 C C . MET A 1 186 ? -7.953 50.125 35.297 1.00 89.31 186 MET A C 1
ATOM 1453 O O . MET A 1 186 ? -7.634 49.320 34.416 1.00 84.87 186 MET A O 1
ATOM 1458 N N . ASP A 1 187 ? -7.281 51.251 35.525 1.00 95.81 187 ASP A N 1
ATOM 1459 C CA . ASP A 1 187 ? -6.073 51.569 34.781 1.00 86.73 187 ASP A CA 1
ATOM 1460 C C . ASP A 1 187 ? -4.994 50.539 35.087 1.00 84.02 187 ASP A C 1
ATOM 1461 O O . ASP A 1 187 ? -4.712 50.246 36.254 1.00 79.23 187 ASP A O 1
ATOM 1466 N N . ILE A 1 188 ? -4.380 50.013 34.030 1.00 78.88 188 ILE A N 1
ATOM 1467 C CA . ILE A 1 188 ? -3.333 48.962 34.147 1.00 76.76 188 ILE A CA 1
ATOM 1468 C C . ILE A 1 188 ? -1.950 49.549 33.871 1.00 75.74 188 ILE A C 1
ATOM 1469 O O . ILE A 1 188 ? -1.031 48.768 33.685 1.00 76.29 188 ILE A O 1
ATOM 1474 N N . LYS A 1 189 ? -1.801 50.868 33.851 1.00 81.48 189 LYS A N 1
ATOM 1475 C CA . LYS A 1 189 ? -0.468 51.430 33.522 1.00 82.70 189 LYS A CA 1
ATOM 1476 C C . LYS A 1 189 ? 0.587 51.009 34.548 1.00 78.34 189 LYS A C 1
ATOM 1477 O O . LYS A 1 189 ? 1.664 50.600 34.117 1.00 77.90 189 LYS A O 1
ATOM 1483 N N . ALA A 1 190 ? 0.285 51.100 35.845 1.00 85.41 190 ALA A N 1
ATOM 1484 C CA . ALA A 1 190 ? 1.276 50.736 36.886 1.00 74.57 190 ALA A CA 1
ATOM 1485 C C . ALA A 1 190 ? 1.591 49.240 36.835 1.00 68.88 190 ALA A C 1
ATOM 1486 O O . ALA A 1 190 ? 2.766 48.893 36.817 1.00 67.84 190 ALA A O 1
ATOM 1488 N N . ALA A 1 191 ? 0.565 48.400 36.746 1.00 68.12 191 ALA A N 1
ATOM 1489 C CA . ALA A 1 191 ? 0.820 46.970 36.636 1.00 67.91 191 ALA A CA 1
ATOM 1490 C C . ALA A 1 191 ? 1.621 46.654 35.383 1.00 65.60 191 ALA A C 1
ATOM 1491 O O . ALA A 1 191 ? 2.491 45.775 35.406 1.00 57.03 191 ALA A O 1
ATOM 1493 N N . MET A 1 192 ? 1.337 47.355 34.276 1.00 68.31 192 MET A N 1
ATOM 1494 C CA . MET A 1 192 ? 2.071 47.103 33.037 1.00 65.73 192 MET A CA 1
ATOM 1495 C C . MET A 1 192 ? 3.540 47.479 33.190 1.00 70.42 192 MET A C 1
ATOM 1496 O O . MET A 1 192 ? 4.433 46.655 32.934 1.00 67.88 192 MET A O 1
ATOM 1501 N N . ALA A 1 193 ? 3.812 48.690 33.690 1.00 61.97 193 ALA A N 1
ATOM 1502 C CA . ALA A 1 193 ? 5.199 49.051 33.974 1.00 68.58 193 ALA A CA 1
ATOM 1503 C C . ALA A 1 193 ? 5.851 48.051 34.936 1.00 64.74 193 ALA A C 1
ATOM 1504 O O . ALA A 1 193 ? 6.974 47.595 34.688 1.00 67.38 193 ALA A O 1
ATOM 1506 N N . LEU A 1 194 ? 5.144 47.624 35.987 1.00 63.61 194 LEU A N 1
ATOM 1507 C CA . LEU A 1 194 ? 5.751 46.641 36.895 1.00 61.53 194 LEU A CA 1
ATOM 1508 C C . LEU A 1 194 ? 6.129 45.379 36.133 1.00 59.04 194 LEU A C 1
ATOM 1509 O O . LEU A 1 194 ? 7.277 44.920 36.184 1.00 61.25 194 LEU A O 1
ATOM 1514 N N . THR A 1 195 ? 5.182 44.859 35.359 1.00 54.20 195 THR A N 1
ATOM 1515 C CA . THR A 1 195 ? 5.367 43.639 34.582 1.00 57.71 195 THR A CA 1
ATOM 1516 C C . THR A 1 195 ? 6.537 43.757 33.607 1.00 59.08 195 THR A C 1
ATOM 1517 O O . THR A 1 195 ? 7.355 42.832 33.481 1.00 58.83 195 THR A O 1
ATOM 1521 N N . GLN A 1 196 ? 6.655 44.899 32.930 1.00 63.76 196 GLN A N 1
ATOM 1522 C CA . GLN A 1 196 ? 7.710 45.038 31.932 1.00 65.30 196 GLN A CA 1
ATOM 1523 C C . GLN A 1 196 ? 9.079 45.139 32.595 1.00 65.97 196 GLN A C 1
ATOM 1524 O O . GLN A 1 196 ? 10.059 44.576 32.096 1.00 59.09 196 GLN A O 1
ATOM 1530 N N . ALA A 1 197 ? 9.142 45.786 33.766 1.00 57.83 197 ALA A N 1
ATOM 1531 C CA . ALA A 1 197 ? 10.399 45.863 34.493 1.00 60.19 197 ALA A CA 1
ATOM 1532 C C . ALA A 1 197 ? 10.914 44.482 34.888 1.00 61.68 197 ALA A C 1
ATOM 1533 O O . ALA A 1 197 ? 12.117 44.213 34.780 1.00 63.08 197 ALA A O 1
ATOM 1535 N N . VAL A 1 198 ? 10.019 43.587 35.322 1.00 60.08 198 VAL A N 1
ATOM 1536 C CA . VAL A 1 198 ? 10.421 42.228 35.676 1.00 58.90 198 VAL A CA 1
ATOM 1537 C C . VAL A 1 198 ? 10.848 41.454 34.439 1.00 61.74 198 VAL A C 1
ATOM 1538 O O . VAL A 1 198 ? 11.834 40.693 34.466 1.00 57.63 198 VAL A O 1
ATOM 1542 N N . ALA A 1 199 ? 10.081 41.594 33.356 1.00 57.26 199 ALA A N 1
ATOM 1543 C CA . ALA A 1 199 ? 10.398 40.912 32.109 1.00 64.37 199 ALA A CA 1
ATOM 1544 C C . ALA A 1 199 ? 11.766 41.331 31.585 1.00 69.39 199 ALA A C 1
ATOM 1545 O O . ALA A 1 199 ? 12.501 40.508 31.028 1.00 67.99 199 ALA A O 1
ATOM 1547 N N . ASP A 1 200 ? 12.115 42.614 31.738 1.00 65.41 200 ASP A N 1
ATOM 1548 C CA . ASP A 1 200 ? 13.394 43.116 31.237 1.00 71.19 200 ASP A CA 1
ATOM 1549 C C . ASP A 1 200 ? 14.576 42.437 31.922 1.00 66.28 200 ASP A C 1
ATOM 1550 O O . ASP A 1 200 ? 15.684 42.455 31.384 1.00 65.64 200 ASP A O 1
ATOM 1555 N N . THR A 1 201 ? 14.374 41.884 33.123 1.00 61.99 201 THR A N 1
ATOM 1556 C CA . THR A 1 201 ? 15.434 41.147 33.802 1.00 65.92 201 THR A CA 1
ATOM 1557 C C . THR A 1 201 ? 15.770 39.849 33.089 1.00 65.35 201 THR A C 1
ATOM 1558 O O . THR A 1 201 ? 16.848 39.293 33.317 1.00 68.41 201 THR A O 1
ATOM 1562 N N . GLY A 1 202 ? 14.843 39.328 32.287 1.00 62.04 202 GLY A N 1
ATOM 1563 C CA . GLY A 1 202 ? 14.941 37.994 31.742 1.00 68.45 202 GLY A CA 1
ATOM 1564 C C . GLY A 1 202 ? 14.055 36.969 32.430 1.00 72.11 202 GLY A C 1
ATOM 1565 O O . GLY A 1 202 ? 14.100 35.786 32.063 1.00 66.70 202 GLY A O 1
ATOM 1566 N N . VAL A 1 203 ? 13.196 37.396 33.349 1.00 66.37 203 VAL A N 1
ATOM 1567 C CA . VAL A 1 203 ? 12.295 36.391 33.975 1.00 66.28 203 VAL A CA 1
ATOM 1568 C C . VAL A 1 203 ? 11.270 35.992 32.917 1.00 69.15 203 VAL A C 1
ATOM 1569 O O . VAL A 1 203 ? 10.579 36.864 32.430 1.00 69.47 203 VAL A O 1
ATOM 1573 N N . ARG A 1 204 ? 11.150 34.703 32.631 1.00 78.86 204 ARG A N 1
ATOM 1574 C CA . ARG A 1 204 ? 10.214 34.269 31.568 1.00 85.92 204 ARG A CA 1
ATOM 1575 C C . ARG A 1 204 ? 9.073 33.439 32.154 1.00 94.02 204 ARG A C 1
ATOM 1576 O O . ARG A 1 204 ? 8.021 33.377 31.515 1.00 92.83 204 ARG A O 1
ATOM 1584 N N . SER A 1 205 ? 9.270 32.851 33.331 1.00 85.69 205 SER A N 1
ATOM 1585 C CA . SER A 1 205 ? 8.216 31.979 33.902 1.00 71.62 205 SER A CA 1
ATOM 1586 C C . SER A 1 205 ? 7.954 32.272 35.380 1.00 68.87 205 SER A C 1
ATOM 1587 O O . SER A 1 205 ? 8.837 32.771 36.055 1.00 72.11 205 SER A O 1
ATOM 1590 N N . VAL A 1 206 ? 6.744 31.975 35.833 1.00 59.57 206 VAL A N 1
ATOM 1591 C CA . VAL A 1 206 ? 6.362 32.158 37.236 1.00 57.18 206 VAL A CA 1
ATOM 1592 C C . VAL A 1 206 ? 5.941 30.805 37.799 1.00 59.42 206 VAL A C 1
ATOM 1593 O O . VAL A 1 206 ? 5.425 29.969 37.048 1.00 57.58 206 VAL A O 1
ATOM 1597 N N . PRO A 1 207 ? 6.139 30.534 39.089 1.00 55.29 207 PRO A N 1
ATOM 1598 C CA . PRO A 1 207 ? 6.689 31.421 40.121 1.00 54.20 207 PRO A CA 1
ATOM 1599 C C . PRO A 1 207 ? 8.198 31.505 39.938 1.00 57.08 207 PRO A C 1
ATOM 1600 O O . PRO A 1 207 ? 8.838 30.530 39.570 1.00 52.42 207 PRO A O 1
ATOM 1604 N N . TYR A 1 208 ? 8.793 32.676 40.084 1.00 53.35 208 TYR A N 1
ATOM 1605 C CA . TYR A 1 208 ? 10.245 32.818 40.044 1.00 49.98 208 TYR A CA 1
ATOM 1606 C C . TYR A 1 208 ? 10.701 33.247 41.429 1.00 53.72 208 TYR A C 1
ATOM 1607 O O . TYR A 1 208 ? 10.261 34.292 41.925 1.00 51.79 208 TYR A O 1
ATOM 1616 N N . ILE A 1 209 ? 11.596 32.467 42.033 1.00 51.11 209 ILE A N 1
ATOM 1617 C CA . ILE A 1 209 ? 11.933 32.597 43.441 1.00 52.93 209 ILE A CA 1
ATOM 1618 C C . ILE A 1 209 ? 13.437 32.691 43.643 1.00 57.35 209 ILE A C 1
ATOM 1619 O O . ILE A 1 209 ? 14.184 31.794 43.235 1.00 51.43 209 ILE A O 1
ATOM 1624 N N . ILE A 1 210 ? 13.870 33.714 44.362 1.00 50.97 210 ILE A N 1
ATOM 1625 C CA . ILE A 1 210 ? 15.261 33.848 44.764 1.00 57.59 210 ILE A CA 1
ATOM 1626 C C . ILE A 1 210 ? 15.287 33.549 46.242 1.00 56.26 210 ILE A C 1
ATOM 1627 O O . ILE A 1 210 ? 14.666 34.271 47.033 1.00 52.12 210 ILE A O 1
ATOM 1632 N N . GLU A 1 211 ? 15.927 32.495 46.588 1.00 58.74 211 GLU A N 1
ATOM 1633 C CA . GLU A 1 211 ? 16.159 32.112 47.961 1.00 68.83 211 GLU A CA 1
ATOM 1634 C C . GLU A 1 211 ? 17.517 32.597 48.439 1.00 75.87 211 GLU A C 1
ATOM 1635 O O . GLU A 1 211 ? 18.445 32.763 47.644 1.00 82.75 211 GLU A O 1
ATOM 1641 N N . PRO A 1 212 ? 17.675 32.810 49.733 1.00 78.51 212 PRO A N 1
ATOM 1642 C CA . PRO A 1 212 ? 19.012 33.056 50.274 1.00 82.82 212 PRO A CA 1
ATOM 1643 C C . PRO A 1 212 ? 19.733 31.730 50.436 1.00 98.29 212 PRO A C 1
ATOM 1644 O O . PRO A 1 212 ? 19.116 30.699 50.721 1.00 100.50 212 PRO A O 1
ATOM 1648 N N . HIS A 1 213 ? 21.030 31.727 50.182 1.00 113.47 213 HIS A N 1
ATOM 1649 C CA . HIS A 1 213 ? 21.756 30.474 50.344 1.00 116.10 213 HIS A CA 1
ATOM 1650 C C . HIS A 1 213 ? 23.111 30.767 50.953 1.00 110.04 213 HIS A C 1
ATOM 1651 O O . HIS A 1 213 ? 23.175 31.322 52.048 1.00 110.27 213 HIS A O 1
ATOM 1658 N N . MET B 1 1 ? 30.386 9.878 4.774 1.00 100.49 1 MET B N 1
ATOM 1659 C CA . MET B 1 1 ? 29.955 9.401 6.114 1.00 98.66 1 MET B CA 1
ATOM 1660 C C . MET B 1 1 ? 30.542 8.014 6.351 1.00 97.08 1 MET B C 1
ATOM 1661 O O . MET B 1 1 ? 30.482 7.202 5.436 1.00 90.30 1 MET B O 1
ATOM 1666 N N . ASP B 1 2 ? 31.077 7.771 7.543 1.00 94.74 2 ASP B N 1
ATOM 1667 C CA . ASP B 1 2 ? 31.650 6.450 7.876 1.00 92.55 2 ASP B CA 1
ATOM 1668 C C . ASP B 1 2 ? 30.606 5.660 8.664 1.00 92.56 2 ASP B C 1
ATOM 1669 O O . ASP B 1 2 ? 30.402 5.980 9.833 1.00 88.30 2 ASP B O 1
ATOM 1674 N N . LYS B 1 3 ? 30.030 4.621 8.052 1.00 96.19 3 LYS B N 1
ATOM 1675 C CA . LYS B 1 3 ? 28.978 3.799 8.703 1.00 89.78 3 LYS B CA 1
ATOM 1676 C C . LYS B 1 3 ? 29.595 3.033 9.863 1.00 86.01 3 LYS B C 1
ATOM 1677 O O . LYS B 1 3 ? 28.938 2.873 10.888 1.00 88.34 3 LYS B O 1
ATOM 1683 N N . ALA B 1 4 ? 30.841 2.612 9.704 1.00 87.55 4 ALA B N 1
ATOM 1684 C CA . ALA B 1 4 ? 31.478 1.844 10.771 1.00 87.07 4 ALA B CA 1
ATOM 1685 C C . ALA B 1 4 ? 31.542 2.651 12.068 1.00 87.26 4 ALA B C 1
ATOM 1686 O O . ALA B 1 4 ? 31.226 2.143 13.152 1.00 79.46 4 ALA B O 1
ATOM 1688 N N . GLU B 1 5 ? 31.904 3.928 11.972 1.00 85.28 5 GLU B N 1
ATOM 1689 C CA . GLU B 1 5 ? 31.876 4.778 13.155 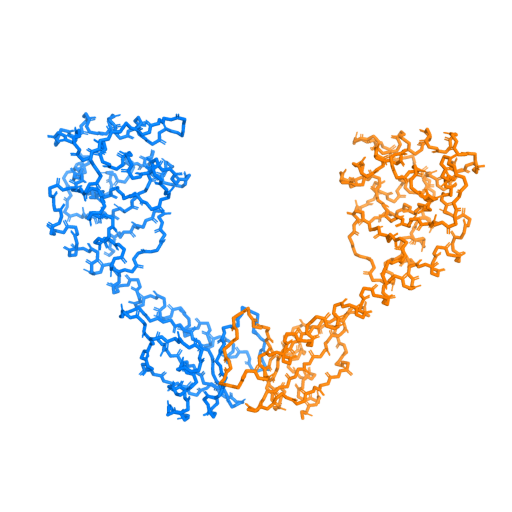1.00 78.70 5 GLU B CA 1
ATOM 1690 C C . GLU B 1 5 ? 30.447 4.945 13.658 1.00 81.49 5 GLU B C 1
ATOM 1691 O O . GLU B 1 5 ? 30.210 5.013 14.874 1.00 78.74 5 GLU B O 1
ATOM 1697 N N . LEU B 1 6 ? 29.469 4.972 12.758 1.00 71.11 6 LEU B N 1
ATOM 1698 C CA . LEU B 1 6 ? 28.075 5.114 13.244 1.00 81.50 6 LEU B CA 1
ATOM 1699 C C . LEU B 1 6 ? 27.724 3.914 14.104 1.00 79.78 6 LEU B C 1
ATOM 1700 O O . LEU B 1 6 ? 27.142 4.082 15.160 1.00 75.81 6 LEU B O 1
ATOM 1705 N N . GLN B 1 7 ? 28.145 2.741 13.678 1.00 82.62 7 GLN B N 1
ATOM 1706 C CA . GLN B 1 7 ? 27.797 1.541 14.461 1.00 81.97 7 GLN B CA 1
ATOM 1707 C C . GLN B 1 7 ? 28.433 1.648 15.839 1.00 81.17 7 GLN B C 1
ATOM 1708 O O . GLN B 1 7 ? 27.735 1.443 16.807 1.00 81.96 7 GLN B O 1
ATOM 1714 N N . LYS B 1 8 ? 29.683 2.083 15.919 1.00 80.56 8 LYS B N 1
ATOM 1715 C CA . LYS B 1 8 ? 30.344 2.180 17.241 1.00 81.06 8 LYS B CA 1
ATOM 1716 C C . LYS B 1 8 ? 29.580 3.172 18.117 1.00 83.85 8 LYS B C 1
ATOM 1717 O O . LYS B 1 8 ? 29.395 2.886 19.284 1.00 84.11 8 LYS B O 1
ATOM 1723 N N . THR B 1 9 ? 29.136 4.290 17.537 1.00 77.31 9 THR B N 1
ATOM 1724 C CA . THR B 1 9 ? 28.395 5.320 18.313 1.00 76.68 9 THR B CA 1
ATOM 1725 C C . THR B 1 9 ? 27.078 4.744 18.849 1.00 83.92 9 THR B C 1
ATOM 1726 O O . THR B 1 9 ? 26.789 4.964 20.038 1.00 81.42 9 THR B O 1
ATOM 1730 N N . LEU B 1 10 ? 26.336 4.003 18.020 1.00 84.50 10 LEU B N 1
ATOM 1731 C CA . LEU B 1 10 ? 25.037 3.428 18.462 1.00 88.37 10 LEU B CA 1
ATOM 1732 C C . LEU B 1 10 ? 25.269 2.429 19.599 1.00 92.85 10 LEU B C 1
ATOM 1733 O O . LEU B 1 10 ? 24.544 2.499 20.608 1.00 107.33 10 LEU B O 1
ATOM 1738 N N . GLN B 1 11 ? 26.269 1.562 19.443 1.00 93.49 11 GLN B N 1
ATOM 1739 C CA . GLN B 1 11 ? 26.594 0.529 20.461 1.00 86.23 11 GLN B CA 1
ATOM 1740 C C . GLN B 1 11 ? 27.078 1.182 21.759 1.00 97.25 11 GLN B C 1
ATOM 1741 O O . GLN B 1 11 ? 26.672 0.714 22.837 1.00 100.38 11 GLN B O 1
ATOM 1747 N N . ALA B 1 12 ? 27.896 2.237 21.657 1.00 102.83 12 ALA B N 1
ATOM 1748 C CA . ALA B 1 12 ? 28.472 2.870 22.868 1.00 110.57 12 ALA B CA 1
ATOM 1749 C C . ALA B 1 12 ? 27.288 3.275 23.740 1.00 107.14 12 ALA B C 1
ATOM 1750 O O . ALA B 1 12 ? 27.340 3.078 24.968 1.00 106.02 12 ALA B O 1
ATOM 1752 N N . ASN B 1 13 ? 26.253 3.791 23.085 1.00 105.96 13 ASN B N 1
ATOM 1753 C CA . ASN B 1 13 ? 24.958 4.092 23.737 1.00 115.97 13 ASN B CA 1
ATOM 1754 C C . ASN B 1 13 ? 24.064 2.959 23.233 1.00 117.87 13 ASN B C 1
ATOM 1755 O O . ASN B 1 13 ? 24.065 2.735 22.009 1.00 12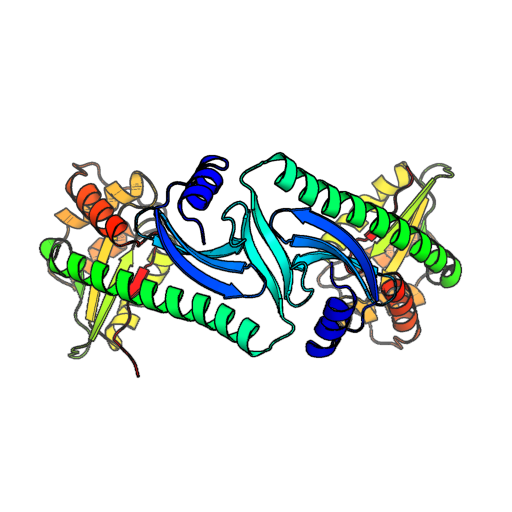8.29 13 ASN B O 1
ATOM 1760 N N . LYS B 1 14 ? 23.382 2.248 24.132 1.00 119.88 14 LYS B N 1
ATOM 1761 C CA . LYS B 1 14 ? 22.611 1.063 23.678 1.00 119.64 14 LYS B CA 1
ATOM 1762 C C . LYS B 1 14 ? 21.508 1.498 22.712 1.00 111.90 14 LYS B C 1
ATOM 1763 O O . LYS B 1 14 ? 20.662 2.320 23.102 1.00 127.12 14 LYS B O 1
ATOM 1769 N N . ILE B 1 15 ? 21.532 0.916 21.510 1.00 108.37 15 ILE B N 1
ATOM 1770 C CA . ILE B 1 15 ? 20.558 1.148 20.401 1.00 110.05 15 ILE B CA 1
ATOM 1771 C C . ILE B 1 15 ? 20.494 -0.177 19.632 1.00 112.67 15 ILE B C 1
ATOM 1772 O O . ILE B 1 15 ? 21.563 -0.788 19.459 1.00 129.65 15 ILE B O 1
ATOM 1777 N N . GLN B 1 16 ? 19.324 -0.576 19.126 1.00 109.40 16 GLN B N 1
ATOM 1778 C CA . GLN B 1 16 ? 19.239 -1.855 18.373 1.00 113.55 16 GLN B CA 1
ATOM 1779 C C . GLN B 1 16 ? 18.628 -1.551 17.005 1.00 112.92 16 GLN B C 1
ATOM 1780 O O . GLN B 1 16 ? 17.478 -1.961 16.755 1.00 119.89 16 GLN B O 1
ATOM 1786 N N . GLY B 1 17 ? 19.411 -0.894 16.146 1.00 105.15 17 GLY B N 1
ATOM 1787 C CA . GLY B 1 17 ? 18.945 -0.494 14.809 1.00 96.46 17 GLY B CA 1
ATOM 1788 C C . GLY B 1 17 ? 19.997 -0.703 13.738 1.00 97.19 17 GLY B C 1
ATOM 1789 O O . GLY B 1 17 ? 21.186 -0.806 14.082 1.00 94.23 17 GLY B O 1
ATOM 1790 N N . ASN B 1 18 ? 19.550 -0.818 12.487 1.00 98.83 18 ASN B N 1
ATOM 1791 C CA . ASN B 1 18 ? 20.458 -0.997 11.326 1.00 93.62 18 ASN B CA 1
ATOM 1792 C C . ASN B 1 18 ? 20.505 0.322 10.551 1.00 97.20 18 ASN B C 1
ATOM 1793 O O . ASN B 1 18 ? 19.434 0.805 10.144 1.00 92.09 18 ASN B O 1
ATOM 1798 N N . ILE B 1 19 ? 21.703 0.880 10.376 1.00 93.87 19 ILE B N 1
ATOM 1799 C CA . ILE B 1 19 ? 21.866 2.138 9.622 1.00 90.38 19 ILE B CA 1
ATOM 1800 C C . ILE B 1 19 ? 21.289 1.839 8.252 1.00 86.65 19 ILE B C 1
ATOM 1801 O O . ILE B 1 19 ? 21.798 0.962 7.598 1.00 87.88 19 ILE B O 1
ATOM 1806 N N . VAL B 1 20 ? 20.205 2.498 7.899 1.00 84.10 20 VAL B N 1
ATOM 1807 C CA . VAL B 1 20 ? 19.566 2.299 6.605 1.00 85.48 20 VAL B CA 1
ATOM 1808 C C . VAL B 1 20 ? 20.316 3.065 5.525 1.00 84.17 20 VAL B C 1
ATOM 1809 O O . VAL B 1 20 ? 20.638 2.514 4.466 1.00 86.31 20 VAL B O 1
ATOM 1813 N N . SER B 1 21 ? 20.572 4.356 5.758 1.00 80.93 21 SER B N 1
ATOM 1814 C CA . SER B 1 21 ? 21.157 5.250 4.762 1.00 79.70 21 SER B CA 1
ATOM 1815 C C . SER B 1 21 ? 21.765 6.461 5.459 1.00 76.60 21 SER B C 1
ATOM 1816 O O . SER B 1 21 ? 21.573 6.674 6.658 1.00 74.84 21 SER B O 1
ATOM 1819 N N . SER B 1 22 ? 22.619 7.159 4.705 1.00 84.61 22 SER B N 1
ATOM 1820 C CA . SER B 1 22 ? 23.283 8.414 5.137 1.00 87.33 22 SER B CA 1
ATOM 1821 C C . SER B 1 22 ? 23.303 9.377 3.947 1.00 89.22 22 SER B C 1
ATOM 1822 O O . SER B 1 22 ? 23.774 8.965 2.873 1.00 92.26 22 SER B O 1
ATOM 1825 N N . SER B 1 23 ? 22.843 10.614 4.137 1.00 80.92 23 SER B N 1
ATOM 1826 C CA . SER B 1 23 ? 22.846 11.609 3.034 1.00 78.46 23 SER B CA 1
ATOM 1827 C C . SER B 1 23 ? 23.673 12.825 3.460 1.00 86.99 23 SER B C 1
ATOM 1828 O O . SER B 1 23 ? 23.389 13.381 4.537 1.00 80.41 23 SER B O 1
ATOM 1831 N N . ASP B 1 24 ? 24.641 13.231 2.634 1.00 89.13 24 ASP B N 1
ATOM 1832 C CA . ASP B 1 24 ? 25.478 14.408 2.986 1.00 86.10 24 ASP B CA 1
ATOM 1833 C C . ASP B 1 24 ? 24.568 15.636 3.039 1.00 86.72 24 ASP B C 1
ATOM 1834 O O . ASP B 1 24 ? 23.784 15.831 2.093 1.00 95.08 24 ASP B O 1
ATOM 1839 N N . LEU B 1 25 ? 24.706 16.445 4.090 1.00 81.35 25 LEU B N 1
ATOM 1840 C CA . LEU B 1 25 ? 23.885 17.667 4.255 1.00 82.45 25 LEU B CA 1
ATOM 1841 C C . LEU B 1 25 ? 24.788 18.870 4.007 1.00 81.54 25 LEU B C 1
ATOM 1842 O O . LEU B 1 25 ? 24.315 19.860 3.487 1.00 89.45 25 LEU B O 1
ATOM 1847 N N . GLY B 1 26 ? 26.076 18.698 4.279 1.00 78.89 26 GLY B N 1
ATOM 1848 C CA . GLY B 1 26 ? 27.083 19.762 4.157 1.00 75.50 26 GLY B CA 1
ATOM 1849 C C . GLY B 1 26 ? 27.571 20.193 5.523 1.00 73.80 26 GLY B C 1
ATOM 1850 O O . GLY B 1 26 ? 27.121 19.637 6.512 1.00 70.12 26 GLY B O 1
ATOM 1851 N N . SER B 1 27 ? 28.493 21.144 5.555 1.00 73.92 27 SER B N 1
ATOM 1852 C CA . SER B 1 27 ? 29.040 21.659 6.809 1.00 69.96 27 SER B CA 1
ATOM 1853 C C . SER B 1 27 ? 29.432 20.530 7.757 1.00 69.10 27 SER B C 1
ATOM 1854 O O . SER B 1 27 ? 29.397 20.683 8.977 1.00 65.97 27 SER B O 1
ATOM 1857 N N . GLY B 1 28 ? 29.797 19.380 7.200 1.00 65.69 28 GLY B N 1
ATOM 1858 C CA . GLY B 1 28 ? 30.251 18.293 8.024 1.00 69.47 28 GLY B CA 1
ATOM 1859 C C . GLY B 1 28 ? 29.147 17.532 8.707 1.00 69.68 28 GLY B C 1
ATOM 1860 O O . GLY B 1 28 ? 29.427 16.767 9.634 1.00 71.35 28 GLY B O 1
ATOM 1861 N N . LEU B 1 29 ? 27.915 17.702 8.222 1.00 65.23 29 LEU B N 1
ATOM 1862 C CA . LEU B 1 29 ? 26.741 17.009 8.815 1.00 63.00 29 LEU B CA 1
ATOM 1863 C C . LEU B 1 29 ? 26.044 16.168 7.742 1.00 65.80 29 LEU B C 1
ATOM 1864 O O . LEU B 1 29 ? 26.150 16.516 6.554 1.00 66.56 29 LEU B O 1
ATOM 1869 N N . SER B 1 30 ? 25.417 15.066 8.159 1.00 63.87 30 SER B N 1
ATOM 1870 C CA . SER B 1 30 ? 24.676 14.170 7.234 1.00 73.51 30 SER B CA 1
ATOM 1871 C C . SER B 1 30 ? 23.356 13.744 7.881 1.00 71.70 30 SER B C 1
ATOM 1872 O O . SER B 1 30 ? 23.257 13.808 9.119 1.00 65.00 30 SER B O 1
ATOM 1875 N N . MET B 1 31 ? 22.374 13.363 7.061 1.00 74.25 31 MET B N 1
ATOM 1876 C CA . MET B 1 31 ? 21.063 12.890 7.575 1.00 65.94 31 MET B CA 1
ATOM 1877 C C . MET B 1 31 ? 21.137 11.362 7.635 1.00 66.65 31 MET B C 1
ATOM 1878 O O . MET B 1 31 ? 21.462 10.749 6.604 1.00 70.99 31 MET B O 1
ATOM 1883 N N . VAL B 1 32 ? 20.839 10.781 8.799 1.00 60.97 32 VAL B N 1
ATOM 1884 C CA . VAL B 1 32 ? 20.991 9.342 8.980 1.00 62.35 32 VAL B CA 1
ATOM 1885 C C . VAL B 1 32 ? 19.638 8.747 9.346 1.00 65.84 32 VAL B C 1
ATOM 1886 O O . VAL B 1 32 ? 18.893 9.310 10.151 1.00 66.07 32 VAL B O 1
ATOM 1890 N N . ILE B 1 33 ? 19.327 7.604 8.751 1.00 64.92 33 ILE B N 1
ATOM 1891 C CA . ILE B 1 33 ? 18.129 6.841 9.074 1.00 60.52 33 ILE B CA 1
ATOM 1892 C C . ILE B 1 33 ? 18.565 5.632 9.875 1.00 69.50 33 ILE B C 1
ATOM 1893 O O . ILE B 1 33 ? 19.452 4.879 9.445 1.00 68.13 33 ILE B O 1
ATOM 1898 N N . VAL B 1 34 ? 17.932 5.475 11.017 1.00 57.93 34 VAL B N 1
ATOM 1899 C CA . VAL B 1 34 ? 18.193 4.300 11.872 1.00 65.66 34 VAL B CA 1
ATOM 1900 C C . VAL B 1 34 ? 16.857 3.599 12.037 1.00 68.23 34 VAL B C 1
ATOM 1901 O O . VAL B 1 34 ? 15.882 4.258 12.279 1.00 73.15 34 VAL B O 1
ATOM 1905 N N . GLU B 1 35 ? 16.891 2.305 11.689 1.00 69.49 35 GLU B N 1
ATOM 1906 C CA . GLU B 1 35 ? 15.717 1.399 11.653 1.00 72.46 35 GLU B CA 1
ATOM 1907 C C . GLU B 1 35 ? 15.783 0.337 12.754 1.00 83.30 35 GLU B C 1
ATOM 1908 O O . GLU B 1 35 ? 16.591 -0.594 12.629 1.00 86.90 35 GLU B O 1
ATOM 1914 N N . VAL B 1 36 ? 14.923 0.472 13.768 1.00 78.79 36 VAL B N 1
ATOM 1915 C CA . VAL B 1 36 ? 14.844 -0.503 14.896 1.00 81.93 36 VAL B CA 1
ATOM 1916 C C . VAL B 1 36 ? 13.538 -1.286 14.739 1.00 86.65 36 VAL B C 1
ATOM 1917 O O . VAL B 1 36 ? 12.478 -0.644 14.632 1.00 82.58 36 VAL B O 1
ATOM 1921 N N . ASN B 1 37 ? 13.619 -2.619 14.743 1.00 78.29 37 ASN B N 1
ATOM 1922 C CA . ASN B 1 37 ? 12.411 -3.470 14.573 1.00 86.29 37 ASN B CA 1
ATOM 1923 C C . ASN B 1 37 ? 11.651 -3.022 13.321 1.00 83.73 37 ASN B C 1
ATOM 1924 O O . ASN B 1 37 ? 10.416 -2.885 13.407 1.00 80.93 37 ASN B O 1
ATOM 1929 N N . ASN B 1 38 ? 12.389 -2.763 12.234 1.00 71.84 38 ASN B N 1
ATOM 1930 C CA . ASN B 1 38 ? 11.827 -2.357 10.914 1.00 77.22 38 ASN B CA 1
ATOM 1931 C C . ASN B 1 38 ? 11.235 -0.941 10.945 1.00 76.29 38 ASN B C 1
ATOM 1932 O O . ASN B 1 38 ? 10.894 -0.458 9.881 1.00 75.22 38 ASN B O 1
ATOM 1937 N N . GLN B 1 39 ? 11.195 -0.275 12.098 1.00 79.55 39 GLN B N 1
ATOM 1938 C CA . GLN B 1 39 ? 10.641 1.100 12.181 1.00 75.44 39 GLN B CA 1
ATOM 1939 C C . GLN B 1 39 ? 11.800 2.068 11.953 1.00 68.89 39 GLN B C 1
ATOM 1940 O O . GLN B 1 39 ? 12.769 1.992 12.688 1.00 68.60 39 GLN B O 1
ATOM 1946 N N . GLN B 1 40 ? 11.647 2.964 10.985 1.00 71.15 40 GLN B N 1
ATOM 1947 C CA . GLN B 1 40 ? 12.695 3.870 10.540 1.00 71.67 40 GLN B CA 1
ATOM 1948 C C . GLN B 1 40 ? 12.525 5.232 11.203 1.00 75.83 40 GLN B C 1
ATOM 1949 O O . GLN B 1 40 ? 11.421 5.776 11.230 1.00 67.18 40 GLN B O 1
ATOM 1955 N N . ALA B 1 41 ? 13.629 5.806 11.682 1.00 66.40 41 ALA B N 1
ATOM 1956 C CA . ALA B 1 41 ? 13.614 7.131 12.296 1.00 74.79 41 ALA B CA 1
ATOM 1957 C C . ALA B 1 41 ? 14.721 8.017 11.733 1.00 64.75 41 ALA B C 1
ATOM 1958 O O . ALA B 1 41 ? 15.797 7.526 11.377 1.00 66.17 41 ALA B O 1
ATOM 1960 N N . PRO B 1 42 ? 14.480 9.329 11.638 1.00 70.25 42 PRO B N 1
ATOM 1961 C CA . PRO B 1 42 ? 15.481 10.246 11.073 1.00 68.93 42 PRO B CA 1
ATOM 1962 C C . PRO B 1 42 ? 16.359 10.932 12.115 1.00 70.01 42 PRO B C 1
ATOM 1963 O O . PRO B 1 42 ? 15.893 11.378 13.167 1.00 74.06 42 PRO B O 1
ATOM 1967 N N . PHE B 1 43 ? 17.652 11.032 11.807 1.00 66.63 43 PHE B N 1
ATOM 1968 C CA . PHE B 1 43 ? 18.615 11.642 12.713 1.00 57.87 43 PHE B CA 1
ATOM 1969 C C . PHE B 1 43 ? 19.569 12.514 11.926 1.00 68.22 43 PHE B C 1
ATOM 1970 O O . PHE B 1 43 ? 19.668 12.428 10.700 1.00 63.17 43 PHE B O 1
ATOM 1978 N N . LEU B 1 44 ? 20.287 13.347 12.664 1.00 60.80 44 LEU B N 1
ATOM 1979 C CA . LEU B 1 44 ? 21.398 14.110 12.142 1.00 58.26 44 LEU B CA 1
ATOM 1980 C C . LEU B 1 44 ? 22.650 13.578 12.823 1.00 60.13 44 LEU B C 1
ATOM 1981 O O . LEU B 1 44 ? 22.590 13.073 13.950 1.00 60.53 44 LEU B O 1
ATOM 1986 N N . ALA B 1 45 ? 23.770 13.623 12.110 1.00 57.82 45 ALA B N 1
ATOM 1987 C CA . ALA B 1 45 ? 25.014 13.107 12.658 1.00 59.58 45 ALA B CA 1
ATOM 1988 C C . ALA B 1 45 ? 26.187 13.830 12.014 1.00 61.49 45 ALA B C 1
ATOM 1989 O O . ALA B 1 45 ? 26.071 14.372 10.912 1.00 63.64 45 ALA B O 1
ATOM 1991 N N . THR B 1 46 ? 27.321 13.838 12.712 1.00 61.27 46 THR B N 1
ATOM 1992 C CA . THR B 1 46 ? 28.546 14.360 12.127 1.00 61.46 46 THR B CA 1
ATOM 1993 C C . THR B 1 46 ? 29.098 13.374 11.104 1.00 61.30 46 THR B C 1
ATOM 1994 O O . THR B 1 46 ? 28.909 12.157 11.223 1.00 57.36 46 THR B O 1
ATOM 1998 N N . ASP B 1 47 ? 29.766 13.919 10.078 1.00 57.16 47 ASP B N 1
ATOM 1999 C CA . ASP B 1 47 ? 30.237 13.091 8.967 1.00 57.62 47 ASP B CA 1
ATOM 2000 C C . ASP B 1 47 ? 31.206 12.006 9.428 1.00 67.69 47 ASP B C 1
ATOM 2001 O O . ASP B 1 47 ? 31.314 10.961 8.772 1.00 64.24 47 ASP B O 1
ATOM 2006 N N . ASP B 1 48 ? 31.959 12.253 10.511 1.00 57.56 48 ASP B N 1
ATOM 2007 C CA . ASP B 1 48 ? 32.856 11.223 11.038 1.00 62.97 48 ASP B CA 1
ATOM 2008 C C . ASP B 1 48 ? 32.124 10.107 11.785 1.00 61.43 48 ASP B C 1
ATOM 2009 O O . ASP B 1 48 ? 32.778 9.186 12.267 1.00 63.49 48 ASP B O 1
ATOM 2014 N N . GLY B 1 49 ? 30.804 10.183 11.922 1.00 55.97 49 GLY B N 1
ATOM 2015 C CA . GLY B 1 49 ? 30.011 9.174 12.592 1.00 64.18 49 GLY B CA 1
ATOM 2016 C C . GLY B 1 49 ? 30.107 9.148 14.103 1.00 69.02 49 GLY B C 1
ATOM 2017 O O . GLY B 1 49 ? 29.479 8.284 14.729 1.00 72.97 49 GLY B O 1
ATOM 2018 N N . LYS B 1 50 ? 30.897 10.038 14.672 1.00 56.84 50 LYS B N 1
ATOM 2019 C CA . LYS B 1 50 ? 31.132 10.025 16.129 1.00 62.36 50 LYS B CA 1
ATOM 2020 C C . LYS B 1 50 ? 29.999 10.659 16.937 1.00 69.37 50 LYS B C 1
ATOM 2021 O O . LYS B 1 50 ? 30.018 10.502 18.140 1.00 67.77 50 LYS B O 1
ATOM 2027 N N . MET B 1 51 ? 29.091 11.403 16.299 1.00 63.24 51 MET B N 1
ATOM 2028 C CA . MET B 1 51 ? 27.979 12.022 17.070 1.00 55.51 51 MET B CA 1
ATOM 2029 C C . MET B 1 51 ? 26.649 11.899 16.316 1.00 63.80 51 MET B C 1
ATOM 2030 O O . MET B 1 51 ? 26.623 12.196 15.109 1.00 63.85 51 MET B O 1
ATOM 2035 N N . ILE B 1 52 ? 25.589 11.502 17.028 1.00 68.08 52 ILE B N 1
ATOM 2036 C CA . ILE B 1 52 ? 24.215 11.380 16.454 1.00 66.35 52 ILE B CA 1
ATOM 2037 C C . ILE B 1 52 ? 23.249 12.157 17.356 1.00 66.65 52 ILE B C 1
ATOM 2038 O O . ILE B 1 52 ? 23.310 11.961 18.581 1.00 77.93 52 ILE B O 1
ATOM 2043 N N . PHE B 1 53 ? 22.382 12.985 16.767 1.00 60.31 53 PHE B N 1
ATOM 2044 C CA . PHE B 1 53 ? 21.434 13.810 17.561 1.00 61.10 53 PHE B CA 1
ATOM 2045 C C . PHE B 1 53 ? 20.232 14.204 16.699 1.00 66.48 53 PHE B C 1
ATOM 2046 O O . PHE B 1 53 ? 20.286 14.011 15.473 1.00 64.56 53 PHE B O 1
ATOM 2054 N N . GLN B 1 54 ? 19.164 14.699 17.333 1.00 64.06 54 GLN B N 1
ATOM 2055 C CA . GLN B 1 54 ? 17.987 15.169 16.575 1.00 65.25 54 GLN B CA 1
ATOM 2056 C C . GLN B 1 54 ? 17.808 16.617 16.976 1.00 73.71 54 GLN B C 1
ATOM 2057 O O . GLN B 1 54 ? 17.982 16.908 18.133 1.00 74.13 54 GLN B O 1
ATOM 2063 N N . ALA B 1 55 ? 17.473 17.517 16.073 1.00 73.59 55 ALA B N 1
ATOM 2064 C CA . ALA B 1 55 ? 17.438 18.901 16.571 1.00 78.20 55 ALA B CA 1
ATOM 2065 C C . ALA B 1 55 ? 16.025 19.457 16.619 1.00 83.26 55 ALA B C 1
ATOM 2066 O O . ALA B 1 55 ? 15.380 19.480 15.576 1.00 83.95 55 ALA B O 1
ATOM 2068 N N . GLU B 1 56 ? 15.571 19.870 17.802 1.00 89.68 56 GLU B N 1
ATOM 2069 C CA . GLU B 1 56 ? 14.244 20.528 17.840 1.00 100.74 56 GLU B CA 1
ATOM 2070 C C . GLU B 1 56 ? 14.367 21.854 17.090 1.00 104.27 56 GLU B C 1
ATOM 2071 O O . GLU B 1 56 ? 13.518 22.116 16.220 1.00 113.73 56 GLU B O 1
ATOM 2077 N N . VAL B 1 57 ? 15.390 22.644 17.429 1.00 96.19 57 VAL B N 1
ATOM 2078 C CA . VAL B 1 57 ? 15.614 23.967 16.776 1.00 94.51 57 VAL B CA 1
ATOM 2079 C C . VAL B 1 57 ? 16.878 23.888 15.917 1.00 94.38 57 VAL B C 1
ATOM 2080 O O . VAL B 1 57 ? 17.956 23.615 16.475 1.00 86.46 57 VAL B O 1
ATOM 2084 N N . LEU B 1 58 ? 16.740 24.124 14.610 1.00 86.47 58 LEU B N 1
ATOM 2085 C CA . LEU B 1 58 ? 17.909 24.124 13.694 1.00 79.00 58 LEU B CA 1
ATOM 2086 C C . LEU B 1 58 ? 17.920 25.437 12.908 1.00 84.11 58 LEU B C 1
ATOM 2087 O O . LEU B 1 58 ? 16.900 25.749 12.267 1.00 89.71 58 LEU B O 1
ATOM 2092 N N . ILE B 1 59 ? 19.044 26.156 12.944 1.00 86.45 59 ILE B N 1
ATOM 2093 C CA . ILE B 1 59 ? 19.184 27.441 12.198 1.00 84.11 59 ILE B CA 1
ATOM 2094 C C . ILE B 1 59 ? 20.302 27.242 11.173 1.00 85.25 59 ILE B C 1
ATOM 2095 O O . ILE B 1 59 ? 21.417 26.881 11.588 1.00 83.32 59 ILE B O 1
ATOM 2100 N N . ALA B 1 60 ? 20.019 27.491 9.893 1.00 82.70 60 ALA B N 1
ATOM 2101 C CA . ALA B 1 60 ? 21.025 27.273 8.871 1.00 80.75 60 ALA B CA 1
ATOM 2102 C C . ALA B 1 60 ? 21.267 28.569 8.128 1.00 83.54 60 ALA B C 1
ATOM 2103 O O . ALA B 1 60 ? 20.348 29.367 7.934 1.00 83.15 60 ALA B O 1
ATOM 2105 N N . GLN B 1 61 ? 22.525 28.809 7.752 1.00 86.19 61 GLN B N 1
ATOM 2106 C CA . GLN B 1 61 ? 22.867 30.037 6.989 1.00 88.83 61 GLN B CA 1
ATOM 2107 C C . GLN B 1 61 ? 22.158 29.982 5.633 1.00 99.51 61 GLN B C 1
ATOM 2108 O O . GLN B 1 61 ? 21.599 31.012 5.213 1.00 91.86 61 GLN B O 1
ATOM 2114 N N . ASP B 1 62 ? 22.145 28.800 5.012 1.00 102.81 62 ASP B N 1
ATOM 2115 C CA . ASP B 1 62 ? 21.507 28.611 3.683 1.00 96.91 62 ASP B CA 1
ATOM 2116 C C . ASP B 1 62 ? 20.070 28.123 3.889 1.00 103.35 62 ASP B C 1
ATOM 2117 O O . ASP B 1 62 ? 19.879 27.128 4.612 1.00 109.35 62 ASP B O 1
ATOM 2122 N N . LYS B 1 63 ? 19.109 28.797 3.255 1.00 92.51 63 LYS B N 1
ATOM 2123 C CA . LYS B 1 63 ? 17.673 28.431 3.371 1.00 94.62 63 LYS B CA 1
ATOM 2124 C C . LYS B 1 63 ? 17.472 27.021 2.807 1.00 91.75 63 LYS B C 1
ATOM 2125 O O . LYS B 1 63 ? 16.727 26.237 3.423 1.00 88.85 63 LYS B O 1
ATOM 2131 N N . SER B 1 64 ? 18.153 26.709 1.702 1.00 91.28 64 SER B N 1
ATOM 2132 C CA . SER B 1 64 ? 18.017 25.392 1.030 1.00 86.01 64 SER B CA 1
ATOM 2133 C C . SER B 1 64 ? 18.337 24.270 2.020 1.00 85.87 64 SER B C 1
ATOM 2134 O O . SER B 1 64 ? 17.599 23.272 2.029 1.00 87.72 64 SER B O 1
ATOM 2137 N N . THR B 1 65 ? 19.366 24.447 2.848 1.00 83.29 65 THR B N 1
ATOM 2138 C CA . THR B 1 65 ? 19.733 23.400 3.837 1.00 82.82 65 THR B CA 1
ATOM 2139 C C . THR B 1 65 ? 18.590 23.192 4.839 1.00 84.11 65 THR B C 1
ATOM 2140 O O . THR B 1 65 ? 18.275 22.028 5.127 1.00 79.73 65 THR B O 1
ATOM 2144 N N . GLU B 1 66 ? 17.966 24.274 5.310 1.00 79.86 66 GLU B N 1
ATOM 2145 C CA . GLU B 1 66 ? 16.865 24.146 6.303 1.00 76.59 66 GLU B CA 1
ATOM 2146 C C . GLU B 1 66 ? 15.693 23.377 5.687 1.00 80.37 66 GLU B C 1
ATOM 2147 O O . GLU B 1 66 ? 15.148 22.493 6.368 1.00 72.23 66 GLU B O 1
ATOM 2153 N N . SER B 1 67 ? 15.358 23.681 4.432 1.00 74.44 67 SER B N 1
ATOM 2154 C CA . SER B 1 67 ? 14.230 23.023 3.728 1.00 80.12 67 SER B CA 1
ATOM 2155 C C . SER B 1 67 ? 14.575 21.560 3.481 1.00 76.87 67 SER B C 1
ATOM 2156 O O . SER B 1 67 ? 13.703 20.716 3.622 1.00 81.62 67 SER B O 1
ATOM 2159 N N . ARG B 1 68 ? 15.825 21.279 3.145 1.00 77.71 68 ARG B N 1
ATOM 2160 C CA . ARG B 1 68 ? 16.175 19.870 2.884 1.00 75.70 68 ARG B CA 1
ATOM 2161 C C . ARG B 1 68 ? 15.951 19.048 4.148 1.00 77.67 68 ARG B C 1
ATOM 2162 O O . ARG B 1 68 ? 15.416 17.959 4.036 1.00 78.33 68 ARG B O 1
ATOM 2170 N N . VAL B 1 69 ? 16.349 19.556 5.306 1.00 69.91 69 VAL B N 1
ATOM 2171 C CA . VAL B 1 69 ? 16.129 18.751 6.533 1.00 69.03 69 VAL B CA 1
ATOM 2172 C C . VAL B 1 69 ? 14.626 18.583 6.720 1.00 76.86 69 VAL B C 1
ATOM 2173 O O . VAL B 1 69 ? 14.185 17.478 6.992 1.00 73.63 69 VAL B O 1
ATOM 2177 N N . GLN B 1 70 ? 13.866 19.645 6.519 1.00 69.90 70 GLN B N 1
ATOM 2178 C CA . GLN B 1 70 ? 12.423 19.523 6.694 1.00 73.58 70 GLN B CA 1
ATOM 2179 C C . GLN B 1 70 ? 11.854 18.486 5.746 1.00 80.85 70 GLN B C 1
ATOM 2180 O O . GLN B 1 70 ? 10.995 17.682 6.129 1.00 76.84 70 GLN B O 1
ATOM 2186 N N . GLU B 1 71 ? 12.331 18.499 4.502 1.00 79.71 71 GLU B N 1
ATOM 2187 C CA . GLU B 1 71 ? 11.919 17.524 3.505 1.00 81.35 71 GLU B CA 1
ATOM 2188 C C . GLU B 1 71 ? 12.236 16.105 3.954 1.00 78.89 71 GLU B C 1
ATOM 2189 O O . GLU B 1 71 ? 11.384 15.211 3.870 1.00 79.68 71 GLU B O 1
ATOM 2195 N N . PHE B 1 72 ? 13.444 15.910 4.484 1.00 70.26 72 PHE B N 1
ATOM 2196 C CA . PHE B 1 72 ? 13.886 14.553 4.894 1.00 70.20 72 PHE B CA 1
ATOM 2197 C C . PHE B 1 72 ? 12.948 13.996 5.970 1.00 78.32 72 PHE B C 1
ATOM 2198 O O . PHE B 1 72 ? 12.518 12.838 5.833 1.00 75.61 72 PHE B O 1
ATOM 2206 N N . TYR B 1 73 ? 12.604 14.802 6.978 1.00 73.76 73 TYR B N 1
ATOM 2207 C CA . TYR B 1 73 ? 11.690 14.331 8.051 1.00 66.54 73 TYR B CA 1
ATOM 2208 C C . TYR B 1 73 ? 10.297 14.057 7.476 1.00 71.96 73 TYR B C 1
ATOM 2209 O O . TYR B 1 73 ? 9.703 13.014 7.797 1.00 69.57 73 TYR B O 1
ATOM 2218 N N . LYS B 1 74 ? 9.815 14.971 6.630 1.00 70.52 74 LYS B N 1
ATOM 2219 C CA . LYS B 1 74 ? 8.458 14.892 6.027 1.00 68.46 74 LYS B CA 1
ATOM 2220 C C . LYS B 1 74 ? 8.319 13.671 5.114 1.00 80.68 74 LYS B C 1
ATOM 2221 O O . LYS B 1 74 ? 7.299 12.967 5.227 1.00 75.17 74 LYS B O 1
ATOM 2227 N N . ASN B 1 75 ? 9.329 13.406 4.284 1.00 71.77 75 ASN B N 1
ATOM 2228 C CA . ASN B 1 75 ? 9.258 12.291 3.313 1.00 75.41 75 ASN B CA 1
ATOM 2229 C C . ASN B 1 75 ? 9.370 10.949 4.030 1.00 76.11 75 ASN B C 1
ATOM 2230 O O . ASN B 1 75 ? 8.559 10.085 3.759 1.00 74.21 75 ASN B O 1
ATOM 2235 N N . LEU B 1 76 ? 10.288 10.828 4.974 1.00 66.70 76 LEU B N 1
ATOM 2236 C CA . LEU B 1 76 ? 10.441 9.569 5.680 1.00 68.41 76 LEU B CA 1
ATOM 2237 C C . LEU B 1 76 ? 9.159 9.207 6.411 1.00 74.90 76 LEU B C 1
ATOM 2238 O O . LEU B 1 76 ? 8.702 8.060 6.345 1.00 61.74 76 LEU B O 1
ATOM 2243 N N . TYR B 1 77 ? 8.560 10.178 7.102 1.00 67.87 77 TYR B N 1
ATOM 2244 C CA . TYR B 1 77 ? 7.326 9.899 7.821 1.00 72.36 77 TYR B CA 1
ATOM 2245 C C . TYR B 1 77 ? 6.238 9.446 6.858 1.00 74.66 77 TYR B C 1
ATOM 2246 O O . TYR B 1 77 ? 5.505 8.494 7.145 1.00 72.87 77 TYR B O 1
ATOM 2255 N N . GLU B 1 78 ? 6.180 10.053 5.672 1.00 73.77 78 GLU B N 1
ATOM 2256 C CA . GLU B 1 78 ? 5.176 9.647 4.697 1.00 77.20 78 GLU B CA 1
ATOM 2257 C C . GLU B 1 78 ? 5.449 8.248 4.160 1.00 73.59 78 GLU B C 1
ATOM 2258 O O . GLU B 1 78 ? 4.528 7.427 4.058 1.00 68.08 78 GLU B O 1
ATOM 2264 N N . LYS B 1 79 ? 6.705 7.948 3.818 1.00 72.54 79 LYS B N 1
ATOM 2265 C CA . LYS B 1 79 ? 7.033 6.612 3.319 1.00 68.87 79 LYS B CA 1
ATOM 2266 C C . LYS B 1 79 ? 6.757 5.551 4.375 1.00 68.68 79 LYS B C 1
ATOM 2267 O O . LYS B 1 79 ? 6.257 4.463 4.063 1.00 65.56 79 LYS B O 1
ATOM 2273 N N . GLU B 1 80 ? 7.084 5.841 5.629 1.00 66.36 80 GLU B N 1
ATOM 2274 C CA . GLU B 1 80 ? 6.816 4.872 6.687 1.00 68.45 80 GLU B CA 1
ATOM 2275 C C . GLU B 1 80 ? 5.313 4.643 6.841 1.00 66.21 80 GLU B C 1
ATOM 2276 O O . GLU B 1 80 ? 4.855 3.498 6.945 1.00 59.94 80 GLU B O 1
ATOM 2282 N N . LYS B 1 81 ? 4.530 5.723 6.840 1.00 64.99 81 LYS B N 1
ATOM 2283 C CA . LYS B 1 81 ? 3.084 5.571 6.907 1.00 66.27 81 LYS B CA 1
ATOM 2284 C C . LYS B 1 81 ? 2.588 4.710 5.753 1.00 59.94 81 LYS B C 1
ATOM 2285 O O . LYS B 1 81 ? 1.799 3.796 5.956 1.00 60.17 81 LYS B O 1
ATOM 2291 N N . LEU B 1 82 ? 3.094 4.958 4.556 1.00 61.91 82 LEU B N 1
ATOM 2292 C CA . LEU B 1 82 ? 2.672 4.118 3.414 1.00 60.59 82 LEU B CA 1
ATOM 2293 C C . LEU B 1 82 ? 3.142 2.680 3.618 1.00 63.68 82 LEU B C 1
ATOM 2294 O O . LEU B 1 82 ? 2.369 1.779 3.347 1.00 59.53 82 LEU B O 1
ATOM 2299 N N . ARG B 1 83 ? 4.389 2.485 4.051 1.00 59.90 83 ARG B N 1
ATOM 2300 C CA . ARG B 1 83 ? 4.920 1.107 4.235 1.00 62.36 83 ARG B CA 1
ATOM 2301 C C . ARG B 1 83 ? 4.126 0.367 5.317 1.00 53.82 83 ARG B C 1
ATOM 2302 O O . ARG B 1 83 ? 3.772 -0.799 5.081 1.00 52.44 83 ARG B O 1
ATOM 2310 N N . ILE B 1 84 ? 3.819 1.033 6.432 1.00 51.78 84 ILE B N 1
ATOM 2311 C CA . ILE B 1 84 ? 3.044 0.377 7.528 1.00 56.97 84 ILE B CA 1
ATOM 2312 C C . ILE B 1 84 ? 1.653 0.010 6.999 1.00 58.03 84 ILE B C 1
ATOM 2313 O O . ILE B 1 84 ? 1.193 -1.110 7.272 1.00 58.59 84 ILE B O 1
ATOM 2318 N N . SER B 1 85 ? 1.040 0.916 6.235 1.00 57.32 85 SER B N 1
ATOM 2319 C CA . SER B 1 85 ? -0.322 0.695 5.684 1.00 61.62 85 SER B CA 1
ATOM 2320 C C . SER B 1 85 ? -0.334 -0.508 4.735 1.00 58.49 85 SER B C 1
ATOM 2321 O O . SER B 1 85 ? -1.260 -1.328 4.847 1.00 58.30 85 SER B O 1
ATOM 2324 N N . ALA B 1 86 ? 0.678 -0.633 3.873 1.00 57.91 86 ALA B N 1
ATOM 2325 C CA . ALA B 1 86 ? 0.712 -1.750 2.925 1.00 57.26 86 ALA B CA 1
ATOM 2326 C C . ALA B 1 86 ? 0.917 -3.074 3.638 1.00 59.54 86 ALA B C 1
ATOM 2327 O O . ALA B 1 86 ? 0.278 -4.072 3.295 1.00 58.37 86 ALA B O 1
ATOM 2329 N N . LYS B 1 87 ? 1.793 -3.099 4.642 1.00 55.27 87 LYS B N 1
ATOM 2330 C CA . LYS B 1 87 ? 1.987 -4.329 5.408 1.00 59.90 87 LYS B CA 1
ATOM 2331 C C . LYS B 1 87 ? 0.735 -4.703 6.187 1.00 60.04 87 LYS B C 1
ATOM 2332 O O . LYS B 1 87 ? 0.361 -5.877 6.227 1.00 63.03 87 LYS B O 1
ATOM 2338 N N . LEU B 1 88 ? 0.088 -3.728 6.835 1.00 54.60 88 LEU B N 1
ATOM 2339 C CA . LEU B 1 88 ? -1.111 -4.048 7.604 1.00 57.65 88 LEU B CA 1
ATOM 2340 C C . LEU B 1 88 ? -2.194 -4.631 6.705 1.00 54.65 88 LEU B C 1
ATOM 2341 O O . LEU B 1 88 ? -2.878 -5.591 7.076 1.00 56.30 88 LEU B O 1
ATOM 2346 N N . LYS B 1 89 ? -2.368 -4.066 5.517 1.00 55.00 89 LYS B N 1
ATOM 2347 C CA . LYS B 1 89 ? -3.431 -4.548 4.643 1.00 56.47 89 LYS B CA 1
ATOM 2348 C C . LYS B 1 89 ? -3.178 -5.978 4.179 1.00 58.38 89 LYS B C 1
ATOM 2349 O O . LYS B 1 89 ? -4.140 -6.733 3.993 1.00 49.85 89 LYS B O 1
ATOM 2355 N N . GLU B 1 90 ? -1.901 -6.370 4.003 1.00 55.51 90 GLU B N 1
ATOM 2356 C CA . GLU B 1 90 ? -1.595 -7.766 3.687 1.00 62.33 90 GLU B CA 1
ATOM 2357 C C . GLU B 1 90 ? -1.906 -8.688 4.855 1.00 57.95 90 GLU B C 1
ATOM 2358 O O . GLU B 1 90 ? -2.337 -9.817 4.643 1.00 56.70 90 GLU B O 1
ATOM 2364 N N . VAL B 1 91 ? -1.643 -8.250 6.090 1.00 55.52 91 VAL B N 1
ATOM 2365 C CA . VAL B 1 91 ? -2.066 -9.046 7.236 1.00 54.57 91 VAL B CA 1
ATOM 2366 C C . VAL B 1 91 ? -3.581 -9.190 7.247 1.00 56.98 91 VAL B C 1
ATOM 2367 O O . VAL B 1 91 ? -4.102 -10.277 7.511 1.00 58.84 91 VAL B O 1
ATOM 2371 N N . PHE B 1 92 ? -4.326 -8.101 6.980 1.00 58.98 92 PHE B N 1
ATOM 2372 C CA . PHE B 1 92 ? -5.784 -8.226 6.923 1.00 51.70 92 PHE B CA 1
ATOM 2373 C C . PHE B 1 92 ? -6.190 -9.254 5.875 1.00 62.27 92 PHE B C 1
ATOM 2374 O O . PHE B 1 92 ? -7.119 -10.049 6.096 1.00 60.27 92 PHE B O 1
ATOM 2382 N N . LYS B 1 93 ? -5.492 -9.269 4.735 1.00 56.43 93 LYS B N 1
ATOM 2383 C CA . LYS B 1 93 ? -5.834 -10.230 3.691 1.00 59.14 93 LYS B CA 1
ATOM 2384 C C . LYS B 1 93 ? -5.469 -11.648 4.123 1.00 61.79 93 LYS B C 1
ATOM 2385 O O . LYS B 1 93 ? -6.302 -12.553 4.040 1.00 59.41 93 LYS B O 1
ATOM 2391 N N . ALA B 1 94 ? -4.260 -11.840 4.681 1.00 57.15 94 ALA B N 1
ATOM 2392 C CA . ALA B 1 94 ? -3.826 -13.179 5.089 1.00 63.64 94 ALA B CA 1
ATOM 2393 C C . ALA B 1 94 ? -4.661 -13.718 6.247 1.00 68.73 94 ALA B C 1
ATOM 2394 O O . ALA B 1 94 ? -4.946 -14.918 6.316 1.00 64.60 94 ALA B O 1
ATOM 2396 N N . GLN B 1 95 ? -4.945 -12.870 7.230 1.00 66.89 95 GLN B N 1
ATOM 2397 C CA . GLN B 1 95 ? -5.720 -13.286 8.428 1.00 58.01 95 GLN B CA 1
ATOM 2398 C C . GLN B 1 95 ? -7.206 -12.999 8.220 1.00 67.20 95 GLN B C 1
ATOM 2399 O O . GLN B 1 95 ? -7.841 -12.549 9.161 1.00 66.58 95 GLN B O 1
ATOM 2405 N N . LYS B 1 96 ? -7.732 -13.346 7.053 1.00 65.21 96 LYS B N 1
ATOM 2406 C CA . LYS B 1 96 ? -9.131 -13.068 6.655 1.00 65.28 96 LYS B CA 1
ATOM 2407 C C . LYS B 1 96 ? -10.105 -13.727 7.634 1.00 64.37 96 LYS B C 1
ATOM 2408 O O . LYS B 1 96 ? -11.093 -13.105 8.006 1.00 59.99 96 LYS B O 1
ATOM 2414 N N . ALA B 1 97 ? -9.803 -14.943 8.057 1.00 59.96 97 ALA B N 1
ATOM 2415 C CA . ALA B 1 97 ? -10.702 -15.685 8.961 1.00 73.97 97 ALA B CA 1
ATOM 2416 C C . ALA B 1 97 ? -10.850 -14.972 10.306 1.00 71.44 97 ALA B C 1
ATOM 2417 O O . ALA B 1 97 ? -11.873 -15.162 10.940 1.00 69.42 97 ALA B O 1
ATOM 2419 N N . ASN B 1 98 ? -9.828 -14.251 10.751 1.00 61.17 98 ASN B N 1
ATOM 2420 C CA . ASN B 1 98 ? -9.901 -13.598 12.058 1.00 64.34 98 ASN B CA 1
ATOM 2421 C C . ASN B 1 98 ? -10.388 -12.152 11.990 1.00 63.91 98 ASN B C 1
ATOM 2422 O O . ASN B 1 98 ? -10.386 -11.462 13.013 1.00 62.16 98 ASN B O 1
ATOM 2427 N N . VAL B 1 99 ? -10.742 -11.672 10.812 1.00 56.39 99 VAL B N 1
ATOM 2428 C CA . VAL B 1 99 ? -11.134 -10.289 10.601 1.00 57.51 99 VAL B CA 1
ATOM 2429 C C . VAL B 1 99 ? -12.643 -10.215 10.712 1.00 56.86 99 VAL B C 1
ATOM 2430 O O . VAL B 1 99 ? -13.345 -11.050 10.130 1.00 58.23 99 VAL B O 1
ATOM 2434 N N . PHE B 1 100 ? -13.146 -9.236 11.461 1.00 56.90 100 PHE B N 1
ATOM 2435 C CA . PHE B 1 100 ? -14.578 -8.914 11.435 1.00 57.33 100 PHE B CA 1
ATOM 2436 C C . PHE B 1 100 ? -14.847 -7.954 10.292 1.00 60.96 100 PHE B C 1
ATOM 2437 O O . PHE B 1 100 ? -14.362 -6.821 10.315 1.00 56.96 100 PHE B O 1
ATOM 2445 N N . THR B 1 101 ? -15.620 -8.387 9.301 1.00 54.18 101 THR B N 1
ATOM 2446 C CA . THR B 1 101 ? -15.992 -7.507 8.204 1.00 62.17 101 THR B CA 1
ATOM 2447 C C . THR B 1 101 ? -17.420 -7.019 8.362 1.00 61.93 101 THR B C 1
ATOM 2448 O O . THR B 1 101 ? -18.353 -7.821 8.398 1.00 64.21 101 THR B O 1
ATOM 2452 N N . PHE B 1 102 ? -17.578 -5.707 8.453 1.00 62.08 102 PHE B N 1
ATOM 2453 C CA . PHE B 1 102 ? -18.866 -5.054 8.635 1.00 60.70 102 PHE B CA 1
ATOM 2454 C C . PHE B 1 102 ? -19.163 -4.212 7.401 1.00 65.87 102 PHE B C 1
ATOM 2455 O O . PHE B 1 102 ? -18.417 -3.284 7.096 1.00 63.86 102 PHE B O 1
ATOM 2463 N N . LYS B 1 103 ? -20.263 -4.505 6.717 1.00 64.62 103 LYS B N 1
ATOM 2464 C CA . LYS B 1 103 ? -20.586 -3.789 5.492 1.00 65.03 103 LYS B CA 1
ATOM 2465 C C . LYS B 1 103 ? -21.118 -2.394 5.785 1.00 70.90 103 LYS B C 1
ATOM 2466 O O . LYS B 1 103 ? -21.822 -2.159 6.772 1.00 63.81 103 LYS B O 1
ATOM 2472 N N . ALA B 1 104 ? -20.858 -1.482 4.858 1.00 66.41 104 ALA B N 1
ATOM 2473 C CA . ALA B 1 104 ? -21.366 -0.107 5.016 1.00 69.33 104 ALA B CA 1
ATOM 2474 C C . ALA B 1 104 ? -22.890 -0.149 4.909 1.00 78.41 104 ALA B C 1
ATOM 2475 O O . ALA B 1 104 ? -23.421 -1.134 4.381 1.00 73.01 104 ALA B O 1
ATOM 2477 N N . LYS B 1 105 ? -23.571 0.875 5.420 1.00 79.35 105 LYS B N 1
ATOM 2478 C CA . LYS B 1 105 ? -25.055 0.902 5.370 1.00 79.41 105 LYS B CA 1
ATOM 2479 C C . LYS B 1 105 ? -25.498 0.874 3.905 1.00 88.83 105 LYS B C 1
ATOM 2480 O O . LYS B 1 105 ? -26.402 0.104 3.592 1.00 94.12 105 LYS B O 1
ATOM 2486 N N . LYS B 1 106 ? -24.829 1.637 3.044 1.00 85.80 106 LYS B N 1
ATOM 2487 C CA . LYS B 1 106 ? -25.105 1.617 1.589 1.00 81.70 106 LYS B CA 1
ATOM 2488 C C . LYS B 1 106 ? -23.848 1.113 0.873 1.00 89.63 106 LYS B C 1
ATOM 2489 O O . LYS B 1 106 ? -22.763 1.593 1.181 1.00 94.37 106 LYS B O 1
ATOM 2495 N N . PRO B 1 107 ? -23.981 0.207 -0.110 1.00 86.76 107 PRO B N 1
ATOM 2496 C CA . PRO B 1 107 ? -22.874 -0.371 -0.860 1.00 77.45 107 PRO B CA 1
ATOM 2497 C C . PRO B 1 107 ? -21.751 0.626 -1.098 1.00 74.37 107 PRO B C 1
ATOM 2498 O O . PRO B 1 107 ? -21.985 1.777 -1.480 1.00 71.78 107 PRO B O 1
ATOM 2502 N N . SER B 1 108 ? -20.549 0.151 -0.836 1.00 75.40 108 SER B N 1
ATOM 2503 C CA . SER B 1 108 ? -19.339 0.942 -0.888 1.00 74.79 108 SER B CA 1
ATOM 2504 C C . SER B 1 108 ? -18.223 0.040 -1.369 1.00 70.19 108 SER B C 1
ATOM 2505 O O . SER B 1 108 ? -18.211 -1.154 -1.070 1.00 66.69 108 SER B O 1
ATOM 2508 N N . ASN B 1 109 ? -17.284 0.633 -2.096 1.00 66.88 109 ASN B N 1
ATOM 2509 C CA . ASN B 1 109 ? -16.048 -0.026 -2.448 1.00 67.05 109 ASN B CA 1
ATOM 2510 C C . ASN B 1 109 ? -14.902 0.489 -1.584 1.00 68.48 109 ASN B C 1
ATOM 2511 O O . ASN B 1 109 ? -13.757 0.126 -1.837 1.00 66.03 109 ASN B O 1
ATOM 2516 N N . LYS B 1 110 ? -15.216 1.250 -0.534 1.00 67.58 110 LYS B N 1
ATOM 2517 C CA . LYS B 1 110 ? -14.163 1.780 0.372 1.00 66.23 110 LYS B CA 1
ATOM 2518 C C . LYS B 1 110 ? -14.100 0.930 1.646 1.00 69.04 110 LYS B C 1
ATOM 2519 O O . LYS B 1 110 ? -15.168 0.576 2.168 1.00 66.61 110 LYS B O 1
ATOM 2525 N N . THR B 1 111 ? -12.889 0.637 2.128 1.00 61.27 111 THR B N 1
ATOM 2526 C CA . THR B 1 111 ? -12.710 -0.109 3.358 1.00 58.22 111 THR B CA 1
ATOM 2527 C C . THR B 1 111 ? -11.934 0.760 4.327 1.00 58.09 111 THR B C 1
ATOM 2528 O O . THR B 1 111 ? -11.031 1.478 3.915 1.00 65.22 111 THR B O 1
ATOM 2532 N N . ILE B 1 112 ? -12.345 0.756 5.588 1.00 57.46 112 ILE B N 1
ATOM 2533 C CA . ILE B 1 112 ? -11.602 1.352 6.690 1.00 58.87 112 ILE B CA 1
ATOM 2534 C C . ILE B 1 112 ? -11.070 0.179 7.484 1.00 61.91 112 ILE B C 1
ATOM 2535 O O . ILE B 1 112 ? -11.832 -0.743 7.788 1.00 57.54 112 ILE B O 1
ATOM 2540 N N . TYR B 1 113 ? -9.765 0.165 7.753 1.00 55.33 113 TYR B N 1
ATOM 2541 C CA . TYR B 1 113 ? -9.147 -0.897 8.538 1.00 54.51 113 TYR B CA 1
ATOM 2542 C C . TYR B 1 113 ? -8.843 -0.365 9.929 1.00 57.82 113 TYR B C 1
ATOM 2543 O O . TYR B 1 113 ? -8.245 0.707 10.075 1.00 58.81 113 TYR B O 1
ATOM 2552 N N . ILE B 1 114 ? -9.201 -1.134 10.940 1.00 50.23 114 ILE B N 1
ATOM 2553 C CA . ILE B 1 114 ? -9.043 -0.722 12.326 1.00 61.48 114 ILE B CA 1
ATOM 2554 C C . ILE B 1 114 ? -8.319 -1.829 13.074 1.00 61.18 114 ILE B C 1
ATOM 2555 O O . ILE B 1 114 ? -8.706 -3.002 12.985 1.00 55.97 114 ILE B O 1
ATOM 2560 N N . VAL B 1 115 ? -7.251 -1.471 13.778 1.00 61.75 115 VAL B N 1
ATOM 2561 C CA . VAL B 1 115 ? -6.608 -2.366 14.730 1.00 61.02 115 VAL B CA 1
ATOM 2562 C C . VAL B 1 115 ? -6.941 -1.868 16.127 1.00 68.13 115 VAL B C 1
ATOM 2563 O O . VAL B 1 115 ? -6.715 -0.693 16.442 1.00 68.49 115 VAL B O 1
ATOM 2567 N N . SER B 1 116 ? -7.458 -2.757 16.972 1.00 62.84 116 SER B N 1
ATOM 2568 C CA . SER B 1 116 ? -8.028 -2.327 18.240 1.00 73.86 116 SER B CA 1
ATOM 2569 C C . SER B 1 116 ? -7.688 -3.337 19.332 1.00 80.14 116 SER B C 1
ATOM 2570 O O . SER B 1 116 ? -7.342 -4.487 19.050 1.00 74.03 116 SER B O 1
ATOM 2573 N N . ASP B 1 117 ? -7.779 -2.880 20.589 1.00 83.02 117 ASP B N 1
ATOM 2574 C CA . ASP B 1 117 ? -7.637 -3.724 21.773 1.00 80.31 117 ASP B CA 1
ATOM 2575 C C . ASP B 1 117 ? -8.831 -3.453 22.685 1.00 91.78 117 ASP B C 1
ATOM 2576 O O . ASP B 1 117 ? -9.186 -2.294 22.926 1.00 90.86 117 ASP B O 1
ATOM 2581 N N . PHE B 1 118 ? -9.454 -4.525 23.187 1.00 85.32 118 PHE B N 1
ATOM 2582 C CA . PHE B 1 118 ? -10.713 -4.370 23.913 1.00 93.42 118 PHE B CA 1
ATOM 2583 C C . PHE B 1 118 ? -10.544 -3.514 25.161 1.00 100.36 118 PHE B C 1
ATOM 2584 O O . PHE B 1 118 ? -11.473 -2.800 25.557 1.00 99.19 118 PHE B O 1
ATOM 2592 N N . ASN B 1 119 ? -9.362 -3.543 25.770 1.00 99.00 119 ASN B N 1
ATOM 2593 C CA . ASN B 1 119 ? -9.132 -2.825 27.011 1.00 100.46 119 ASN B CA 1
ATOM 2594 C C . ASN B 1 119 ? -8.626 -1.407 26.795 1.00 100.24 119 ASN B C 1
ATOM 2595 O O . ASN B 1 119 ? -8.520 -0.655 27.770 1.00 101.38 119 ASN B O 1
ATOM 2600 N N . CYS B 1 120 ? -8.325 -1.010 25.561 1.00 97.82 120 CYS B N 1
ATOM 2601 C CA . CYS B 1 120 ? -7.865 0.360 25.350 1.00 102.37 120 CYS B CA 1
ATOM 2602 C C . CYS B 1 120 ? -9.055 1.309 25.345 1.00 103.44 120 CYS B C 1
ATOM 2603 O O . CYS B 1 120 ? -10.053 1.039 24.665 1.00 103.13 120 CYS B O 1
ATOM 2606 N N . PRO B 1 121 ? -9.073 2.364 26.167 1.00 104.70 121 PRO B N 1
ATOM 2607 C CA . PRO B 1 121 ? -10.259 3.199 26.274 1.00 102.66 121 PRO B CA 1
ATOM 2608 C C . PRO B 1 121 ? -10.642 3.865 24.957 1.00 99.68 121 PRO B C 1
ATOM 2609 O O . PRO B 1 121 ? -11.774 3.833 24.600 1.00 97.35 121 PRO B O 1
ATOM 2613 N N . TYR B 1 122 ? -9.660 4.374 24.234 1.00 104.21 122 TYR B N 1
ATOM 2614 C CA . TYR B 1 122 ? -9.940 5.043 22.942 1.00 104.34 122 TYR B CA 1
ATOM 2615 C C . TYR B 1 122 ? -10.538 4.061 21.937 1.00 100.11 122 TYR B C 1
ATOM 2616 O O . TYR B 1 122 ? -11.287 4.506 21.076 1.00 98.09 122 TYR B O 1
ATOM 2625 N N . CYS B 1 123 ? -10.082 2.813 21.953 1.00 102.34 123 CYS B N 1
ATOM 2626 C CA . CYS B 1 123 ? -10.666 1.799 21.051 1.00 94.12 123 CYS B CA 1
ATOM 2627 C C . CYS B 1 123 ? -12.119 1.651 21.463 1.00 95.60 123 CYS B C 1
ATOM 2628 O O . CYS B 1 123 ? -12.968 1.681 20.591 1.00 94.89 123 CYS B O 1
ATOM 2631 N N . GLN B 1 124 ? -12.381 1.568 22.762 1.00 98.26 124 GLN B N 1
ATOM 2632 C CA . GLN B 1 124 ? -13.777 1.542 23.172 1.00 94.65 124 GLN B CA 1
ATOM 2633 C C . GLN B 1 124 ? -14.523 2.729 22.595 1.00 96.41 124 GLN B C 1
ATOM 2634 O O . GLN B 1 124 ? -15.723 2.634 22.302 1.00 96.12 124 GLN B O 1
ATOM 2640 N N . ARG B 1 125 ? -13.835 3.865 22.469 1.00 100.64 125 ARG B N 1
ATOM 2641 C CA . ARG B 1 125 ? -14.473 5.061 21.935 1.00 97.00 125 ARG B CA 1
ATOM 2642 C C . ARG B 1 125 ? -14.707 4.885 20.439 1.00 92.48 125 ARG B C 1
ATOM 2643 O O . ARG B 1 125 ? -15.800 5.159 19.926 1.00 91.71 125 ARG B O 1
ATOM 2651 N N . GLU B 1 126 ? -13.699 4.352 19.745 1.00 95.44 126 GLU B N 1
ATOM 2652 C CA . GLU B 1 126 ? -13.799 4.110 18.314 1.00 90.87 126 GLU B CA 1
ATOM 2653 C C . GLU B 1 126 ? -14.906 3.110 18.008 1.00 86.39 126 GLU B C 1
ATOM 2654 O O . GLU B 1 126 ? -15.679 3.297 17.060 1.00 80.06 126 GLU B O 1
ATOM 2660 N N . PHE B 1 127 ? -15.008 2.053 18.813 1.00 82.33 127 PHE B N 1
ATOM 2661 C CA . PHE B 1 127 ? -16.049 1.068 18.584 1.00 83.09 127 PHE B CA 1
ATOM 2662 C C . PHE B 1 127 ? -17.442 1.680 18.708 1.00 85.23 127 PHE B C 1
ATOM 2663 O O . PHE B 1 127 ? -18.361 1.276 17.991 1.00 81.20 127 PHE B O 1
ATOM 2671 N N . ALA B 1 128 ? -17.629 2.632 19.631 1.00 87.33 128 ALA B N 1
ATOM 2672 C CA . ALA B 1 128 ? -18.937 3.279 19.760 1.00 88.92 128 ALA B CA 1
ATOM 2673 C C . ALA B 1 128 ? -19.294 4.114 18.542 1.00 87.11 128 ALA B C 1
ATOM 2674 O O . ALA B 1 128 ? -20.479 4.311 18.262 1.00 91.20 128 ALA B O 1
ATOM 2676 N N . ASN B 1 129 ? -18.303 4.545 17.776 1.00 83.99 129 ASN B N 1
ATOM 2677 C CA . ASN B 1 129 ? -18.544 5.288 16.555 1.00 86.42 129 ASN B CA 1
ATOM 2678 C C . ASN B 1 129 ? -18.593 4.382 15.334 1.00 86.09 129 ASN B C 1
ATOM 2679 O O . ASN B 1 129 ? -18.523 4.877 14.204 1.00 87.46 129 ASN B O 1
ATOM 2684 N N . LEU B 1 130 ? -18.728 3.067 15.539 1.00 83.76 130 LEU B N 1
ATOM 2685 C CA . LEU B 1 130 ? -18.685 2.131 14.423 1.00 78.88 130 LEU B CA 1
ATOM 2686 C C . LEU B 1 130 ? -19.802 2.405 13.429 1.00 78.70 130 LEU B C 1
ATOM 2687 O O . LEU B 1 130 ? -19.552 2.505 12.224 1.00 75.91 130 LEU B O 1
ATOM 2692 N N . ASP B 1 131 ? -21.047 2.542 13.913 1.00 82.09 131 ASP B N 1
ATOM 2693 C CA . ASP B 1 131 ? -22.152 2.803 12.994 1.00 82.36 131 ASP B CA 1
ATOM 2694 C C . ASP B 1 131 ? -21.908 4.079 12.209 1.00 82.10 131 ASP B C 1
ATOM 2695 O O . ASP B 1 131 ? -22.291 4.192 11.044 1.00 82.61 131 ASP B O 1
ATOM 2700 N N . LYS B 1 132 ? -21.237 5.034 12.819 1.00 82.99 132 LYS B N 1
ATOM 2701 C CA . LYS B 1 132 ? -20.953 6.291 12.147 1.00 87.97 132 LYS B CA 1
ATOM 2702 C C . LYS B 1 132 ? -19.779 6.149 11.170 1.00 90.40 132 LYS B C 1
ATOM 2703 O O . LYS B 1 132 ? -19.721 6.877 10.170 1.00 91.29 132 LYS B O 1
ATOM 2709 N N . ARG B 1 133 ? -18.859 5.203 11.416 1.00 79.40 133 ARG B N 1
ATOM 2710 C CA . ARG B 1 133 ? -17.928 4.792 10.366 1.00 83.58 133 ARG B CA 1
ATOM 2711 C C . ARG B 1 133 ? -18.673 4.174 9.190 1.00 77.75 133 ARG B C 1
ATOM 2712 O O . ARG B 1 133 ? -18.314 4.400 8.030 1.00 77.37 133 ARG B O 1
ATOM 2720 N N . LEU B 1 134 ? -19.645 3.328 9.502 1.00 82.07 134 LEU B N 1
ATOM 2721 C CA . LEU B 1 134 ? -20.357 2.509 8.493 1.00 74.45 134 LEU B CA 1
ATOM 2722 C C . LEU B 1 134 ? -21.123 3.348 7.477 1.00 80.39 134 LEU B C 1
ATOM 2723 O O . LEU B 1 134 ? -21.457 2.808 6.429 1.00 82.99 134 LEU B O 1
ATOM 2728 N N . GLU B 1 135 ? -21.488 4.579 7.802 1.00 77.47 135 GLU B N 1
ATOM 2729 C CA . GLU B 1 135 ? -22.197 5.353 6.756 1.00 89.33 135 GLU B CA 1
ATOM 2730 C C . GLU B 1 135 ? -21.256 5.544 5.563 1.00 92.22 135 GLU B C 1
ATOM 2731 O O . GLU B 1 135 ? -21.692 5.314 4.432 1.00 93.80 135 GLU B O 1
ATOM 2737 N N . SER B 1 136 ? -20.007 5.921 5.836 1.00 84.75 136 SER B N 1
ATOM 2738 C CA . SER B 1 136 ? -18.964 6.170 4.807 1.00 84.80 136 SER B CA 1
ATOM 2739 C C . SER B 1 136 ? -18.375 4.935 4.102 1.00 81.52 136 SER B C 1
ATOM 2740 O O . SER B 1 136 ? -18.213 5.015 2.881 1.00 80.15 136 SER B O 1
ATOM 2743 N N . ALA B 1 137 ? -18.116 3.827 4.807 1.00 76.97 137 ALA B N 1
ATOM 2744 C CA . ALA B 1 137 ? -17.343 2.743 4.195 1.00 70.47 137 ALA B CA 1
ATOM 2745 C C . ALA B 1 137 ? -17.577 1.422 4.918 1.00 69.02 137 ALA B C 1
ATOM 2746 O O . ALA B 1 137 ? -18.102 1.375 6.033 1.00 63.32 137 ALA B O 1
ATOM 2748 N N . ASN B 1 138 ? -17.108 0.347 4.283 1.00 62.42 138 ASN B N 1
ATOM 2749 C CA . ASN B 1 138 ? -16.949 -0.927 4.966 1.00 60.68 138 ASN B CA 1
ATOM 2750 C C . ASN B 1 138 ? -15.888 -0.796 6.036 1.00 62.33 138 ASN B C 1
ATOM 2751 O O . ASN B 1 138 ? -14.948 -0.008 5.911 1.00 53.26 138 ASN B O 1
ATOM 2756 N N . VAL B 1 139 ? -16.004 -1.625 7.067 1.00 54.90 139 VAL B N 1
ATOM 2757 C CA . VAL B 1 139 ? -15.024 -1.644 8.145 1.00 61.29 139 VAL B CA 1
ATOM 2758 C C . VAL B 1 139 ? -14.530 -3.070 8.308 1.00 57.11 139 VAL B C 1
ATOM 2759 O O . VAL B 1 139 ? -15.339 -4.001 8.392 1.00 56.33 139 VAL B O 1
ATOM 2763 N N . GLU B 1 140 ? -13.213 -3.245 8.326 1.00 55.11 140 GLU B N 1
ATOM 2764 C CA . GLU B 1 140 ? -12.576 -4.507 8.675 1.00 58.12 140 GLU B CA 1
ATOM 2765 C C . GLU B 1 140 ? -11.833 -4.300 9.980 1.00 58.86 140 GLU B C 1
ATOM 2766 O O . GLU B 1 140 ? -11.049 -3.356 10.100 1.00 56.40 140 GLU B O 1
ATOM 2772 N N . LEU B 1 141 ? -12.093 -5.164 10.958 1.00 55.85 141 LEU B N 1
ATOM 2773 C CA . LEU B 1 141 ? -11.641 -4.952 12.327 1.00 59.21 141 LEU B CA 1
ATOM 2774 C C . LEU B 1 141 ? -10.806 -6.137 12.799 1.00 57.87 141 LEU B C 1
ATOM 2775 O O . LEU B 1 141 ? -11.260 -7.285 12.756 1.00 56.79 141 LEU B O 1
ATOM 2780 N N . LEU B 1 142 ? -9.597 -5.851 13.262 1.00 55.86 142 LEU B N 1
ATOM 2781 C CA . LEU B 1 142 ? -8.749 -6.830 13.930 1.00 60.71 142 LEU B CA 1
ATOM 2782 C C . LEU B 1 142 ? -8.560 -6.385 15.372 1.00 66.09 142 LEU B C 1
ATOM 2783 O O . LEU B 1 142 ? -8.215 -5.225 15.631 1.00 67.08 142 LEU B O 1
ATOM 2788 N N . VAL B 1 143 ? -8.796 -7.292 16.306 1.00 65.71 143 VAL B N 1
ATOM 2789 C CA . VAL B 1 143 ? -8.634 -7.009 17.725 1.00 76.98 143 VAL B CA 1
ATOM 2790 C C . VAL B 1 143 ? -7.389 -7.750 18.204 1.00 75.16 143 VAL B C 1
ATOM 2791 O O . VAL B 1 143 ? -7.261 -8.961 18.008 1.00 77.06 143 VAL B O 1
ATOM 2795 N N . VAL B 1 144 ? -6.464 -7.024 18.809 1.00 78.71 144 VAL B N 1
ATOM 2796 C CA . VAL B 1 144 ? -5.201 -7.662 19.267 1.00 79.59 144 VAL B CA 1
ATOM 2797 C C . VAL B 1 144 ? -5.039 -7.463 20.764 1.00 84.58 144 VAL B C 1
ATOM 2798 O O . VAL B 1 144 ? -5.660 -6.560 21.303 1.00 76.83 144 VAL B O 1
ATOM 2802 N N . GLY B 1 145 ? -4.277 -8.353 21.389 1.00 85.64 145 GLY B N 1
ATOM 2803 C CA . GLY B 1 145 ? -3.950 -8.260 22.818 1.00 85.50 145 GLY B CA 1
ATOM 2804 C C . GLY B 1 145 ? -2.659 -7.508 23.021 1.00 88.64 145 GLY B C 1
ATOM 2805 O O . GLY B 1 145 ? -1.658 -8.143 23.279 1.00 86.72 145 GLY B O 1
ATOM 2806 N N . PHE B 1 146 ? -2.692 -6.194 22.925 1.00 88.44 146 PHE B N 1
ATOM 2807 C CA . PHE B 1 146 ? -1.448 -5.417 23.076 1.00 91.00 146 PHE B CA 1
ATOM 2808 C C . PHE B 1 146 ? -1.206 -4.962 24.514 1.00 99.85 146 PHE B C 1
ATOM 2809 O O . PHE B 1 146 ? -0.053 -4.686 24.843 1.00 104.45 146 PHE B O 1
ATOM 2817 N N . LEU B 1 147 ? -2.260 -4.872 25.321 1.00 97.41 147 LEU B N 1
ATOM 2818 C CA . LEU B 1 147 ? -2.155 -4.297 26.657 1.00 99.88 147 LEU B CA 1
ATOM 2819 C C . LEU B 1 147 ? -2.373 -5.327 27.752 1.00 100.60 147 LEU B C 1
ATOM 2820 O O . LEU B 1 147 ? -3.252 -5.156 28.599 1.00 112.39 147 LEU B O 1
ATOM 2825 N N . GLY B 1 148 ? -1.633 -6.420 27.718 1.00 95.37 148 GLY B N 1
ATOM 2826 C CA . GLY B 1 148 ? -1.609 -7.323 28.847 1.00 103.51 148 GLY B CA 1
ATOM 2827 C C . GLY B 1 148 ? -2.457 -8.559 28.643 1.00 106.81 148 GLY B C 1
ATOM 2828 O O . GLY B 1 148 ? -3.095 -8.772 27.608 1.00 97.21 148 GLY B O 1
ATOM 2829 N N . GLU B 1 149 ? -2.449 -9.379 29.695 1.00 118.46 149 GLU B N 1
ATOM 2830 C CA . GLU B 1 149 ? -3.094 -10.685 29.642 1.00 120.92 149 GLU B CA 1
ATOM 2831 C C . GLU B 1 149 ? -4.594 -10.573 29.377 1.00 118.23 149 GLU B C 1
ATOM 2832 O O . GLU B 1 149 ? -5.157 -11.384 28.631 1.00 121.16 149 GLU B O 1
ATOM 2838 N N . ASP B 1 150 ? -5.269 -9.597 29.989 1.00 112.38 150 ASP B N 1
ATOM 2839 C CA . ASP B 1 150 ? -6.718 -9.535 29.824 1.00 112.76 150 ASP B CA 1
ATOM 2840 C C . ASP B 1 150 ? -7.104 -9.257 28.381 1.00 111.56 150 ASP B C 1
ATOM 2841 O O . ASP B 1 150 ? -8.077 -9.826 27.872 1.00 110.77 150 ASP B O 1
ATOM 2846 N N . SER B 1 151 ? -6.339 -8.407 27.698 1.00 106.16 151 SER B N 1
ATOM 2847 C CA . SER B 1 151 ? -6.645 -8.108 26.304 1.00 104.64 151 SER B CA 1
ATOM 2848 C C . SER B 1 151 ? -6.509 -9.345 25.425 1.00 101.81 151 SER B C 1
ATOM 2849 O O . SER B 1 151 ? -7.352 -9.591 24.549 1.00 98.60 151 SER B O 1
ATOM 2852 N N . ILE B 1 152 ? -5.463 -10.144 25.650 1.00 102.08 152 ILE B N 1
ATOM 2853 C CA . ILE B 1 152 ? -5.270 -11.358 24.863 1.00 103.00 152 ILE B CA 1
ATOM 2854 C C . ILE B 1 152 ? -6.425 -12.327 25.095 1.00 99.70 152 ILE B C 1
ATOM 2855 O O . ILE B 1 152 ? -6.923 -12.965 24.159 1.00 97.77 152 ILE B O 1
ATOM 2860 N N . LEU B 1 153 ? -6.876 -12.431 26.344 1.00 101.51 153 LEU B N 1
ATOM 2861 C CA . LEU B 1 153 ? -8.027 -13.273 26.648 1.00 98.41 153 LEU B CA 1
ATOM 2862 C C . LEU B 1 153 ? -9.255 -12.822 25.871 1.00 93.41 153 LEU B C 1
ATOM 2863 O O . LEU B 1 153 ? -9.928 -13.633 25.222 1.00 88.59 153 LEU B O 1
ATOM 2868 N N . LYS B 1 154 ? -9.556 -11.524 25.913 1.00 90.54 154 LYS B N 1
ATOM 2869 C CA . LYS B 1 154 ? -10.713 -11.014 25.190 1.00 91.03 154 LYS B CA 1
ATOM 2870 C C . LYS B 1 154 ? -10.560 -11.213 23.686 1.00 89.72 154 LYS B C 1
ATOM 2871 O O . LYS B 1 154 ? -11.504 -11.644 23.014 1.00 88.78 154 LYS B O 1
ATOM 2877 N N . ALA B 1 155 ? -9.364 -10.939 23.146 1.00 85.56 155 ALA B N 1
ATOM 2878 C CA . ALA B 1 155 ? -9.116 -11.174 21.725 1.00 82.98 155 ALA B CA 1
ATOM 2879 C C . ALA B 1 155 ? -9.302 -12.642 21.371 1.00 85.10 155 ALA B C 1
ATOM 2880 O O . ALA B 1 155 ? -9.822 -12.969 20.295 1.00 76.26 155 ALA B O 1
ATOM 2882 N N . ALA B 1 156 ? -8.852 -13.544 22.255 1.00 85.54 156 ALA B N 1
ATOM 2883 C CA . ALA B 1 156 ? -9.055 -14.969 22.027 1.00 84.78 156 ALA B CA 1
ATOM 2884 C C . ALA B 1 156 ? -10.533 -15.316 22.066 1.00 85.22 156 ALA B C 1
ATOM 2885 O O . ALA B 1 156 ? -11.018 -16.083 21.227 1.00 86.53 156 ALA B O 1
ATOM 2887 N N . ASN B 1 157 ? -11.263 -14.750 23.032 1.00 87.16 157 ASN B N 1
ATOM 2888 C CA . ASN B 1 157 ? -12.703 -14.983 23.134 1.00 88.51 157 ASN B CA 1
ATOM 2889 C C . ASN B 1 157 ? -13.415 -14.562 21.849 1.00 84.90 157 ASN B C 1
ATOM 2890 O O . ASN B 1 157 ? -14.234 -15.308 21.304 1.00 79.06 157 ASN B O 1
ATOM 2895 N N . ALA B 1 158 ? -13.089 -13.380 21.331 1.00 77.53 158 ALA B N 1
ATOM 2896 C CA . ALA B 1 158 ? -13.751 -12.892 20.124 1.00 81.29 158 ALA B CA 1
ATOM 2897 C C . ALA B 1 158 ? -13.575 -13.851 18.956 1.00 77.38 158 ALA B C 1
ATOM 2898 O O . ALA B 1 158 ? -14.488 -14.012 18.130 1.00 77.93 158 ALA B O 1
ATOM 2900 N N . LEU B 1 159 ? -12.389 -14.483 18.864 1.00 81.58 159 LEU B N 1
ATOM 2901 C CA . LEU B 1 159 ? -12.096 -15.353 17.728 1.00 72.21 159 LEU B CA 1
ATOM 2902 C C . LEU B 1 159 ? -13.003 -16.599 17.720 1.00 78.85 159 LEU B C 1
ATOM 2903 O O . LEU B 1 159 ? -13.552 -16.928 16.674 1.00 81.70 159 LEU B O 1
ATOM 2908 N N . LYS B 1 160 ? -13.175 -17.328 18.835 1.00 79.08 160 LYS B N 1
ATOM 2909 C CA . LYS B 1 160 ? -14.239 -18.344 18.801 1.00 86.49 160 LYS B CA 1
ATOM 2910 C C . LYS B 1 160 ? -15.615 -17.776 18.770 1.00 85.68 160 LYS B C 1
ATOM 2911 O O . LYS B 1 160 ? -16.470 -18.370 18.109 1.00 87.98 160 LYS B O 1
ATOM 2917 N N . ASN B 1 161 ? -15.845 -16.612 19.363 1.00 87.16 161 ASN B N 1
ATOM 2918 C CA . ASN B 1 161 ? -17.250 -16.234 19.296 1.00 81.01 161 ASN B CA 1
ATOM 2919 C C . ASN B 1 161 ? -17.631 -15.554 17.980 1.00 77.33 161 ASN B C 1
ATOM 2920 O O . ASN B 1 161 ? -18.830 -15.360 17.718 1.00 82.76 161 ASN B O 1
ATOM 2925 N N . LYS B 1 162 ? -16.654 -15.282 17.116 1.00 77.65 162 LYS B N 1
ATOM 2926 C CA . LYS B 1 162 ? -16.969 -14.722 15.814 1.00 77.45 162 LYS B CA 1
ATOM 2927 C C . LYS B 1 162 ? -17.860 -15.686 15.033 1.00 76.73 162 LYS B C 1
ATOM 2928 O O . LYS B 1 162 ? -17.532 -16.868 14.873 1.00 72.14 162 LYS B O 1
ATOM 2934 N N . SER B 1 163 ? -19.009 -15.183 14.578 1.00 69.83 163 SER B N 1
ATOM 2935 C CA . SER B 1 163 ? -19.993 -15.971 13.835 1.00 73.00 163 SER B CA 1
ATOM 2936 C C . SER B 1 163 ? -20.050 -15.672 12.340 1.00 80.82 163 SER B C 1
ATOM 2937 O O . SER B 1 163 ? -20.642 -16.458 11.584 1.00 76.78 163 SER B O 1
ATOM 2940 N N . GLY B 1 164 ? -19.558 -14.512 11.917 1.00 75.56 164 GLY B N 1
ATOM 2941 C CA . GLY B 1 164 ? -19.714 -14.049 10.559 1.00 80.42 164 GLY B CA 1
ATOM 2942 C C . GLY B 1 164 ? -21.004 -13.302 10.305 1.00 78.93 164 GLY B C 1
ATOM 2943 O O . GLY B 1 164 ? -21.193 -12.771 9.202 1.00 83.80 164 GLY B O 1
ATOM 2944 N N . ASN B 1 165 ? -21.878 -13.206 11.298 1.00 78.33 165 ASN B N 1
ATOM 2945 C CA . ASN B 1 165 ? -23.128 -12.456 11.201 1.00 73.97 165 ASN B CA 1
ATOM 2946 C C . ASN B 1 165 ? -22.889 -11.066 11.784 1.00 72.27 165 ASN B C 1
ATOM 2947 O O . ASN B 1 165 ? -22.436 -10.944 12.930 1.00 72.93 165 ASN B O 1
ATOM 2952 N N . GLN B 1 166 ? -23.072 -10.029 10.967 1.00 68.17 166 GLN B N 1
ATOM 2953 C CA . GLN B 1 166 ? -22.686 -8.688 11.404 1.00 71.70 166 GLN B CA 1
ATOM 2954 C C . GLN B 1 166 ? -23.346 -8.301 12.718 1.00 64.49 166 GLN B C 1
ATOM 2955 O O . GLN B 1 166 ? -22.669 -8.011 13.705 1.00 62.51 166 GLN B O 1
ATOM 2961 N N . ALA B 1 167 ? -24.675 -8.286 12.739 1.00 60.73 167 ALA B N 1
ATOM 2962 C CA . ALA B 1 167 ? -25.382 -7.786 13.916 1.00 66.84 167 ALA B CA 1
ATOM 2963 C C . ALA B 1 167 ? -25.013 -8.595 15.152 1.00 64.23 167 ALA B C 1
ATOM 2964 O O . ALA B 1 167 ? -24.684 -8.029 16.198 1.00 64.60 167 ALA B O 1
ATOM 2966 N N . LYS B 1 168 ? -24.961 -9.921 15.017 1.00 69.61 168 LYS B N 1
ATOM 2967 C CA . LYS B 1 168 ? -24.581 -10.769 16.143 1.00 69.23 168 LYS B CA 1
ATOM 2968 C C . LYS B 1 168 ? -23.137 -10.512 16.555 1.00 73.16 168 LYS B C 1
ATOM 2969 O O . LYS B 1 168 ? -22.840 -10.396 17.749 1.00 73.08 168 LYS B O 1
ATOM 2975 N N . ASP B 1 169 ? -22.224 -10.377 15.588 1.00 67.09 169 ASP B N 1
ATOM 2976 C CA . ASP B 1 169 ? -20.844 -10.120 15.970 1.00 69.81 169 ASP B CA 1
ATOM 2977 C C . ASP B 1 169 ? -20.681 -8.755 16.638 1.00 64.65 169 ASP B C 1
ATOM 2978 O O . ASP B 1 169 ? -19.907 -8.627 17.593 1.00 69.32 169 ASP B O 1
ATOM 2983 N N . ILE B 1 170 ? -21.401 -7.722 16.184 1.00 61.69 170 ILE B N 1
ATOM 2984 C CA . ILE B 1 170 ? -21.268 -6.421 16.846 1.00 65.99 170 ILE B CA 1
ATOM 2985 C C . ILE B 1 170 ? -21.783 -6.485 18.281 1.00 67.33 170 ILE B C 1
ATOM 2986 O O . ILE B 1 170 ? -21.133 -5.988 19.210 1.00 68.71 170 ILE B O 1
ATOM 2991 N N . ALA B 1 171 ? -22.950 -7.112 18.490 1.00 67.02 171 ALA B N 1
ATOM 2992 C CA . ALA B 1 171 ? -23.452 -7.275 19.851 1.00 69.61 171 ALA B CA 1
ATOM 2993 C C . ALA B 1 171 ? -22.451 -8.037 20.714 1.00 81.47 171 ALA B C 1
ATOM 2994 O O . ALA B 1 171 ? -22.221 -7.684 21.877 1.00 77.95 171 ALA B O 1
ATOM 2996 N N . MET B 1 172 ? -21.813 -9.064 20.141 1.00 73.79 172 MET B N 1
ATOM 2997 C CA . MET B 1 172 ? -20.838 -9.853 20.881 1.00 77.35 172 MET B CA 1
ATOM 2998 C C . MET B 1 172 ? -19.599 -9.026 21.220 1.00 77.24 172 MET B C 1
ATOM 2999 O O . MET B 1 172 ? -19.132 -9.033 22.365 1.00 87.48 172 MET B O 1
ATOM 3004 N N . LEU B 1 173 ? -19.034 -8.325 20.235 1.00 71.73 173 LEU B N 1
ATOM 3005 C CA . LEU B 1 173 ? -17.888 -7.468 20.528 1.00 80.31 173 LEU B CA 1
ATOM 3006 C C . LEU B 1 173 ? -18.249 -6.411 21.562 1.00 86.25 173 LEU B C 1
ATOM 3007 O O . LEU B 1 173 ? -17.411 -6.031 22.389 1.00 82.75 173 LEU B O 1
ATOM 3012 N N . GLN B 1 174 ? -19.510 -5.980 21.553 1.00 83.05 174 GLN B N 1
ATOM 3013 C CA . GLN B 1 174 ? -19.957 -4.881 22.448 1.00 87.71 174 GLN B CA 1
ATOM 3014 C C . GLN B 1 174 ? -19.726 -5.276 23.910 1.00 93.78 174 GLN B C 1
ATOM 3015 O O . GLN B 1 174 ? -19.227 -4.431 24.671 1.00 95.74 174 GLN B O 1
ATOM 3021 N N . LYS B 1 175 ? -20.033 -6.523 24.272 1.00 99.30 175 LYS B N 1
ATOM 3022 C CA . LYS B 1 175 ? -19.848 -6.995 25.669 1.00 99.79 175 LYS B CA 1
ATOM 3023 C C . LYS B 1 175 ? -18.361 -6.972 26.048 1.00 101.55 175 LYS B C 1
ATOM 3024 O O . LYS B 1 175 ? -18.045 -6.473 27.141 1.00 107.19 175 LYS B O 1
ATOM 3030 N N . LEU B 1 176 ? -17.486 -7.436 25.151 1.00 96.24 176 LEU B N 1
ATOM 3031 C CA . LEU B 1 176 ? -16.021 -7.487 25.414 1.00 95.87 176 LEU B CA 1
ATOM 3032 C C . LEU B 1 176 ? -15.470 -6.069 25.601 1.00 99.04 176 LEU B C 1
ATOM 3033 O O . LEU B 1 176 ? -14.622 -5.878 26.488 1.00 101.87 176 LEU B O 1
ATOM 3038 N N . TYR B 1 177 ? -15.944 -5.121 24.794 1.00 94.06 177 TYR B N 1
ATOM 3039 C CA . TYR B 1 177 ? -15.510 -3.735 24.881 1.00 94.30 177 TYR B CA 1
ATOM 3040 C C . TYR B 1 177 ? -15.986 -3.047 26.156 1.00 106.62 177 TYR B C 1
ATOM 3041 O O . TYR B 1 177 ? -15.563 -1.918 26.419 1.00 104.62 177 TYR B O 1
ATOM 3050 N N . THR B 1 178 ? -16.902 -3.666 26.908 1.00 106.97 178 THR B N 1
ATOM 3051 C CA . THR B 1 178 ? -17.395 -2.994 28.142 1.00 117.20 178 THR B CA 1
ATOM 3052 C C . THR B 1 178 ? -16.214 -2.730 29.078 1.00 121.30 178 THR B C 1
ATOM 3053 O O . THR B 1 178 ? -15.423 -3.659 29.303 1.00 118.89 178 THR B O 1
ATOM 3057 N N . PRO B 1 179 ? -16.076 -1.517 29.653 1.00 122.33 179 PRO B N 1
ATOM 3058 C CA . PRO B 1 179 ? -14.971 -1.222 30.564 1.00 121.86 179 PRO B CA 1
ATOM 3059 C C . PRO B 1 179 ? -14.968 -2.191 31.757 1.00 125.13 179 PRO B C 1
ATOM 3060 O O . PRO B 1 179 ? -16.029 -2.491 32.279 1.00 121.26 179 PRO B O 1
ATOM 3064 N N . LYS B 1 180 ? -13.773 -2.652 32.137 1.00 131.37 180 LYS B N 1
ATOM 3065 C CA . LYS B 1 180 ? -13.557 -3.597 33.268 1.00 136.79 180 LYS B CA 1
ATOM 3066 C C . LYS B 1 180 ? -14.307 -4.918 33.044 1.00 136.30 180 LYS B C 1
ATOM 3067 O O . LYS B 1 180 ? -14.849 -5.456 34.029 1.00 136.65 180 LYS B O 1
ATOM 3073 N N . SER B 1 181 ? -14.382 -5.385 31.793 1.00 131.00 181 SER B N 1
ATOM 3074 C CA . SER B 1 181 ? -14.999 -6.705 31.490 1.00 127.00 181 SER B CA 1
ATOM 3075 C C . SER B 1 181 ? -13.957 -7.800 31.749 1.00 126.04 181 SER B C 1
ATOM 3076 O O . SER B 1 181 ? -12.760 -7.462 31.820 1.00 125.59 181 SER B O 1
ATOM 3079 N N . LYS B 1 182 ? -14.384 -9.056 31.902 1.00 124.07 182 LYS B N 1
ATOM 3080 C CA . LYS B 1 182 ? -13.405 -10.140 32.185 1.00 123.61 182 LYS B CA 1
ATOM 3081 C C . LYS B 1 182 ? -13.392 -11.189 31.067 1.00 118.00 182 LYS B C 1
ATOM 3082 O O . LYS B 1 182 ? -14.453 -11.771 30.781 1.00 116.65 182 LYS B O 1
ATOM 3088 N N . GLY B 1 183 ? -12.212 -11.417 30.481 1.00 119.42 183 GLY B N 1
ATOM 3089 C CA . GLY B 1 183 ? -12.019 -12.423 29.450 1.00 107.90 183 GLY B CA 1
ATOM 3090 C C . GLY B 1 183 ? -12.199 -13.836 29.988 1.00 111.29 183 GLY B C 1
ATOM 3091 O O . GLY B 1 183 ? -11.716 -14.184 31.064 1.00 109.81 183 GLY B O 1
ATOM 3092 N N . GLN B 1 184 ? -12.908 -14.654 29.214 1.00 112.26 184 GLN B N 1
ATOM 3093 C CA . GLN B 1 184 ? -13.094 -16.062 29.539 1.00 113.05 184 GLN B CA 1
ATOM 3094 C C . GLN B 1 184 ? -11.860 -16.892 29.191 1.00 115.17 184 GLN B C 1
ATOM 3095 O O . GLN B 1 184 ? -11.335 -16.806 28.077 1.00 111.99 184 GLN B O 1
ATOM 3101 N N . SER B 1 185 ? -11.409 -17.706 30.149 1.00 122.42 185 SER B N 1
ATOM 3102 C CA . SER B 1 185 ? -10.149 -18.431 30.012 1.00 114.35 185 SER B CA 1
ATOM 3103 C C . SER B 1 185 ? -10.236 -19.469 28.899 1.00 112.75 185 SER B C 1
ATOM 3104 O O . SER B 1 185 ? -11.183 -20.259 28.844 1.00 114.29 185 SER B O 1
ATOM 3107 N N . MET B 1 186 ? -9.233 -19.482 28.025 1.00 111.52 186 MET B N 1
ATOM 3108 C CA . MET B 1 186 ? -9.160 -20.434 26.919 1.00 112.32 186 MET B CA 1
ATOM 3109 C C . MET B 1 186 ? -7.761 -20.348 26.325 1.00 109.92 186 MET B C 1
ATOM 3110 O O . MET B 1 186 ? -6.939 -19.529 26.746 1.00 109.72 186 MET B O 1
ATOM 3115 N N . ASP B 1 187 ? -7.513 -21.176 25.309 1.00 111.59 187 ASP B N 1
ATOM 3116 C CA . ASP B 1 187 ? -6.226 -21.158 24.622 1.00 112.27 187 ASP B CA 1
ATOM 3117 C C . ASP B 1 187 ? -6.037 -19.834 23.896 1.00 109.84 187 ASP B C 1
ATOM 3118 O O . ASP B 1 187 ? -6.933 -19.367 23.184 1.00 108.05 187 ASP B O 1
ATOM 3123 N N . ILE B 1 188 ? -4.860 -19.244 24.060 1.00 103.29 188 ILE B N 1
ATOM 3124 C CA . ILE B 1 188 ? -4.591 -17.917 23.541 1.00 106.92 188 ILE B CA 1
ATOM 3125 C C . ILE B 1 188 ? -3.606 -17.945 22.375 1.00 101.92 188 ILE B C 1
ATOM 3126 O O . ILE B 1 188 ? -3.090 -16.902 21.988 1.00 104.43 188 ILE B O 1
ATOM 3131 N N . LYS B 1 189 ? -3.368 -19.118 21.780 1.00 103.68 189 LYS B N 1
ATOM 3132 C CA . LYS B 1 189 ? -2.380 -19.203 20.706 1.00 100.75 189 LYS B CA 1
ATOM 3133 C C . LYS B 1 189 ? -2.805 -18.363 19.512 1.00 94.83 189 LYS B C 1
ATOM 3134 O O . LYS B 1 189 ? -1.993 -17.635 18.929 1.00 92.09 189 LYS B O 1
ATOM 3140 N N . ALA B 1 190 ? -4.082 -18.437 19.146 1.00 89.46 190 ALA B N 1
ATOM 3141 C CA . ALA B 1 190 ? -4.563 -17.695 17.987 1.00 90.80 190 ALA B CA 1
ATOM 3142 C C . ALA B 1 190 ? -4.421 -16.193 18.196 1.00 84.99 190 ALA B C 1
ATOM 3143 O O . ALA B 1 190 ? -3.912 -15.482 17.322 1.00 81.62 190 ALA B O 1
ATOM 3145 N N . ALA B 1 191 ? -4.833 -15.697 19.366 1.00 86.87 191 ALA B N 1
ATOM 3146 C CA . ALA B 1 191 ? -4.701 -14.270 19.649 1.00 82.79 191 ALA B CA 1
ATOM 3147 C C . ALA B 1 191 ? -3.246 -13.817 19.601 1.00 86.69 191 ALA B C 1
ATOM 3148 O O . ALA B 1 191 ? -2.930 -12.780 19.008 1.00 85.34 191 ALA B O 1
ATOM 3150 N N . MET B 1 192 ? -2.337 -14.613 20.163 1.00 83.86 192 MET B N 1
ATOM 3151 C CA . MET B 1 192 ? -0.931 -14.226 20.178 1.00 88.81 192 MET B CA 1
ATOM 3152 C C . MET B 1 192 ? -0.355 -14.169 18.770 1.00 85.17 192 MET B C 1
ATOM 3153 O O . MET B 1 192 ? 0.287 -13.180 18.393 1.00 79.59 192 MET B O 1
ATOM 3158 N N . ALA B 1 193 ? -0.567 -15.227 17.982 1.00 82.20 193 ALA B N 1
ATOM 3159 C CA . ALA B 1 193 ? -0.111 -15.215 16.598 1.00 77.25 193 ALA B CA 1
ATOM 3160 C C . ALA B 1 193 ? -0.743 -14.068 15.823 1.00 73.29 193 ALA B C 1
ATOM 3161 O O . ALA B 1 193 ? -0.070 -13.402 15.026 1.00 73.99 193 ALA B O 1
ATOM 3163 N N . LEU B 1 194 ? -2.039 -13.822 16.030 1.00 78.75 194 LEU B N 1
ATOM 3164 C CA . LEU B 1 194 ? -2.659 -12.689 15.355 1.00 66.37 194 LEU B CA 1
ATOM 3165 C C . LEU B 1 194 ? -2.003 -11.389 15.782 1.00 71.77 194 LEU B C 1
ATOM 3166 O O . LEU B 1 194 ? -1.586 -10.580 14.942 1.00 68.56 194 LEU B O 1
ATOM 3171 N N . THR B 1 195 ? -1.868 -11.212 17.098 1.00 71.73 195 THR B N 1
ATOM 3172 C CA . THR B 1 195 ? -1.282 -9.973 17.673 1.00 74.45 195 THR B CA 1
ATOM 3173 C C . THR B 1 195 ? 0.175 -9.799 17.230 1.00 77.73 195 THR B C 1
ATOM 3174 O O . THR B 1 195 ? 0.536 -8.675 16.845 1.00 76.46 195 THR B O 1
ATOM 3178 N N . GLN B 1 196 ? 0.970 -10.871 17.254 1.00 74.55 196 GLN B N 1
ATOM 3179 C CA . GLN B 1 196 ? 2.398 -10.771 16.849 1.00 81.55 196 GLN B CA 1
ATOM 3180 C C . GLN B 1 196 ? 2.479 -10.388 15.368 1.00 77.45 196 GLN B C 1
ATOM 3181 O O . GLN B 1 196 ? 3.295 -9.516 15.024 1.00 74.65 196 GLN B O 1
ATOM 3187 N N . ALA B 1 197 ? 1.610 -10.975 14.543 1.00 71.00 197 ALA B N 1
ATOM 3188 C CA . ALA B 1 197 ? 1.602 -10.692 13.091 1.00 67.64 197 ALA B CA 1
ATOM 3189 C C . A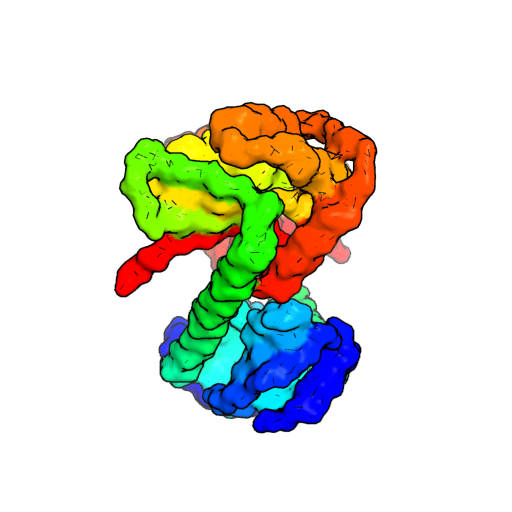LA B 1 197 ? 1.311 -9.206 12.876 1.00 72.89 197 ALA B C 1
ATOM 3190 O O . ALA B 1 197 ? 1.954 -8.599 12.009 1.00 71.52 197 ALA B O 1
ATOM 3192 N N . VAL B 1 198 ? 0.394 -8.643 13.663 1.00 66.91 198 VAL B N 1
ATOM 3193 C CA . VAL B 1 198 ? 0.052 -7.231 13.526 1.00 69.21 198 VAL B CA 1
ATOM 3194 C C . VAL B 1 198 ? 1.224 -6.352 13.954 1.00 71.78 198 VAL B C 1
ATOM 3195 O O . VAL B 1 198 ? 1.536 -5.358 13.293 1.00 73.41 198 VAL B O 1
ATOM 3199 N N . ALA B 1 199 ? 1.877 -6.692 15.071 1.00 66.92 199 ALA B N 1
ATOM 3200 C CA . ALA B 1 199 ? 3.020 -5.922 15.551 1.00 82.07 199 ALA B CA 1
ATOM 3201 C C . ALA B 1 199 ? 4.159 -5.901 14.537 1.00 81.36 199 ALA B C 1
ATOM 3202 O O . ALA B 1 199 ? 4.924 -4.931 14.477 1.00 81.18 199 ALA B O 1
ATOM 3204 N N . ASP B 1 200 ? 4.339 -6.996 13.795 1.00 75.41 200 ASP B N 1
ATOM 3205 C CA . ASP B 1 200 ? 5.420 -7.076 12.817 1.00 83.79 200 ASP B CA 1
ATOM 3206 C C . ASP B 1 200 ? 5.292 -6.057 11.691 1.00 79.00 200 ASP B C 1
ATOM 3207 O O . ASP B 1 200 ? 6.301 -5.762 11.037 1.00 81.57 200 ASP B O 1
ATOM 3212 N N . THR B 1 201 ? 4.084 -5.536 11.431 1.00 69.29 201 THR B N 1
ATOM 3213 C CA . THR B 1 201 ? 3.920 -4.483 10.433 1.00 67.42 201 THR B CA 1
ATOM 3214 C C . THR B 1 201 ? 4.557 -3.174 10.872 1.00 69.96 201 THR B C 1
ATOM 3215 O O . THR B 1 201 ? 4.907 -2.353 10.022 1.00 77.30 201 THR B O 1
ATOM 3219 N N . GLY B 1 202 ? 4.725 -2.970 12.174 1.00 77.66 202 GLY B N 1
ATOM 3220 C CA . GLY B 1 202 ? 5.089 -1.681 12.723 1.00 66.39 202 GLY B CA 1
ATOM 3221 C C . GLY B 1 202 ? 3.949 -0.990 13.427 1.00 80.51 202 GLY B C 1
ATOM 3222 O O . GLY B 1 202 ? 4.096 0.169 13.834 1.00 76.16 202 GLY B O 1
ATOM 3223 N N . VAL B 1 203 ? 2.839 -1.685 13.638 1.00 79.26 203 VAL B N 1
ATOM 3224 C CA . VAL B 1 203 ? 1.723 -1.042 14.385 1.00 79.83 203 VAL B CA 1
ATOM 3225 C C . VAL B 1 203 ? 2.079 -1.163 15.865 1.00 86.56 203 VAL B C 1
ATOM 3226 O O . VAL B 1 203 ? 2.287 -2.286 16.309 1.00 85.53 203 VAL B O 1
ATOM 3230 N N . ARG B 1 204 ? 2.167 -0.047 16.587 1.00 86.02 204 ARG B N 1
ATOM 3231 C CA . ARG B 1 204 ? 2.560 -0.130 18.016 1.00 92.46 204 ARG B CA 1
ATOM 3232 C C . ARG B 1 204 ? 1.455 0.382 18.934 1.00 96.35 204 ARG B C 1
ATOM 3233 O O . ARG B 1 204 ? 1.448 -0.014 20.101 1.00 94.35 204 ARG B O 1
ATOM 3241 N N . SER B 1 205 ? 0.556 1.213 18.411 1.00 98.00 205 SER B N 1
ATOM 3242 C CA . SER B 1 205 ? -0.467 1.857 19.269 1.00 98.08 205 SER B CA 1
ATOM 3243 C C . SER B 1 205 ? -1.880 1.589 18.765 1.00 99.19 205 SER B C 1
ATOM 3244 O O . SER B 1 205 ? -2.081 1.585 17.550 1.00 99.03 205 SER B O 1
ATOM 3247 N N . VAL B 1 206 ? -2.821 1.435 19.692 1.00 95.28 206 VAL B N 1
ATOM 3248 C CA . VAL B 1 206 ? -4.213 1.259 19.311 1.00 92.95 206 VAL B CA 1
ATOM 3249 C C . VAL B 1 206 ? -5.030 2.433 19.833 1.00 100.49 206 VAL B C 1
ATOM 3250 O O . VAL B 1 206 ? -4.699 3.020 20.878 1.00 99.67 206 VAL B O 1
ATOM 3254 N N . PRO B 1 207 ? -6.078 2.840 19.115 1.00 101.88 207 PRO B N 1
ATOM 3255 C CA . PRO B 1 207 ? -6.584 2.233 17.878 1.00 93.66 207 PRO B CA 1
ATOM 3256 C C . PRO B 1 207 ? -5.735 2.643 16.680 1.00 93.50 207 PRO B C 1
ATOM 3257 O O . PRO B 1 207 ? -5.304 3.794 16.600 1.00 98.12 207 PRO B O 1
ATOM 3261 N N . TYR B 1 208 ? -5.457 1.738 15.743 1.00 87.21 208 TYR B N 1
ATOM 3262 C CA . TYR B 1 208 ? -4.767 2.077 14.505 1.00 76.95 208 TYR B CA 1
ATOM 3263 C C . TYR B 1 208 ? -5.772 1.966 13.364 1.00 72.20 208 TYR B C 1
ATOM 3264 O O . TYR B 1 208 ? -6.340 0.890 13.143 1.00 70.90 208 TYR B O 1
ATOM 3273 N N . ILE B 1 209 ? -5.969 3.063 12.633 1.00 74.58 209 ILE B N 1
ATOM 3274 C CA . ILE B 1 209 ? -7.024 3.189 11.631 1.00 78.28 209 ILE B CA 1
ATOM 3275 C C . ILE B 1 209 ? -6.381 3.580 10.314 1.00 76.04 209 ILE B C 1
ATOM 3276 O O . ILE B 1 209 ? -5.614 4.546 10.266 1.00 74.30 209 ILE B O 1
ATOM 3281 N N . ILE B 1 210 ? -6.676 2.841 9.249 1.00 71.56 210 ILE B N 1
ATOM 3282 C CA . ILE B 1 210 ? -6.290 3.239 7.901 1.00 75.41 210 ILE B CA 1
ATOM 3283 C C . ILE B 1 210 ? -7.566 3.641 7.207 1.00 68.51 210 ILE B C 1
ATOM 3284 O O . ILE B 1 210 ? -8.450 2.801 6.991 1.00 73.36 210 ILE B O 1
ATOM 3289 N N . GLU B 1 211 ? -7.651 4.904 6.832 1.00 69.41 211 GLU B N 1
ATOM 3290 C CA . GLU B 1 211 ? -8.770 5.369 6.044 1.00 83.97 211 GLU B CA 1
ATOM 3291 C C . GLU B 1 211 ? -8.452 5.047 4.598 1.00 77.96 211 GLU B C 1
ATOM 3292 O O . GLU B 1 211 ? -7.326 4.653 4.267 1.00 81.53 211 GLU B O 1
ATOM 3298 N N . PRO B 1 212 ? -9.465 5.232 3.577 1.00 80.48 212 PRO B N 1
ATOM 3299 C CA . PRO B 1 212 ? -9.614 5.095 1.892 1.00 92.71 212 PRO B CA 1
ATOM 3300 C C . PRO B 1 212 ? -8.622 6.124 1.337 1.00 97.30 212 PRO B C 1
ATOM 3301 O O . PRO B 1 212 ? -8.503 7.175 1.927 1.00 95.13 212 PRO B O 1
ATOM 3305 N N . HIS B 1 213 ? -7.941 5.807 0.234 1.00 101.69 213 HIS B N 1
ATOM 3306 C CA . HIS B 1 213 ? -6.937 6.742 -0.342 1.00 104.49 213 HIS B CA 1
ATOM 3307 C C . HIS B 1 213 ? -7.614 8.041 -0.792 1.00 106.81 213 HIS B C 1
ATOM 3308 O O . HIS B 1 213 ? -8.750 7.975 -1.290 1.00 109.00 213 HIS B O 1
ATOM 3315 N N . HIS B 1 214 ? -6.924 9.173 -0.626 1.00 105.92 214 HIS B N 1
ATOM 3316 C CA . HIS B 1 214 ? -7.496 10.494 -0.999 1.00 105.15 214 HIS B CA 1
ATOM 3317 C C . HIS B 1 214 ? -6.514 11.299 -1.859 1.00 103.40 214 HIS B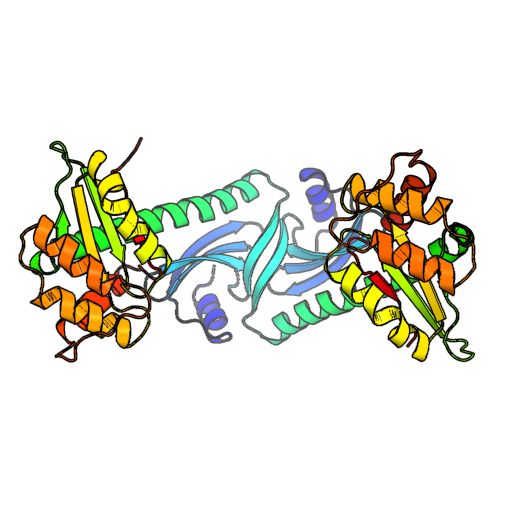 C 1
ATOM 3318 O O . HIS B 1 214 ? -5.306 11.016 -1.805 1.00 103.98 214 HIS B O 1
ATOM 3325 N N . HIS B 1 215 ? -7.053 12.250 -2.630 1.00 108.23 215 HIS B N 1
ATOM 3326 C CA . HIS B 1 215 ? -6.299 13.169 -3.527 1.00 102.99 215 HIS B CA 1
ATOM 3327 C C . HIS B 1 215 ? -5.167 12.438 -4.258 1.00 101.51 215 HIS B C 1
ATOM 3328 O O . HIS B 1 215 ? -4.753 12.962 -5.315 1.00 86.00 215 HIS B O 1
#

Foldseek 3Di:
DPVVLLVVLCVVVVNPWDWDDWADLDPQKIWTWTDDLNQTAIWIAGNNNNDIGDDPDDDDPDVVSVVVVVVVRVVSVVVLLVQLVVLVVVLCVVVVLQKQKAAAPDHDPWEKEWEEFLQDPVRLVVLVCVNVVSPVGIYIYHYAQPDDDQRLLLSVVLSVPDDNPNVVSSVSSNQSSPNVRGRDDDDSPSRVVSRVSSVSSVDDDPGDMDGDD/DDVVLLVVQCVVPPDAWDFPDWADLDPQKIWTWTAHLNRIDIWMAGNVNNDIHHDPDDDDPDPVSVVVVVVVRVVSVVVLVVQLVVLLVVLCVVVVLLKQKAAAPDDDPWEKEWEAFLADVVSLVVLVCVNVVRPPGIYIYQYAQQPDDQRLLLNVVLSVVDDNDNVSSSVVSNQSSPHPHGRDDDDRPVRVVSRVSSVSSVDRDPGDMDGGDDD

Organism: Helicobacter hepaticus (strain ATCC 51449 / 3B1) (NCBI:txid235279)

InterPro domains:
  IPR036249 Thioredoxin-like superfamily [SSF52833] (75-182)
  IPR041556 Disulfide isomerase DsbG, N-terminal [PF18257] (1-54)

Solvent-accessible surface area: 23517 Å² total; per-residue (Å²): 71,59,90,74,31,1,89,108,0,5,112,59,48,186,66,165,23,79,31,59,47,27,45,89,9,28,37,35,1,2,11,0,23,11,47,57,126,95,76,39,34,28,28,0,0,1,52,52,0,56,5,2,2,54,9,105,65,33,28,1,26,80,109,71,23,52,54,98,4,112,108,31,61,127,70,11,134,72,121,21,89,132,148,20,13,60,64,0,93,136,23,1,147,86,42,79,86,32,5,3,67,2,162,12,165,162,135,39,152,105,34,6,37,6,0,1,0,0,46,7,79,151,0,40,160,22,19,74,77,11,92,128,54,12,96,61,0,29,0,19,6,0,3,0,5,52,88,40,125,33,0,24,21,0,1,5,5,0,28,157,76,53,56,68,79,61,78,117,4,43,40,27,0,105,132,18,8,67,105,198,34,162,16,118,98,65,109,64,160,59,1,68,62,0,8,98,25,0,37,106,4,10,5,213,67,22,41,34,38,15,76,46,215,68,61,93,67,32,0,100,106,0,6,122,42,30,205,53,153,26,88,27,61,42,30,39,94,15,25,37,36,3,2,5,0,20,7,43,61,132,86,50,34,36,25,30,1,0,0,51,50,0,77,5,0,0,56,16,141,61,28,24,1,36,62,182,82,17,67,59,98,5,110,99,31,50,132,57,13,134,75,125,21,101,95,91,14,14,55,77,0,63,118,22,3,164,83,55,153,84,36,5,3,62,2,135,11,118,160,139,32,164,82,32,4,35,5,0,1,0,1,44,9,82,151,1,38,191,26,16,71,83,12,68,119,52,12,98,62,0,21,0,39,5,0,1,1,9,56,98,46,145,56,0,14,23,0,0,4,5,0,28,156,77,56,66,62,84,56,78,111,4,46,49,16,0,90,142,21,6,68,96,181,29,170,20,140,104,76,113,60,152,49,1,80,62,3,9,96,27,0,13,85,4,11,0,164,71,22,42,51,48,18,92,24,147,127,234